Protein 2YY7 (pdb70)

InterPro domains:
  IPR001509 NAD-dependent epimerase/dehydratase [PF01370] (5-235)
  IPR036291 NAD(P)-binding domain superfamily [SSF51735] (2-311)
  IPR051225 NAD(P)-dependent epimerase/dehydratase [PTHR42687] (2-311)

Foldseek 3Di:
DAFQEEEEQLQAPQNVVLLVVVCVVRNQASYEYEYCDQDPAPSNPSHHYYYADLLDLVRVLVCCVVSVGAEYEYPDAAAFQRCQVPLVVRLSRLQNSLVSVLVCQLVVSYAEYEYEAALLQAFQPAAFAQTDQDTDGDRPTSRNVSRQVSLVVQLVSCVPRVHHYAYAHAWAEEDQRDQHRGYLNSQLHVLLVCCVVVVEEEAQEDFFLKTFYAYSVLVSCLRVQVRVDDSVLRPRRRYFYDGDEIGGNNVLQVLLCVVVVSRYYHYDHDPSNVSSSTGHRGHNRVSSCVRRNRDGDDYSNRRSVVNNVSVD/DFFQEEEEQLQAPLNVVLLVVVCVVRNQASYEYEYCDDDPDPNPVSHHYYYDQLLDLVRVLVCCVVRVGAEYEYPDAAAQQRCQVPLPVRLSRLQRSLVSVLVCQLVVSYAEYEYEAALQQAFQPAAFAAGAQDTDGDHPTSSNVSSQVSLVVQLVSCVPRVHHYAYAHAWAEEEQRHQHRRYLSSQLHVLLVCCVVPVEEEAQEDQFLKTFYAYSVLVSVLRVQVVPDDSVLRPRRRYFYDGDEIGGNNVLQVLLCVVVVSRYYHYDHDPSNVSSSTGHRGHNGVSSCPSRNRDGDDYSNRRSVVNNVSVD

Organism: Flavobacterium frigidimaris (NCBI:txid262320)

B-factor: mean 16.32, std 7.99, range [2.2, 61.2]

Solvent-accessible surface area: 23725 Å² total; per-residue (Å²): 197,78,30,44,0,0,0,2,10,0,10,24,22,30,1,19,25,0,0,107,65,0,17,144,74,47,29,54,114,46,0,2,0,0,11,110,126,124,100,135,41,119,6,9,111,64,21,36,35,51,88,3,47,7,49,51,57,103,70,0,50,107,9,9,93,69,37,138,6,18,12,0,6,1,28,25,24,41,52,2,6,46,0,42,162,72,26,80,89,0,33,53,20,7,4,55,1,0,28,32,0,0,54,0,8,89,52,166,94,9,144,41,0,0,8,10,2,10,3,0,0,1,0,78,53,2,63,92,96,93,0,55,4,84,9,35,7,9,0,38,6,0,21,0,1,1,10,2,4,0,0,2,7,0,29,6,16,41,92,90,67,55,6,32,3,4,2,0,1,12,5,5,14,0,2,78,41,25,96,29,46,22,7,1,11,13,0,0,0,47,0,0,81,95,0,36,76,76,74,126,16,114,0,15,0,44,31,119,13,74,2,1,0,0,0,3,55,1,0,7,44,0,0,5,42,0,5,115,12,59,84,120,84,7,134,12,36,2,0,0,0,0,12,19,17,37,3,14,0,44,80,0,1,70,14,0,77,148,78,18,107,103,2,75,28,77,67,103,64,57,75,61,22,150,9,5,85,7,11,1,12,14,15,48,8,59,52,0,80,142,16,12,97,4,89,64,90,40,72,34,112,40,0,0,117,31,0,20,110,89,43,107,200,86,28,47,1,0,0,2,10,0,8,25,22,31,1,22,23,0,2,108,66,0,16,156,73,38,34,51,118,48,0,2,0,0,10,110,126,126,82,155,43,125,7,13,127,61,22,38,36,48,91,4,51,5,42,52,59,105,73,0,53,111,10,7,101,81,35,140,6,15,10,0,5,1,27,24,25,40,50,2,7,49,0,41,164,74,29,80,96,0,32,53,19,7,3,56,1,0,25,32,0,0,51,0,10,93,60,178,97,8,123,43,0,0,7,10,3,9,3,0,0,1,0,78,55,4,64,88,90,97,0,53,4,83,12,34,9,7,0,38,5,0,21,0,1,2,9,3,3,0,0,1,7,0,31,7,16,39,92,91,77,60,7,30,2,5,3,0,1,11,5,5,14,0,1,80,41,27,93,28,49,24,6,1,12,14,0,0,0,49,0,0,81,95,0,33,73,79,77,100,14,94,0,15,0,43,30,118,15,80,1,1,0,0,0,3,56,1,0,8,56,0,0,5,68,0,6,101,14,59,85,121,83,8,146,12,36,3,1,0,0,0,13,21,16,40,3,14,0,44,84,0,0,71,16,0,73,146,78,14,105,100,2,80,26,76,67,105,64,54,72,61,24,147,10,5,82,7,11,1,13,13,14,49,8,46,39,0,82,121,23,11,100,7,165,54,102,38,72,34,114,39,0,0,116,32,0,20,110,90,40,108

Sequence (624 aa):
MNPKILIIGACGQIGTELTQKLRKLYGTENVIASDIRKLNTDVVNSGPFEVVNALDFNQIEHLVEVHKITDIYLMAALLSATAEKNPAFAWDLNMNSLFHVLNLAKAKKIKKIFWPSSIAVFGPTTPKENTPQYTIMEPSTVYGISKQAGERWCEYYHNIYGVDVRSIRYPGLISWSTPPGGGTTDYAVDIFYKAIADKKYECFLSSETKMPMMYMDDAIDATINIMKAPVEKIKIHSSYNLAAMSFTPTEIANEIKKHIPEFTITYEPDFRQKIADSWPASIDDSQAREDWDWKHTFDLESMTKDMIEHLSMNPKILIIGACGQIGTELTQKLRKLYGTENVIASDIRKLNTDVVNSGPFEVVNALDFNQIEHLVEVHKITDIYLMAALLSATAEKNPAFAWDLNMNSLFHVLNLAKAKKIKKIFWPSSIAVFGPTTPKENTPQYTIMEPSTVYGISKQAGERWCEYYHNIYGVDVRSIRYPGLISWSTPPGGGTTDYAVDIFYKAIADKKYECFLSSETKMPMMYMDDAIDATINIMKAPVEKIKIHSSYNLAAMSFTPTEIANEIKKHIPEFTITYEPDFRQKIADSWPASIDDSQAREDWDWKHTFDLESMTKDMIEHLS

Radius of gyration: 26.61 Å; Cα contacts (8 Å, |Δi|>4): 1373; chains: 2; bounding box: 81×41×72 Å

Structure (mmCIF, N/CA/C/O backbone):
data_2YY7
#
_entry.id   2YY7
#
_cell.length_a   61.029
_cell.length_b   88.142
_cell.length_c   123.944
_cell.angle_alpha   90.00
_cell.angle_beta   90.00
_cell.angle_gamma   90.00
#
_symmetry.space_group_name_H-M   'P 21 21 21'
#
loop_
_entity.id
_entity.type
_entity.pdbx_description
1 polymer 'L-threonine dehydrogenase'
2 non-polymer 3,6,9,12,15,18,21-HEPTAOXATRICOSANE-1,23-DIOL
3 non-polymer NICOTINAMIDE-ADENINE-DINUCLEOTIDE
4 non-polymer '2-(N-MORPHOLINO)-ETHANESULFONIC ACID'
5 non-polymer GLYCEROL
6 water water
#
loop_
_atom_site.group_PDB
_atom_site.id
_atom_site.type_symbol
_atom_site.label_atom_id
_atom_site.label_alt_id
_atom_site.label_comp_id
_atom_site.label_asym_id
_atom_site.label_entity_id
_atom_site.label_seq_id
_atom_site.pdbx_PDB_ins_code
_atom_site.Cartn_x
_atom_site.Cartn_y
_atom_site.Cartn_z
_atom_site.occupancy
_atom_site.B_iso_or_equiv
_atom_site.auth_seq_id
_atom_site.auth_comp_id
_atom_site.auth_asym_id
_atom_site.auth_atom_id
_atom_site.pdbx_PDB_model_num
ATOM 1 N N . MET A 1 1 ? 20.623 24.428 67.026 1.00 41.46 1 MET A N 1
ATOM 2 C CA . MET A 1 1 ? 21.464 23.245 66.685 1.00 41.63 1 MET A CA 1
ATOM 3 C C . MET A 1 1 ? 22.584 23.624 65.718 1.00 39.56 1 MET A C 1
ATOM 4 O O . MET A 1 1 ? 22.358 24.350 64.746 1.00 40.36 1 MET A O 1
ATOM 9 N N . ASN A 1 2 ? 23.788 23.129 65.985 1.00 36.47 2 ASN A N 1
ATOM 10 C CA . ASN A 1 2 ? 24.924 23.411 65.121 1.00 33.43 2 ASN A CA 1
ATOM 11 C C . ASN A 1 2 ? 24.832 22.570 63.860 1.00 29.58 2 ASN A C 1
ATOM 12 O O . ASN A 1 2 ? 24.283 21.470 63.871 1.00 30.05 2 ASN A O 1
ATOM 17 N N . PRO A 1 3 ? 25.371 23.081 62.749 1.00 26.33 3 PRO A N 1
ATOM 18 C CA . PRO A 1 3 ? 25.323 22.334 61.495 1.00 23.93 3 PRO A CA 1
ATOM 19 C C . PRO A 1 3 ? 26.298 21.166 61.494 1.00 20.76 3 PRO A C 1
ATOM 20 O O . PRO A 1 3 ? 27.240 21.124 62.284 1.00 19.51 3 PRO A O 1
ATOM 24 N N . LYS A 1 4 ? 26.049 20.211 60.609 1.00 18.66 4 LYS A N 1
ATOM 25 C CA . LYS A 1 4 ? 26.919 19.060 60.461 1.00 15.50 4 LYS A CA 1
ATOM 26 C C . LYS A 1 4 ? 27.556 19.334 59.103 1.00 14.03 4 LYS A C 1
ATOM 27 O O . LYS A 1 4 ? 26.895 19.246 58.069 1.00 12.43 4 LYS A O 1
ATOM 33 N N . ILE A 1 5 ? 28.840 19.667 59.121 1.00 13.09 5 ILE A N 1
ATOM 34 C CA . ILE A 1 5 ? 29.565 20.047 57.917 1.00 12.22 5 ILE A CA 1
ATOM 35 C C . ILE A 1 5 ? 30.420 18.995 57.217 1.00 12.30 5 ILE A C 1
ATOM 36 O O . ILE A 1 5 ? 31.119 18.210 57.854 1.00 12.72 5 ILE A O 1
ATOM 41 N N . LEU A 1 6 ? 30.359 19.006 55.891 1.00 11.99 6 LEU A N 1
ATOM 42 C CA . LEU A 1 6 ? 31.161 18.111 55.072 1.00 12.30 6 LEU A CA 1
ATOM 43 C C . LEU A 1 6 ? 31.992 18.980 54.137 1.00 12.98 6 LEU A C 1
ATOM 44 O O . LEU A 1 6 ? 31.449 19.719 53.310 1.00 12.86 6 LEU A O 1
ATOM 49 N N . ILE A 1 7 ? 33.310 18.919 54.292 1.00 12.47 7 ILE A N 1
ATOM 50 C CA . ILE A 1 7 ? 34.204 19.686 53.439 1.00 12.53 7 ILE A CA 1
ATOM 51 C C . ILE A 1 7 ? 34.810 18.731 52.414 1.00 11.54 7 ILE A C 1
ATOM 52 O O . ILE A 1 7 ? 35.527 17.797 52.770 1.00 12.54 7 ILE A O 1
ATOM 57 N N . ILE A 1 8 ? 34.497 18.961 51.144 1.00 11.28 8 ILE A N 1
ATOM 58 C CA . ILE A 1 8 ? 35.004 18.128 50.063 1.00 10.93 8 ILE A CA 1
ATOM 59 C C . ILE A 1 8 ? 36.242 18.830 49.508 1.00 11.89 8 ILE A C 1
ATOM 60 O O . ILE A 1 8 ? 36.170 19.989 49.091 1.00 10.77 8 ILE A O 1
ATOM 65 N N . GLY A 1 9 ? 37.372 18.123 49.522 1.00 12.28 9 GLY A N 1
ATOM 66 C CA . GLY A 1 9 ? 38.629 18.690 49.065 1.00 10.66 9 GLY A CA 1
ATOM 67 C C . GLY A 1 9 ? 39.270 19.393 50.249 1.00 10.87 9 GLY A C 1
ATOM 68 O O . GLY A 1 9 ? 39.878 20.450 50.102 1.00 11.40 9 GLY A O 1
ATOM 69 N N . ALA A 1 10 ? 39.142 18.783 51.427 1.00 11.20 10 ALA A N 1
ATOM 70 C CA . ALA A 1 10 ? 39.652 19.350 52.673 1.00 10.74 10 ALA A CA 1
ATOM 71 C C . ALA A 1 10 ? 41.166 19.432 52.814 1.00 12.28 10 ALA A C 1
ATOM 72 O O . ALA A 1 10 ? 41.668 20.166 53.671 1.00 12.24 10 ALA A O 1
ATOM 74 N N . CYS A 1 11 ? 41.893 18.687 51.988 1.00 13.09 11 CYS A N 1
ATOM 75 C CA . CYS A 1 11 ? 43.350 18.689 52.054 1.00 13.14 11 CYS A CA 1
ATOM 76 C C . CYS A 1 11 ? 44.000 19.778 51.201 1.00 12.76 11 CYS A C 1
ATOM 77 O O . CYS A 1 11 ? 45.228 19.905 51.167 1.00 12.51 11 CYS A O 1
ATOM 80 N N . GLY A 1 12 ? 43.175 20.574 50.530 1.00 12.18 12 GLY A N 1
ATOM 81 C CA . GLY A 1 12 ? 43.689 21.636 49.683 1.00 11.12 12 GLY A CA 1
ATOM 82 C C . GLY A 1 12 ? 44.219 22.842 50.437 1.00 11.67 12 GLY A C 1
ATOM 83 O O . GLY A 1 12 ? 44.175 22.896 51.674 1.00 10.57 12 GLY A O 1
ATOM 84 N N . GLN A 1 13 ? 44.720 23.819 49.685 1.00 10.65 13 GLN A N 1
ATOM 85 C CA . GLN A 1 13 ? 45.267 25.037 50.269 1.00 10.31 13 GLN A CA 1
ATOM 86 C C . GLN A 1 13 ? 44.241 25.733 51.169 1.00 10.88 13 GLN A C 1
ATOM 87 O O . GLN A 1 13 ? 44.578 26.176 52.267 1.00 10.77 13 GLN A O 1
ATOM 93 N N . ILE A 1 14 ? 42.995 25.832 50.706 1.00 9.89 14 ILE A N 1
ATOM 94 C CA . ILE A 1 14 ? 41.949 26.477 51.498 1.00 9.02 14 ILE A CA 1
ATOM 95 C C . ILE A 1 14 ? 41.339 25.505 52.502 1.00 9.79 14 ILE A C 1
ATOM 96 O O . ILE A 1 14 ? 41.187 25.828 53.684 1.00 9.81 14 ILE A O 1
ATOM 101 N N . GLY A 1 15 ? 40.990 24.317 52.009 1.00 10.05 15 GLY A N 1
ATOM 102 C CA . GLY A 1 15 ? 40.381 23.296 52.840 1.00 11.87 15 GLY A CA 1
ATOM 103 C C . GLY A 1 15 ? 41.088 23.041 54.158 1.00 12.93 15 GLY A C 1
ATOM 104 O O . GLY A 1 15 ? 40.436 22.805 55.178 1.00 12.41 15 GLY A O 1
ATOM 105 N N . THR A 1 16 ? 42.418 23.081 54.133 1.00 13.29 16 THR A N 1
ATOM 106 C CA . THR A 1 16 ? 43.222 22.847 55.331 1.00 15.69 16 THR A CA 1
ATOM 107 C C . THR A 1 16 ? 42.856 23.828 56.444 1.00 15.26 16 THR A C 1
ATOM 108 O O . THR A 1 16 ? 42.565 23.424 57.571 1.00 15.08 16 THR A O 1
ATOM 112 N N . GLU A 1 17 ? 42.870 25.116 56.115 1.00 14.77 17 GLU A N 1
ATOM 113 C CA . GLU A 1 17 ? 42.548 26.168 57.075 1.00 14.69 17 GLU A CA 1
ATOM 114 C C . GLU A 1 17 ? 41.058 26.240 57.386 1.00 13.53 17 GLU A C 1
ATOM 115 O O . GLU A 1 17 ? 40.667 26.455 58.534 1.00 13.19 17 GLU A O 1
ATOM 121 N N . LEU A 1 18 ? 40.234 26.058 56.357 1.00 12.94 18 LEU A N 1
ATOM 122 C CA . LEU A 1 18 ? 38.784 26.103 56.502 1.00 12.19 18 LEU A CA 1
ATOM 123 C C . LEU A 1 18 ? 38.292 25.042 57.480 1.00 12.69 18 LEU A C 1
ATOM 124 O O . LEU A 1 18 ? 37.438 25.312 58.322 1.00 12.81 18 LEU A O 1
ATOM 129 N N . THR A 1 19 ? 38.834 23.834 57.359 1.00 13.35 19 THR A N 1
ATOM 130 C CA . THR A 1 19 ? 38.458 22.730 58.235 1.00 13.41 19 THR A CA 1
ATOM 131 C C . THR A 1 19 ? 38.841 23.035 59.685 1.00 14.66 19 THR A C 1
ATOM 132 O O . THR A 1 19 ? 38.056 22.804 60.606 1.00 13.59 19 THR A O 1
ATOM 136 N N . GLN A 1 20 ? 40.046 23.561 59.883 1.00 15.92 20 GLN A N 1
ATOM 137 C CA . GLN A 1 20 ? 40.524 23.885 61.225 1.00 18.66 20 GLN A CA 1
ATOM 138 C C . GLN A 1 20 ? 39.660 24.950 61.887 1.00 17.14 20 GLN A C 1
ATOM 139 O O . GLN A 1 20 ? 39.237 24.792 63.031 1.00 16.58 20 GLN A O 1
ATOM 145 N N . LYS A 1 21 ? 39.394 26.031 61.162 1.00 16.27 21 LYS A N 1
ATOM 146 C CA . LYS A 1 21 ? 38.585 27.124 61.689 1.00 15.62 21 LYS A CA 1
ATOM 147 C C . LYS A 1 21 ? 37.155 26.682 61.998 1.00 14.69 21 LYS A C 1
ATOM 148 O O . LYS A 1 21 ? 36.600 27.027 63.041 1.00 13.59 21 LYS A O 1
ATOM 154 N N . LEU A 1 22 ? 36.558 25.916 61.094 1.00 13.87 22 LEU A N 1
ATOM 155 C CA . LEU A 1 22 ? 35.198 25.436 61.305 1.00 14.29 22 LEU A CA 1
ATOM 156 C C . LEU A 1 22 ? 35.126 24.543 62.546 1.00 14.68 22 LEU A C 1
ATOM 157 O O . LEU A 1 22 ? 34.169 24.613 63.317 1.00 14.65 22 LEU A O 1
ATOM 162 N N . ARG A 1 23 ? 36.142 23.705 62.739 1.00 14.53 23 ARG A N 1
ATOM 163 C CA . ARG A 1 23 ? 36.177 22.810 63.892 1.00 14.95 23 ARG A CA 1
ATOM 164 C C . ARG A 1 23 ? 36.319 23.563 65.215 1.00 16.52 23 ARG A C 1
ATOM 165 O O . ARG A 1 23 ? 35.828 23.105 66.248 1.00 16.41 23 ARG A O 1
ATOM 173 N N . LYS A 1 24 ? 36.982 24.717 65.182 1.00 17.78 24 LYS A N 1
ATOM 174 C CA . LYS A 1 24 ? 37.152 25.531 66.380 1.00 19.38 24 LYS A CA 1
ATOM 175 C C . LYS A 1 24 ? 35.828 26.199 66.739 1.00 19.54 24 LYS A C 1
ATOM 176 O O . LYS A 1 24 ? 35.494 26.352 67.914 1.00 18.37 24 LYS A O 1
ATOM 182 N N . LEU A 1 25 ? 35.075 26.583 65.712 1.00 19.52 25 LEU A N 1
ATOM 183 C CA . LEU A 1 25 ? 33.796 27.254 65.893 1.00 20.48 25 LEU A CA 1
ATOM 184 C C . LEU A 1 25 ? 32.630 26.327 66.194 1.00 20.72 25 LEU A C 1
ATOM 185 O O . LEU A 1 25 ? 31.787 26.651 67.027 1.00 21.25 25 LEU A O 1
ATOM 190 N N . TYR A 1 26 ? 32.574 25.177 65.528 1.00 20.36 26 TYR A N 1
ATOM 191 C CA . TYR A 1 26 ? 31.450 24.270 65.731 1.00 20.76 26 TYR A CA 1
ATOM 192 C C . TYR A 1 26 ? 31.744 22.913 66.345 1.00 20.30 26 TYR A C 1
ATOM 193 O O . TYR A 1 26 ? 30.824 22.123 66.556 1.00 21.30 26 TYR A O 1
ATOM 202 N N . GLY A 1 27 ? 33.007 22.630 66.634 1.00 19.06 27 GLY A N 1
ATOM 203 C CA . GLY A 1 27 ? 33.334 21.344 67.223 1.00 18.46 27 GLY A CA 1
ATOM 204 C C . GLY A 1 27 ? 34.036 20.423 66.246 1.00 17.46 27 GLY A C 1
ATOM 205 O O . GLY A 1 27 ? 33.660 20.333 65.080 1.00 16.20 27 GLY A O 1
ATOM 206 N N . THR A 1 28 ? 35.057 19.732 66.737 1.00 16.87 28 THR A N 1
ATOM 207 C CA . THR A 1 28 ? 35.859 18.817 65.929 1.00 17.35 28 THR A CA 1
ATOM 208 C C . THR A 1 28 ? 35.075 17.779 65.135 1.00 17.57 28 THR A C 1
ATOM 209 O O . THR A 1 28 ? 35.284 17.627 63.929 1.00 16.72 28 THR A O 1
ATOM 213 N N . GLU A 1 29 ? 34.176 17.067 65.810 1.00 17.46 29 GLU A N 1
ATOM 214 C CA . GLU A 1 29 ? 33.384 16.030 65.162 1.00 17.38 29 GLU A CA 1
ATOM 215 C C . GLU A 1 29 ? 32.165 16.511 64.378 1.00 17.10 29 GLU A C 1
ATOM 216 O O . GLU A 1 29 ? 31.460 15.698 63.782 1.00 17.44 29 GLU A O 1
ATOM 222 N N . ASN A 1 30 ? 31.906 17.817 64.378 1.00 16.96 30 ASN A N 1
ATOM 223 C CA . ASN A 1 30 ? 30.778 18.352 63.620 1.00 17.07 30 ASN A CA 1
ATOM 224 C C . ASN A 1 30 ? 31.231 18.689 62.202 1.00 15.79 30 ASN A C 1
ATOM 225 O O . ASN A 1 30 ? 30.413 18.987 61.331 1.00 15.68 30 ASN A O 1
ATOM 230 N N . VAL A 1 31 ? 32.542 18.643 61.985 1.00 15.20 31 VAL A N 1
ATOM 231 C CA . VAL A 1 31 ? 33.121 18.946 60.682 1.00 14.06 31 VAL A CA 1
ATOM 232 C C . VAL A 1 31 ? 33.829 17.711 60.131 1.00 14.14 31 VAL A C 1
ATOM 233 O O . VAL A 1 31 ? 34.824 17.250 60.689 1.00 14.73 31 VAL A O 1
ATOM 237 N N . ILE A 1 32 ? 33.301 17.175 59.035 1.00 12.83 32 ILE A N 1
ATOM 238 C CA . ILE A 1 32 ? 33.873 15.993 58.406 1.00 12.22 32 ILE A CA 1
ATOM 239 C C . ILE A 1 32 ? 34.739 16.422 57.226 1.00 12.27 32 ILE A C 1
ATOM 240 O O . ILE A 1 32 ? 34.266 17.112 56.325 1.00 10.36 32 ILE A O 1
ATOM 245 N N . ALA A 1 33 ? 36.007 16.022 57.238 1.00 11.72 33 ALA A N 1
ATOM 246 C CA . ALA A 1 33 ? 36.925 16.358 56.156 1.00 12.41 33 ALA A CA 1
ATOM 247 C C . ALA A 1 33 ? 36.953 15.202 55.164 1.00 12.55 33 ALA A C 1
ATOM 248 O O . ALA A 1 33 ? 37.014 14.042 55.564 1.00 13.78 33 ALA A O 1
ATOM 250 N N . SER A 1 34 ? 36.896 15.517 53.873 1.00 12.61 34 SER A N 1
ATOM 251 C CA . SER A 1 34 ? 36.920 14.486 52.841 1.00 11.78 34 SER A CA 1
ATOM 252 C C . SER A 1 34 ? 37.770 14.962 51.674 1.00 11.93 34 SER A C 1
ATOM 253 O O . SER A 1 34 ? 37.832 16.154 51.379 1.00 11.74 34 SER A O 1
ATOM 256 N N . ASP A 1 35 ? 38.426 14.016 51.015 1.00 12.46 35 ASP A N 1
ATOM 257 C CA . ASP A 1 35 ? 39.298 14.329 49.896 1.00 12.61 35 ASP A CA 1
ATOM 258 C C . ASP A 1 35 ? 39.606 13.022 49.172 1.00 13.60 35 ASP A C 1
ATOM 259 O O . ASP A 1 35 ? 39.411 11.939 49.732 1.00 13.34 35 ASP A O 1
ATOM 264 N N . ILE A 1 36 ? 40.070 13.108 47.930 1.00 14.11 36 ILE A N 1
ATOM 265 C CA . ILE A 1 36 ? 40.385 11.894 47.196 1.00 16.89 36 ILE A CA 1
ATOM 266 C C . ILE A 1 36 ? 41.772 11.412 47.609 1.00 18.66 36 ILE A C 1
ATOM 267 O O . ILE A 1 36 ? 42.108 10.240 47.450 1.00 17.57 36 ILE A O 1
ATOM 272 N N . ARG A 1 37 ? 42.564 12.328 48.156 1.00 21.89 37 ARG A N 1
ATOM 273 C CA . ARG A 1 37 ? 43.908 12.016 48.637 1.00 26.42 37 ARG A CA 1
ATOM 274 C C . ARG A 1 37 ? 43.854 11.910 50.155 1.00 28.87 37 ARG A C 1
ATOM 275 O O . ARG A 1 37 ? 43.263 12.762 50.819 1.00 29.38 37 ARG A O 1
ATOM 283 N N . LYS A 1 38 ? 44.471 10.871 50.704 1.00 32.06 38 LYS A N 1
ATOM 284 C CA . LYS A 1 38 ? 44.487 10.678 52.150 1.00 35.69 38 LYS A CA 1
ATOM 285 C C . LYS A 1 38 ? 45.937 10.636 52.622 1.00 37.57 38 LYS A C 1
ATOM 286 O O . LYS A 1 38 ? 46.571 9.580 52.627 1.00 38.83 38 LYS A O 1
ATOM 292 N N . LEU A 1 39 ? 46.459 11.797 53.004 1.00 39.02 39 LEU A N 1
ATOM 293 C CA . LEU A 1 39 ? 47.835 11.903 53.472 1.00 41.42 39 LEU A CA 1
ATOM 294 C C . LEU A 1 39 ? 47.885 12.079 54.985 1.00 42.78 39 LEU A C 1
ATOM 295 O O . LEU A 1 39 ? 46.904 12.499 55.601 1.00 43.42 39 LEU A O 1
ATOM 300 N N . ASN A 1 40 ? 49.032 11.758 55.579 1.00 44.06 40 ASN A N 1
ATOM 301 C CA . ASN A 1 40 ? 49.206 11.879 57.023 1.00 45.50 40 ASN A CA 1
ATOM 302 C C . ASN A 1 40 ? 49.378 13.341 57.420 1.00 45.30 40 ASN A C 1
ATOM 303 O O . ASN A 1 40 ? 50.229 13.681 58.241 1.00 45.60 40 ASN A O 1
ATOM 308 N N . THR A 1 41 ? 48.561 14.202 56.826 1.00 44.62 41 THR A N 1
ATOM 309 C CA . THR A 1 41 ? 48.605 15.629 57.107 1.00 43.83 41 THR A CA 1
ATOM 310 C C . THR A 1 41 ? 47.955 15.910 58.458 1.00 42.81 41 THR A C 1
ATOM 311 O O . THR A 1 41 ? 47.469 14.994 59.124 1.00 42.54 41 THR A O 1
ATOM 315 N N . ASP A 1 42 ? 47.952 17.177 58.858 1.00 41.40 42 ASP A N 1
ATOM 316 C CA . ASP A 1 42 ? 47.362 17.578 60.126 1.00 40.46 42 ASP A CA 1
ATOM 317 C C . ASP A 1 42 ? 45.837 17.537 60.080 1.00 38.49 42 ASP A C 1
ATOM 318 O O . ASP A 1 42 ? 45.193 17.185 61.065 1.00 37.83 42 ASP A O 1
ATOM 323 N N . VAL A 1 43 ? 45.262 17.901 58.937 1.00 36.87 43 VAL A N 1
ATOM 324 C CA . VAL A 1 43 ? 43.810 17.918 58.799 1.00 34.78 43 VAL A CA 1
ATOM 325 C C . VAL A 1 43 ? 43.201 16.520 58.855 1.00 33.31 43 VAL A C 1
ATOM 326 O O . VAL A 1 43 ? 42.130 16.333 59.425 1.00 32.55 43 VAL A O 1
ATOM 330 N N . VAL A 1 44 ? 43.886 15.539 58.277 1.00 31.19 44 VAL A N 1
ATOM 331 C CA . VAL A 1 44 ? 43.387 14.167 58.282 1.00 30.23 44 VAL A CA 1
ATOM 332 C C . VAL A 1 44 ? 43.352 13.552 59.685 1.00 29.38 44 VAL A C 1
ATOM 333 O O . VAL A 1 44 ? 42.380 12.891 60.051 1.00 28.43 44 VAL A O 1
ATOM 337 N N . ASN A 1 45 ? 44.404 13.776 60.469 1.00 28.50 45 ASN A N 1
ATOM 338 C CA . ASN A 1 45 ? 44.479 13.215 61.817 1.00 28.61 45 ASN A CA 1
ATOM 339 C C . ASN A 1 45 ? 43.780 14.032 62.904 1.00 28.16 45 ASN A C 1
ATOM 340 O O . ASN A 1 45 ? 43.508 13.513 63.985 1.00 29.39 45 ASN A O 1
ATOM 345 N N . SER A 1 46 ? 43.484 15.298 62.631 1.00 27.00 46 SER A N 1
ATOM 346 C CA . SER A 1 46 ? 42.843 16.138 63.639 1.00 25.88 46 SER A CA 1
ATOM 347 C C . SER A 1 46 ? 41.316 16.118 63.613 1.00 24.35 46 SER A C 1
ATOM 348 O O . SER A 1 46 ? 40.673 17.116 63.946 1.00 24.44 46 SER A O 1
ATOM 351 N N . GLY A 1 47 ? 40.735 14.985 63.230 1.00 22.51 47 GLY A N 1
ATOM 352 C CA . GLY A 1 47 ? 39.285 14.890 63.190 1.00 19.66 47 GLY A CA 1
ATOM 353 C C . GLY A 1 47 ? 38.755 13.863 62.205 1.00 18.11 47 GLY A C 1
ATOM 354 O O . GLY A 1 47 ? 39.533 13.210 61.510 1.00 16.96 47 GLY A O 1
ATOM 355 N N . PRO A 1 48 ? 37.425 13.700 62.121 1.00 16.84 48 PRO A N 1
ATOM 356 C CA . PRO A 1 48 ? 36.805 12.738 61.205 1.00 16.51 48 PRO A CA 1
ATOM 357 C C . PRO A 1 48 ? 37.204 12.992 59.753 1.00 16.19 48 PRO A C 1
ATOM 358 O O . PRO A 1 48 ? 36.994 14.086 59.227 1.00 15.93 48 PRO A O 1
ATOM 362 N N . PHE A 1 49 ? 37.778 11.979 59.112 1.00 15.58 49 PHE A N 1
ATOM 363 C CA . PHE A 1 49 ? 38.197 12.094 57.718 1.00 14.17 49 PHE A CA 1
ATOM 364 C C . PHE A 1 49 ? 37.606 10.962 56.883 1.00 14.31 49 PHE A C 1
ATOM 365 O O . PHE A 1 49 ? 37.540 9.813 57.330 1.00 14.16 49 PHE A O 1
ATOM 373 N N . GLU A 1 50 ? 37.191 11.291 55.665 1.00 13.48 50 GLU A N 1
ATOM 374 C CA . GLU A 1 50 ? 36.610 10.312 54.755 1.00 13.85 50 GLU A CA 1
ATOM 375 C C . GLU A 1 50 ? 37.184 10.465 53.352 1.00 14.15 50 GLU A C 1
ATOM 376 O O . GLU A 1 50 ? 37.234 11.573 52.809 1.00 13.13 50 GLU A O 1
ATOM 382 N N . VAL A 1 51 ? 37.615 9.356 52.764 1.00 13.07 51 VAL A N 1
ATOM 383 C CA . VAL A 1 51 ? 38.126 9.400 51.402 1.00 13.65 51 VAL A CA 1
ATOM 384 C C . VAL A 1 51 ? 36.888 9.503 50.520 1.00 13.57 51 VAL A C 1
ATOM 385 O O . VAL A 1 51 ? 35.889 8.832 50.770 1.00 13.98 51 VAL A O 1
ATOM 389 N N . VAL A 1 52 ? 36.938 10.350 49.499 1.00 13.18 52 VAL A N 1
ATOM 390 C CA . VAL A 1 52 ? 35.796 10.487 48.608 1.00 12.68 52 VAL A CA 1
ATOM 391 C C . VAL A 1 52 ? 36.222 11.027 47.258 1.00 13.06 52 VAL A C 1
ATOM 392 O O . VAL A 1 52 ? 37.207 11.753 47.153 1.00 13.43 52 VAL A O 1
ATOM 396 N N . ASN A 1 53 ? 35.494 10.637 46.221 1.00 13.23 53 ASN A N 1
ATOM 397 C CA . ASN A 1 53 ? 35.768 11.144 44.886 1.00 13.34 53 ASN A CA 1
ATOM 398 C C . ASN A 1 53 ? 34.539 11.980 44.559 1.00 12.02 53 ASN A C 1
ATOM 399 O O . ASN A 1 53 ? 33.462 11.435 44.326 1.00 12.26 53 ASN A O 1
ATOM 404 N N . ALA A 1 54 ? 34.702 13.299 44.563 1.00 11.40 54 ALA A N 1
ATOM 405 C CA . ALA A 1 54 ? 33.602 14.226 44.294 1.00 12.03 54 ALA A CA 1
ATOM 406 C C . ALA A 1 54 ? 32.947 14.023 42.929 1.00 12.49 54 ALA A C 1
ATOM 407 O O . ALA A 1 54 ? 31.869 14.557 42.663 1.00 11.58 54 ALA A O 1
ATOM 409 N N . LEU A 1 55 ? 33.603 13.250 42.070 1.00 13.14 55 LEU A N 1
ATOM 410 C CA . LEU A 1 55 ? 33.093 12.973 40.730 1.00 14.57 55 LEU A CA 1
ATOM 411 C C . LEU A 1 55 ? 31.992 11.910 40.788 1.00 13.37 55 LEU A C 1
ATOM 412 O O . LEU A 1 55 ? 31.235 11.731 39.832 1.00 14.37 55 LEU A O 1
ATOM 417 N N . ASP A 1 56 ? 31.906 11.214 41.918 1.00 12.36 56 ASP A N 1
ATOM 418 C CA . ASP A 1 56 ? 30.923 10.144 42.095 1.00 12.78 56 ASP A CA 1
ATOM 419 C C . ASP A 1 56 ? 29.778 10.572 43.008 1.00 12.57 56 ASP A C 1
ATOM 420 O O . ASP A 1 56 ? 29.952 10.696 44.217 1.00 11.85 56 ASP A O 1
ATOM 425 N N . PHE A 1 57 ? 28.605 10.792 42.423 1.00 12.86 57 PHE A N 1
ATOM 426 C CA . PHE A 1 57 ? 27.433 11.213 43.187 1.00 13.55 57 PHE A CA 1
ATOM 427 C C . PHE A 1 57 ? 27.082 10.276 44.348 1.00 14.32 57 PHE A C 1
ATOM 428 O O . PHE A 1 57 ? 26.759 10.742 45.444 1.00 13.99 57 PHE A O 1
ATOM 436 N N . ASN A 1 58 ? 27.145 8.967 44.115 1.00 14.98 58 ASN A N 1
ATOM 437 C CA . ASN A 1 58 ? 26.810 8.003 45.163 1.00 16.07 58 ASN A CA 1
ATOM 438 C C . ASN A 1 58 ? 27.723 8.078 46.385 1.00 15.45 58 ASN A C 1
ATOM 439 O O . ASN A 1 58 ? 27.261 7.911 47.517 1.00 15.44 58 ASN A O 1
ATOM 444 N N . GLN A 1 59 ? 29.013 8.323 46.167 1.00 15.33 59 GLN A N 1
ATOM 445 C CA . GLN A 1 59 ? 29.950 8.417 47.282 1.00 15.47 59 GLN A CA 1
ATOM 446 C C . GLN A 1 59 ? 29.636 9.629 48.160 1.00 15.37 59 GLN A C 1
ATOM 447 O O . GLN A 1 59 ? 29.751 9.562 49.378 1.00 15.77 59 GLN A O 1
ATOM 453 N N . ILE A 1 60 ? 29.247 10.737 47.538 1.00 15.57 60 ILE A N 1
ATOM 454 C CA . ILE A 1 60 ? 28.916 11.945 48.291 1.00 14.92 60 ILE A CA 1
ATOM 455 C C . ILE A 1 60 ? 27.607 11.728 49.044 1.00 15.46 60 ILE A C 1
ATOM 456 O O . ILE A 1 60 ? 27.505 12.038 50.230 1.00 15.55 60 ILE A O 1
ATOM 461 N N . GLU A 1 61 ? 26.612 11.191 48.348 1.00 16.05 61 GLU A N 1
ATOM 462 C CA . GLU A 1 61 ? 25.312 10.923 48.952 1.00 17.59 61 GLU A CA 1
ATOM 463 C C . GLU A 1 61 ? 25.486 10.029 50.182 1.00 17.19 61 GLU A C 1
ATOM 464 O O . GLU A 1 61 ? 24.837 10.240 51.207 1.00 16.66 61 GLU A O 1
ATOM 470 N N . HIS A 1 62 ? 26.370 9.038 50.080 1.00 17.06 62 HIS A N 1
ATOM 471 C CA . HIS A 1 62 ? 26.625 8.120 51.191 1.00 17.13 62 HIS A CA 1
ATOM 472 C C . HIS A 1 62 ? 27.207 8.817 52.421 1.00 16.43 62 HIS A C 1
ATOM 473 O O . HIS A 1 62 ? 26.837 8.492 53.553 1.00 15.71 62 HIS A O 1
ATOM 480 N N . LEU A 1 63 ? 28.126 9.758 52.210 1.00 15.61 63 LEU A N 1
ATOM 481 C CA . LEU A 1 63 ? 28.722 10.473 53.338 1.00 15.34 63 LEU A CA 1
ATOM 482 C C . LEU A 1 63 ? 27.693 11.406 53.968 1.00 14.51 63 LEU A C 1
ATOM 483 O O . LEU A 1 63 ? 27.678 11.598 55.188 1.00 14.01 63 LEU A O 1
ATOM 488 N N . VAL A 1 64 ? 26.840 11.990 53.132 1.00 13.32 64 VAL A N 1
ATOM 489 C CA . VAL A 1 64 ? 25.796 12.885 53.616 1.00 13.75 64 VAL A CA 1
ATOM 490 C C . VAL A 1 64 ? 24.865 12.109 54.536 1.00 15.02 64 VAL A C 1
ATOM 491 O O . VAL A 1 64 ? 24.433 12.619 55.568 1.00 14.64 64 VAL A O 1
ATOM 495 N N . GLU A 1 65 ? 24.565 10.871 54.154 1.00 15.88 65 GLU A N 1
ATOM 496 C CA . GLU A 1 65 ? 23.672 10.026 54.935 1.00 18.46 65 GLU A CA 1
ATOM 497 C C . GLU A 1 65 ? 24.302 9.478 56.225 1.00 17.41 65 GLU A C 1
ATOM 498 O O . GLU A 1 65 ? 23.694 9.559 57.295 1.00 16.58 65 GLU A O 1
ATOM 504 N N . VAL A 1 66 ? 25.516 8.933 56.138 1.00 17.09 66 VAL A N 1
ATOM 505 C CA . VAL A 1 66 ? 26.165 8.378 57.325 1.00 17.01 66 VAL A CA 1
ATOM 506 C C . VAL A 1 66 ? 26.665 9.417 58.322 1.00 16.03 66 VAL A C 1
ATOM 507 O O . VAL A 1 66 ? 26.888 9.096 59.491 1.00 15.53 66 VAL A O 1
ATOM 511 N N . HIS A 1 67 ? 26.849 10.654 57.868 1.00 13.97 67 HIS A N 1
ATOM 512 C CA . HIS A 1 67 ? 27.289 11.722 58.760 1.00 13.95 67 HIS A CA 1
ATOM 513 C C . HIS A 1 67 ? 26.196 12.771 58.940 1.00 13.01 67 HIS A C 1
ATOM 514 O O . HIS A 1 67 ? 26.435 13.839 59.502 1.00 13.44 67 HIS A O 1
ATOM 521 N N . LYS A 1 68 ? 24.996 12.449 58.462 1.00 12.89 68 LYS A N 1
ATOM 522 C CA . LYS A 1 68 ? 23.834 13.332 58.581 1.00 12.09 68 LYS A CA 1
ATOM 523 C C . LYS A 1 68 ? 24.218 14.789 58.328 1.00 11.43 68 LYS A C 1
ATOM 524 O O . LYS A 1 68 ? 23.984 15.663 59.166 1.00 10.33 68 LYS A O 1
ATOM 530 N N . ILE A 1 69 ? 24.786 15.034 57.154 1.00 11.20 69 ILE A N 1
ATOM 531 C CA . ILE A 1 69 ? 25.253 16.360 56.758 1.00 10.86 69 ILE A CA 1
ATOM 532 C C . ILE A 1 69 ? 24.160 17.371 56.441 1.00 11.49 69 ILE A C 1
ATOM 533 O O . ILE A 1 69 ? 23.163 17.040 55.797 1.00 12.03 69 ILE A O 1
ATOM 538 N N . THR A 1 70 ? 24.363 18.610 56.885 1.00 11.93 70 THR A N 1
ATOM 539 C CA . THR A 1 70 ? 23.418 19.687 56.615 1.00 11.90 70 THR A CA 1
ATOM 540 C C . THR A 1 70 ? 24.070 20.731 55.701 1.00 11.85 70 THR A C 1
ATOM 541 O O . THR A 1 70 ? 23.395 21.338 54.876 1.00 12.13 70 THR A O 1
ATOM 545 N N . ASP A 1 71 ? 25.381 20.922 55.844 1.00 11.01 71 ASP A N 1
ATOM 546 C CA . ASP A 1 71 ? 26.122 21.894 55.037 1.00 11.04 71 ASP A CA 1
ATOM 547 C C . ASP A 1 71 ? 27.291 21.266 54.269 1.00 10.76 71 ASP A C 1
ATOM 548 O O . ASP A 1 71 ? 28.045 20.461 54.813 1.00 11.67 71 ASP A O 1
ATOM 553 N N . ILE A 1 72 ? 27.454 21.655 53.010 1.00 10.21 72 ILE A N 1
ATOM 554 C CA . ILE A 1 72 ? 28.562 21.148 52.212 1.00 9.63 72 ILE A CA 1
ATOM 555 C C . ILE A 1 72 ? 29.390 22.291 51.640 1.00 10.29 72 ILE A C 1
ATOM 556 O O . ILE A 1 72 ? 28.849 23.228 51.047 1.00 9.22 72 ILE A O 1
ATOM 561 N N . TYR A 1 73 ? 30.700 22.218 51.860 1.00 9.24 73 TYR A N 1
ATOM 562 C CA . TYR A 1 73 ? 31.640 23.192 51.321 1.00 9.39 73 TYR A CA 1
ATOM 563 C C . TYR A 1 73 ? 32.399 22.398 50.253 1.00 8.78 73 TYR A C 1
ATOM 564 O O . TYR A 1 73 ? 33.258 21.573 50.579 1.00 10.04 73 TYR A O 1
ATOM 573 N N . LEU A 1 74 ? 32.056 22.626 48.987 1.00 9.21 74 LEU A N 1
ATOM 574 C CA . LEU A 1 74 ? 32.690 21.931 47.862 1.00 9.18 74 LEU A CA 1
ATOM 575 C C . LEU A 1 74 ? 33.919 22.695 47.380 1.00 9.48 74 LEU A C 1
ATOM 576 O O . LEU A 1 74 ? 33.815 23.647 46.600 1.00 10.05 74 LEU A O 1
ATOM 581 N N . MET A 1 75 ? 35.084 22.261 47.838 1.00 9.18 75 MET A N 1
ATOM 582 C CA . MET A 1 75 ? 36.333 22.918 47.491 1.00 9.69 75 MET A CA 1
ATOM 583 C C . MET A 1 75 ? 37.113 22.203 46.400 1.00 9.93 75 MET A C 1
ATOM 584 O O . MET A 1 75 ? 38.044 22.770 45.840 1.00 11.20 75 MET A O 1
ATOM 589 N N . ALA A 1 76 ? 36.737 20.966 46.095 1.00 11.32 76 ALA A N 1
ATOM 590 C CA . ALA A 1 76 ? 37.441 20.189 45.079 1.00 11.92 76 ALA A CA 1
ATOM 591 C C . ALA A 1 76 ? 37.243 20.721 43.665 1.00 12.64 76 ALA A C 1
ATOM 592 O O . ALA A 1 76 ? 36.124 21.016 43.250 1.00 15.38 76 ALA A O 1
ATOM 594 N N . ALA A 1 77 ? 38.348 20.831 42.932 1.00 12.01 77 ALA A N 1
ATOM 595 C CA . ALA A 1 77 ? 38.352 21.319 41.553 1.00 11.00 77 ALA A CA 1
ATOM 596 C C . ALA A 1 77 ? 39.801 21.513 41.143 1.00 11.91 77 ALA A C 1
ATOM 597 O O . ALA A 1 77 ? 40.680 21.550 42.000 1.00 11.96 77 ALA A O 1
ATOM 599 N N . LEU A 1 78 ? 40.047 21.619 39.840 1.00 10.63 78 LEU A N 1
ATOM 600 C CA . LEU A 1 78 ? 41.395 21.882 39.339 1.00 11.62 78 LEU A CA 1
ATOM 601 C C . LEU A 1 78 ? 41.465 23.400 39.149 1.00 11.95 78 LEU A C 1
ATOM 602 O O . LEU A 1 78 ? 40.499 24.016 38.696 1.00 12.11 78 LEU A O 1
ATOM 607 N N . LEU A 1 79 ? 42.598 24.001 39.497 1.00 11.23 79 LEU A N 1
ATOM 608 C CA . LEU A 1 79 ? 42.770 25.446 39.386 1.00 11.38 79 LEU A CA 1
ATOM 609 C C . LEU A 1 79 ? 43.134 25.961 37.988 1.00 10.94 79 LEU A C 1
ATOM 610 O O . LEU A 1 79 ? 43.410 25.180 37.081 1.00 10.94 79 LEU A O 1
ATOM 615 N N . SER A 1 80 ? 43.139 27.285 37.841 1.00 10.86 80 SER A N 1
ATOM 616 C CA . SER A 1 80 ? 43.421 27.953 36.572 1.00 11.50 80 SER A CA 1
ATOM 617 C C . SER A 1 80 ? 44.585 27.419 35.745 1.00 10.64 80 SER A C 1
ATOM 618 O O . SER A 1 80 ? 44.395 27.021 34.603 1.00 10.96 80 SER A O 1
ATOM 621 N N . ALA A 1 81 ? 45.788 27.422 36.305 1.00 10.88 81 ALA A N 1
ATOM 622 C CA . ALA A 1 81 ? 46.949 26.943 35.560 1.00 11.37 81 ALA A CA 1
ATOM 623 C C . ALA A 1 81 ? 46.920 25.434 35.304 1.00 11.03 81 ALA A C 1
ATOM 624 O O . ALA A 1 81 ? 47.171 24.979 34.187 1.00 11.18 81 ALA A O 1
ATOM 626 N N . THR A 1 82 ? 46.608 24.660 36.336 1.00 11.66 82 THR A N 1
ATOM 627 C CA . THR A 1 82 ? 46.551 23.208 36.211 1.00 12.54 82 THR A CA 1
ATOM 628 C C . THR A 1 82 ? 45.501 22.748 35.197 1.00 12.30 82 THR A C 1
ATOM 629 O O . THR A 1 82 ? 45.731 21.813 34.427 1.00 11.81 82 THR A O 1
ATOM 633 N N . ALA A 1 83 ? 44.349 23.408 35.197 1.00 11.92 83 ALA A N 1
ATOM 634 C CA . ALA A 1 83 ? 43.268 23.050 34.289 1.00 12.02 83 ALA A CA 1
ATOM 635 C C . ALA A 1 83 ? 43.658 23.164 32.812 1.00 12.09 83 ALA A C 1
ATOM 636 O O . ALA A 1 83 ? 43.155 22.412 31.980 1.00 12.34 83 ALA A O 1
ATOM 638 N N . GLU A 1 84 ? 44.545 24.101 32.486 1.00 12.98 84 GLU A N 1
ATOM 639 C CA . GLU A 1 84 ? 44.978 24.275 31.100 1.00 13.32 84 GLU A CA 1
ATOM 640 C C . GLU A 1 84 ? 45.746 23.058 30.604 1.00 14.21 84 GLU A C 1
ATOM 641 O O . GLU A 1 84 ? 45.784 22.789 29.405 1.00 13.78 84 GLU A O 1
ATOM 647 N N . LYS A 1 85 ? 46.363 22.327 31.529 1.00 14.23 85 LYS A N 1
ATOM 648 C CA . LYS A 1 85 ? 47.122 21.141 31.168 1.00 15.24 85 LYS A CA 1
ATOM 649 C C . LYS A 1 85 ? 46.206 19.941 30.918 1.00 15.81 85 LYS A C 1
ATOM 650 O O . LYS A 1 85 ? 46.616 18.961 30.295 1.00 16.67 85 LYS A O 1
ATOM 656 N N . ASN A 1 86 ? 44.968 20.014 31.403 1.00 15.48 86 ASN A N 1
ATOM 657 C CA . ASN A 1 86 ? 44.003 18.936 31.171 1.00 17.02 86 ASN A CA 1
ATOM 658 C C . ASN A 1 86 ? 42.580 19.490 31.180 1.00 16.23 86 ASN A C 1
ATOM 659 O O . ASN A 1 86 ? 41.829 19.298 32.142 1.00 15.46 86 ASN A O 1
ATOM 664 N N . PRO A 1 87 ? 42.192 20.178 30.093 1.00 16.16 87 PRO A N 1
ATOM 665 C CA . PRO A 1 87 ? 40.877 20.796 29.900 1.00 15.92 87 PRO A CA 1
ATOM 666 C C . PRO A 1 87 ? 39.695 19.859 30.121 1.00 15.23 87 PRO A C 1
ATOM 667 O O . PRO A 1 87 ? 38.748 20.196 30.830 1.00 14.73 87 PRO A O 1
ATOM 671 N N . ALA A 1 88 ? 39.749 18.689 29.490 1.00 15.39 88 ALA A N 1
ATOM 672 C CA . ALA A 1 88 ? 38.678 17.705 29.598 1.00 14.84 88 ALA A CA 1
ATOM 673 C C . ALA A 1 88 ? 38.401 17.293 31.040 1.00 15.16 88 ALA A C 1
ATOM 674 O O . ALA A 1 88 ? 37.258 17.344 31.499 1.00 13.90 88 ALA A O 1
ATOM 676 N N . PHE A 1 89 ? 39.442 16.884 31.757 1.00 15.33 89 PHE A N 1
ATOM 677 C CA . PHE A 1 89 ? 39.263 16.454 33.137 1.00 15.59 89 PHE A CA 1
ATOM 678 C C . PHE A 1 89 ? 38.825 17.597 34.051 1.00 14.15 89 PHE A C 1
ATOM 679 O O . PHE A 1 89 ? 37.986 17.405 34.927 1.00 14.01 89 PHE A O 1
ATOM 687 N N . ALA A 1 90 ? 39.387 18.785 33.840 1.00 12.37 90 ALA A N 1
ATOM 688 C CA . ALA A 1 90 ? 39.036 19.946 34.650 1.00 11.39 90 ALA A CA 1
ATOM 689 C C . ALA A 1 90 ? 37.551 20.271 34.502 1.00 10.38 90 ALA A C 1
ATOM 690 O O . ALA A 1 90 ? 36.848 20.492 35.494 1.00 10.39 90 ALA A O 1
ATOM 692 N N . TRP A 1 91 ? 37.077 20.314 33.262 1.00 9.93 91 TRP A N 1
ATOM 693 C CA . TRP A 1 91 ? 35.672 20.606 33.006 1.00 10.09 91 TRP A CA 1
ATOM 694 C C . TRP A 1 91 ? 34.800 19.553 33.691 1.00 11.47 91 TRP A C 1
ATOM 695 O O . TRP A 1 91 ? 33.832 19.881 34.379 1.00 11.82 91 TRP A O 1
ATOM 706 N N . ASP A 1 92 ? 35.173 18.289 33.520 1.00 11.63 92 ASP A N 1
ATOM 707 C CA . ASP A 1 92 ? 34.439 17.172 34.105 1.00 13.47 92 ASP A CA 1
ATOM 708 C C . ASP A 1 92 ? 34.312 17.304 35.622 1.00 12.78 92 ASP A C 1
ATOM 709 O O . ASP A 1 92 ? 33.203 17.304 36.156 1.00 12.33 92 ASP A O 1
ATOM 714 N N . LEU A 1 93 ? 35.445 17.422 36.312 1.00 11.68 93 LEU A N 1
ATOM 715 C CA . LEU A 1 93 ? 35.455 17.554 37.771 1.00 10.97 93 LEU A CA 1
ATOM 716 C C . LEU A 1 93 ? 34.772 18.820 38.290 1.00 9.86 93 LEU A C 1
ATOM 717 O O . LEU A 1 93 ? 33.883 18.755 39.140 1.00 10.16 93 LEU A O 1
ATOM 722 N N . ASN A 1 94 ? 35.206 19.970 37.788 1.00 7.23 94 ASN A N 1
ATOM 723 C CA . ASN A 1 94 ? 34.658 21.241 38.237 1.00 8.33 94 ASN A CA 1
ATOM 724 C C . ASN A 1 94 ? 33.145 21.366 38.063 1.00 8.07 94 ASN A C 1
ATOM 725 O O . ASN A 1 94 ? 32.465 21.894 38.943 1.00 7.44 94 ASN A O 1
ATOM 730 N N . MET A 1 95 ? 32.613 20.876 36.944 1.00 8.45 95 MET A N 1
ATOM 731 C CA . MET A 1 95 ? 31.176 20.968 36.702 1.00 8.96 95 MET A CA 1
ATOM 732 C C . MET A 1 95 ? 30.341 19.876 37.359 1.00 9.44 95 MET A C 1
ATOM 733 O O . MET A 1 95 ? 29.352 20.166 38.038 1.00 9.96 95 MET A O 1
ATOM 738 N N . ASN A 1 96 ? 30.730 18.622 37.154 1.00 10.47 96 ASN A N 1
ATOM 739 C CA . ASN A 1 96 ? 29.959 17.509 37.691 1.00 11.01 96 ASN A CA 1
ATOM 740 C C . ASN A 1 96 ? 29.960 17.390 39.205 1.00 11.00 96 ASN A C 1
ATOM 741 O O . ASN A 1 96 ? 28.976 16.936 39.781 1.00 10.62 96 ASN A O 1
ATOM 746 N N . SER A 1 97 ? 31.042 17.804 39.857 1.00 9.57 97 SER A N 1
ATOM 747 C CA . SER A 1 97 ? 31.077 17.749 41.313 1.00 8.92 97 SER A CA 1
ATOM 748 C C . SER A 1 97 ? 30.051 18.759 41.833 1.00 8.79 97 SER A C 1
ATOM 749 O O . SER A 1 97 ? 29.368 18.515 42.827 1.00 7.86 97 SER A O 1
ATOM 752 N N . LEU A 1 98 ? 29.941 19.897 41.150 1.00 9.19 98 LEU A N 1
ATOM 753 C CA . LEU A 1 98 ? 28.984 20.928 41.549 1.00 9.27 98 LEU A CA 1
ATOM 754 C C . LEU A 1 98 ? 27.557 20.452 41.318 1.00 9.09 98 LEU A C 1
ATOM 755 O O . LEU A 1 98 ? 26.677 20.693 42.148 1.00 9.80 98 LEU A O 1
ATOM 760 N N . PHE A 1 99 ? 27.320 19.784 40.190 1.00 8.20 99 PHE A N 1
ATOM 761 C CA . PHE A 1 99 ? 25.980 19.276 39.900 1.00 9.08 99 PHE A CA 1
ATOM 762 C C . PHE A 1 99 ? 25.538 18.272 40.966 1.00 8.64 99 PHE A C 1
ATOM 763 O O . PHE A 1 99 ? 24.377 18.276 41.387 1.00 8.99 99 PHE A O 1
ATOM 771 N N . HIS A 1 100 ? 26.455 17.411 41.399 1.00 8.39 100 HIS A N 1
ATOM 772 C CA . HIS A 1 100 ? 26.128 16.425 42.436 1.00 8.91 100 HIS A CA 1
ATOM 773 C C . HIS A 1 100 ? 25.701 17.096 43.732 1.00 8.70 100 HIS A C 1
ATOM 774 O O . HIS A 1 100 ? 24.683 16.732 44.319 1.00 8.46 100 HIS A O 1
ATOM 781 N N . VAL A 1 101 ? 26.483 18.068 44.185 1.00 8.99 101 VAL A N 1
ATOM 782 C CA . VAL A 1 101 ? 26.164 18.776 45.424 1.00 9.87 101 VAL A CA 1
ATOM 783 C C . VAL A 1 101 ? 24.880 19.596 45.283 1.00 10.15 101 VAL A C 1
ATOM 784 O O . VAL A 1 101 ? 24.072 19.649 46.207 1.00 9.30 101 VAL A O 1
ATOM 788 N N . LEU A 1 102 ? 24.688 20.224 44.125 1.00 10.97 102 LEU A N 1
ATOM 789 C CA . LEU A 1 102 ? 23.486 21.020 43.898 1.00 11.22 102 LEU A CA 1
ATOM 790 C C . LEU A 1 102 ? 22.261 20.112 43.882 1.00 11.68 102 LEU A C 1
ATOM 791 O O . LEU A 1 102 ? 21.210 20.472 44.417 1.00 11.85 102 LEU A O 1
ATOM 796 N N . ASN A 1 103 ? 22.399 18.938 43.267 1.00 11.46 103 ASN A N 1
ATOM 797 C CA . ASN A 1 103 ? 21.300 17.975 43.201 1.00 10.60 103 ASN A CA 1
ATOM 798 C C . ASN A 1 103 ? 20.972 17.424 44.594 1.00 11.12 103 ASN A C 1
ATOM 799 O O . ASN A 1 103 ? 19.827 17.069 44.870 1.00 10.31 103 ASN A O 1
ATOM 804 N N . LEU A 1 104 ? 21.967 17.348 45.474 1.00 9.70 104 LEU A N 1
ATOM 805 C CA . LEU A 1 104 ? 21.708 16.864 46.829 1.00 11.22 104 LEU A CA 1
ATOM 806 C C . LEU A 1 104 ? 20.836 17.899 47.536 1.00 11.26 104 LEU A C 1
ATOM 807 O O . LEU A 1 104 ? 19.932 17.553 48.300 1.00 12.02 104 LEU A O 1
ATOM 812 N N . ALA A 1 105 ? 21.108 19.175 47.273 1.00 11.44 105 ALA A N 1
ATOM 813 C CA . ALA A 1 105 ? 20.334 20.254 47.876 1.00 10.22 105 ALA A CA 1
ATOM 814 C C . ALA A 1 105 ? 18.930 20.268 47.273 1.00 11.23 105 ALA A C 1
ATOM 815 O O . ALA A 1 105 ? 17.942 20.482 47.978 1.00 10.14 105 ALA A O 1
ATOM 817 N N . LYS A 1 106 ? 18.848 20.035 45.967 1.00 10.83 106 LYS A N 1
ATOM 818 C CA . LYS A 1 106 ? 17.561 20.001 45.270 1.00 12.47 106 LYS A CA 1
ATOM 819 C C . LYS A 1 106 ? 16.678 18.893 45.856 1.00 14.06 106 LYS A C 1
ATOM 820 O O . LYS A 1 106 ? 15.463 19.057 46.000 1.00 14.63 106 LYS A O 1
ATOM 826 N N . ALA A 1 107 ? 17.299 17.768 46.202 1.00 14.68 107 ALA A N 1
ATOM 827 C CA . ALA A 1 107 ? 16.582 16.627 46.763 1.00 16.20 107 ALA A CA 1
ATOM 828 C C . ALA A 1 107 ? 16.307 16.779 48.260 1.00 16.75 107 ALA A C 1
ATOM 829 O O . ALA A 1 107 ? 15.723 15.891 48.879 1.00 16.88 107 ALA A O 1
ATOM 831 N N . LYS A 1 108 ? 16.737 17.899 48.834 1.00 16.79 108 LYS A N 1
ATOM 832 C CA . LYS A 1 108 ? 16.538 18.176 50.259 1.00 18.87 108 LYS A CA 1
ATOM 833 C C . LYS A 1 108 ? 17.354 17.260 51.170 1.00 18.11 108 LYS A C 1
ATOM 834 O O . LYS A 1 108 ? 16.994 17.050 52.328 1.00 17.65 108 LYS A O 1
ATOM 840 N N . LYS A 1 109 ? 18.449 16.712 50.654 1.00 17.42 109 LYS A N 1
ATOM 841 C CA . LYS A 1 109 ? 19.297 15.836 51.455 1.00 16.58 109 LYS A CA 1
ATOM 842 C C . LYS A 1 109 ? 20.301 16.643 52.280 1.00 15.71 109 LYS A C 1
ATOM 843 O O . LYS A 1 109 ? 20.904 16.126 53.219 1.00 15.25 109 LYS A O 1
ATOM 849 N N . ILE A 1 110 ? 20.480 17.910 51.910 1.00 14.70 110 ILE A N 1
ATOM 850 C CA . ILE A 1 110 ? 21.361 18.825 52.634 1.00 13.27 110 ILE A CA 1
ATOM 851 C C . ILE A 1 110 ? 20.628 20.164 52.659 1.00 13.46 110 ILE A C 1
ATOM 852 O O . ILE A 1 110 ? 19.686 20.373 51.895 1.00 12.03 110 ILE A O 1
ATOM 857 N N . LYS A 1 111 ? 21.052 21.071 53.531 1.00 13.20 111 LYS A N 1
ATOM 858 C CA . LYS A 1 111 ? 20.381 22.359 53.657 1.00 14.29 111 LYS A CA 1
ATOM 859 C C . LYS A 1 111 ? 21.082 23.557 53.027 1.00 12.43 111 LYS A C 1
ATOM 860 O O . LYS A 1 111 ? 20.429 24.439 52.472 1.00 12.06 111 LYS A O 1
ATOM 866 N N . LYS A 1 112 ? 22.406 23.597 53.123 1.00 10.93 112 LYS A N 1
ATOM 867 C CA . LYS A 1 112 ? 23.155 24.735 52.614 1.00 10.07 112 LYS A CA 1
ATOM 868 C C . LYS A 1 112 ? 24.424 24.323 51.872 1.00 10.87 112 LYS A C 1
ATOM 869 O O . LYS A 1 112 ? 25.020 23.282 52.154 1.00 10.78 112 LYS A O 1
ATOM 875 N N . ILE A 1 113 ? 24.838 25.161 50.930 1.00 10.62 113 ILE A N 1
ATOM 876 C CA . ILE A 1 113 ? 26.030 24.890 50.147 1.00 9.38 113 ILE A CA 1
ATOM 877 C C . ILE A 1 113 ? 26.923 26.106 50.008 1.00 9.52 113 ILE A C 1
ATOM 878 O O . ILE A 1 113 ? 26.441 27.234 49.850 1.00 9.16 113 ILE A O 1
ATOM 883 N N . PHE A 1 114 ? 28.227 25.872 50.094 1.00 7.57 114 PHE A N 1
ATOM 884 C CA . PHE A 1 114 ? 29.192 26.922 49.836 1.00 8.42 114 PHE A CA 1
ATOM 885 C C . PHE A 1 114 ? 30.012 26.366 48.682 1.00 8.55 114 PHE A C 1
ATOM 886 O O . PHE A 1 114 ? 30.505 25.235 48.747 1.00 6.64 114 PHE A O 1
ATOM 894 N N . TRP A 1 115 ? 30.135 27.152 47.625 1.00 8.59 115 TRP A N 1
ATOM 895 C CA . TRP A 1 115 ? 30.910 26.757 46.462 1.00 8.89 115 TRP A CA 1
ATOM 896 C C . TRP A 1 115 ? 31.638 28.015 46.014 1.00 9.14 115 TRP A C 1
ATOM 897 O O . TRP A 1 115 ? 31.012 29.019 45.692 1.00 9.67 115 TRP A O 1
ATOM 908 N N . PRO A 1 116 ? 32.975 27.982 45.998 1.00 10.10 116 PRO A N 1
ATOM 909 C CA . PRO A 1 116 ? 33.705 29.176 45.584 1.00 10.13 116 PRO A CA 1
ATOM 910 C C . PRO A 1 116 ? 33.935 29.305 44.088 1.00 10.86 116 PRO A C 1
ATOM 911 O O . PRO A 1 116 ? 34.204 28.320 43.391 1.00 10.91 116 PRO A O 1
ATOM 915 N N . SER A 1 117 ? 33.804 30.534 43.605 1.00 10.73 117 SER A N 1
ATOM 916 C CA . SER A 1 117 ? 34.059 30.840 42.209 1.00 10.23 117 SER A CA 1
ATOM 917 C C . SER A 1 117 ? 35.459 31.432 42.266 1.00 10.16 117 SER A C 1
ATOM 918 O O . SER A 1 117 ? 36.197 31.187 43.228 1.00 9.51 117 SER A O 1
ATOM 921 N N . SER A 1 118 ? 35.819 32.219 41.260 1.00 9.00 118 SER A N 1
ATOM 922 C CA . SER A 1 118 ? 37.140 32.830 41.221 1.00 9.25 118 SER A CA 1
ATOM 923 C C . SER A 1 118 ? 37.171 34.077 40.344 1.00 8.71 118 SER A C 1
ATOM 924 O O . SER A 1 118 ? 36.302 34.275 39.494 1.00 7.66 118 SER A O 1
ATOM 927 N N . ILE A 1 119 ? 38.177 34.918 40.554 1.00 9.72 119 ILE A N 1
ATOM 928 C CA . ILE A 1 119 ? 38.331 36.118 39.742 1.00 10.66 119 ILE A CA 1
ATOM 929 C C . ILE A 1 119 ? 38.613 35.662 38.310 1.00 10.73 119 ILE A C 1
ATOM 930 O O . ILE A 1 119 ? 38.634 36.468 37.381 1.00 11.14 119 ILE A O 1
ATOM 935 N N . ALA A 1 120 ? 38.834 34.358 38.142 1.00 9.83 120 ALA A N 1
ATOM 936 C CA . ALA A 1 120 ? 39.109 33.787 36.827 1.00 9.39 120 ALA A CA 1
ATOM 937 C C . ALA A 1 120 ? 37.876 33.820 35.924 1.00 8.99 120 ALA A C 1
ATOM 938 O O . ALA A 1 120 ? 37.974 33.525 34.730 1.00 9.38 120 ALA A O 1
ATOM 940 N N . VAL A 1 121 ? 36.718 34.167 36.489 1.00 9.58 121 VAL A N 1
ATOM 941 C CA . VAL A 1 121 ? 35.491 34.250 35.698 1.00 10.34 121 VAL A CA 1
ATOM 942 C C . VAL A 1 121 ? 35.525 35.469 34.772 1.00 10.71 121 VAL A C 1
ATOM 943 O O . VAL A 1 121 ? 34.738 35.572 33.827 1.00 10.44 121 VAL A O 1
ATOM 947 N N . PHE A 1 122 ? 36.443 36.391 35.044 1.00 9.62 122 PHE A N 1
ATOM 948 C CA . PHE A 1 122 ? 36.575 37.590 34.228 1.00 11.27 122 PHE A CA 1
ATOM 949 C C . PHE A 1 122 ? 37.498 37.318 33.041 1.00 9.61 122 PHE A C 1
ATOM 950 O O . PHE A 1 122 ? 38.278 36.368 33.062 1.00 10.06 122 PHE A O 1
ATOM 958 N N . GLY A 1 123 ? 37.396 38.145 32.004 1.00 10.30 123 GLY A N 1
ATOM 959 C CA . GLY A 1 123 ? 38.215 37.952 30.823 1.00 9.98 123 GLY A CA 1
ATOM 960 C C . GLY A 1 123 ? 38.882 39.217 30.314 1.00 12.17 123 GLY A C 1
ATOM 961 O O . GLY A 1 123 ? 38.801 40.269 30.961 1.00 12.25 123 GLY A O 1
ATOM 962 N N . PRO A 1 124 ? 39.527 39.148 29.136 1.00 12.11 124 PRO A N 1
ATOM 963 C CA . PRO A 1 124 ? 40.244 40.242 28.466 1.00 12.80 124 PRO A CA 1
ATOM 964 C C . PRO A 1 124 ? 39.427 41.515 28.270 1.00 13.50 124 PRO A C 1
ATOM 965 O O . PRO A 1 124 ? 39.973 42.618 28.245 1.00 14.03 124 PRO A O 1
ATOM 969 N N . THR A 1 125 ? 38.118 41.348 28.122 1.00 13.36 125 THR A N 1
ATOM 970 C CA . THR A 1 125 ? 37.207 42.460 27.894 1.00 13.82 125 THR A CA 1
ATOM 971 C C . THR A 1 125 ? 36.591 43.025 29.174 1.00 13.79 125 THR A C 1
ATOM 972 O O . THR A 1 125 ? 35.767 43.940 29.124 1.00 13.42 125 THR A O 1
ATOM 976 N N . THR A 1 126 ? 36.989 42.481 30.319 1.00 12.44 126 THR A N 1
ATOM 977 C CA . THR A 1 126 ? 36.474 42.940 31.604 1.00 12.81 126 THR A CA 1
ATOM 978 C C . THR A 1 126 ? 37.297 44.130 32.095 1.00 13.20 126 THR A C 1
ATOM 979 O O . THR A 1 126 ? 38.524 44.082 32.061 1.00 11.76 126 THR A O 1
ATOM 983 N N . PRO A 1 127 ? 36.634 45.216 32.547 1.00 14.72 127 PRO A N 1
ATOM 984 C CA . PRO A 1 127 ? 37.358 46.395 33.045 1.00 15.60 127 PRO A CA 1
ATOM 985 C C . PRO A 1 127 ? 38.411 45.910 34.045 1.00 16.12 127 PRO A C 1
ATOM 986 O O . PRO A 1 127 ? 38.113 45.077 34.904 1.00 14.44 127 PRO A O 1
ATOM 990 N N . LYS A 1 128 ? 39.629 46.428 33.945 1.00 14.83 128 LYS A N 1
ATOM 991 C CA . LYS A 1 128 ? 40.704 45.965 34.814 1.00 16.43 128 LYS A CA 1
ATOM 992 C C . LYS A 1 128 ? 40.825 46.575 36.210 1.00 15.88 128 LYS A C 1
ATOM 993 O O . LYS A 1 128 ? 41.450 45.974 37.089 1.00 15.11 128 LYS A O 1
ATOM 999 N N . GLU A 1 129 ? 40.234 47.745 36.431 1.00 14.57 129 GLU A N 1
ATOM 1000 C CA . GLU A 1 129 ? 40.325 48.376 37.742 1.00 16.44 129 GLU A CA 1
ATOM 1001 C C . GLU A 1 129 ? 38.959 48.475 38.420 1.00 15.18 129 GLU A C 1
ATOM 1002 O O . GLU A 1 129 ? 37.971 48.844 37.793 1.00 15.77 129 GLU A O 1
ATOM 1008 N N . ASN A 1 130 ? 38.911 48.140 39.706 1.00 15.23 130 ASN A N 1
ATOM 1009 C CA . ASN A 1 130 ? 37.666 48.169 40.468 1.00 16.07 130 ASN A CA 1
ATOM 1010 C C . ASN A 1 130 ? 36.538 47.473 39.703 1.00 14.32 130 ASN A C 1
ATOM 1011 O O . ASN A 1 130 ? 35.442 48.012 39.554 1.00 14.21 130 ASN A O 1
ATOM 1016 N N . THR A 1 131 ? 36.822 46.270 39.217 1.00 13.54 131 THR A N 1
ATOM 1017 C CA . THR A 1 131 ? 35.841 45.490 38.467 1.00 11.59 131 THR A CA 1
ATOM 1018 C C . THR A 1 131 ? 34.526 45.394 39.235 1.00 12.06 131 THR A C 1
ATOM 1019 O O . THR A 1 131 ? 34.507 44.981 40.398 1.00 10.65 131 THR A O 1
ATOM 1023 N N . PRO A 1 132 ? 33.410 45.775 38.592 1.00 11.32 132 PRO A N 1
ATOM 1024 C CA . PRO A 1 132 ? 32.074 45.741 39.201 1.00 11.66 132 PRO A CA 1
ATOM 1025 C C . PRO A 1 132 ? 31.549 44.318 39.415 1.00 11.32 132 PRO A C 1
ATOM 1026 O O . PRO A 1 132 ? 32.036 43.371 38.798 1.00 11.28 132 PRO A O 1
ATOM 1030 N N . GLN A 1 133 ? 30.550 44.183 40.285 1.00 11.29 133 GLN A N 1
ATOM 1031 C CA . GLN A 1 133 ? 29.925 42.894 40.563 1.00 11.11 133 GLN A CA 1
ATOM 1032 C C . GLN A 1 133 ? 29.247 42.395 39.284 1.00 11.93 133 GLN A C 1
ATOM 1033 O O . GLN A 1 133 ? 29.294 41.207 38.961 1.00 11.65 133 GLN A O 1
ATOM 1039 N N . TYR A 1 134 ? 28.606 43.315 38.570 1.00 12.87 134 TYR A N 1
ATOM 1040 C CA . TYR A 1 134 ? 27.927 42.995 37.317 1.00 12.57 134 TYR A CA 1
ATOM 1041 C C . TYR A 1 134 ? 28.730 43.661 36.205 1.00 12.64 134 TYR A C 1
ATOM 1042 O O . TYR A 1 134 ? 28.778 44.889 36.114 1.00 12.64 134 TYR A O 1
ATOM 1051 N N . THR A 1 135 ? 29.359 42.852 35.360 1.00 11.17 135 THR A N 1
ATOM 1052 C CA . THR A 1 135 ? 30.182 43.389 34.282 1.00 12.48 135 THR A CA 1
ATOM 1053 C C . THR A 1 135 ? 30.362 42.366 33.165 1.00 11.89 135 THR A C 1
ATOM 1054 O O . THR A 1 135 ? 29.735 41.310 33.169 1.00 13.22 135 THR A O 1
ATOM 1058 N N . ILE A 1 136 ? 31.219 42.693 32.205 1.00 11.65 136 ILE A N 1
ATOM 1059 C CA . ILE A 1 136 ? 31.509 41.804 31.088 1.00 12.23 136 ILE A CA 1
ATOM 1060 C C . ILE A 1 136 ? 32.338 40.627 31.604 1.00 12.23 136 ILE A C 1
ATOM 1061 O O . ILE A 1 136 ? 33.264 40.819 32.389 1.00 11.18 136 ILE A O 1
ATOM 1066 N N . MET A 1 137 ? 31.999 39.412 31.172 1.00 12.24 137 MET A N 1
ATOM 1067 C CA . MET A 1 137 ? 32.730 38.221 31.598 1.00 14.70 137 MET A CA 1
ATOM 1068 C C . MET A 1 137 ? 32.918 37.220 30.458 1.00 12.55 137 MET A C 1
ATOM 1069 O O . MET A 1 137 ? 31.994 36.495 30.091 1.00 11.46 137 MET A O 1
ATOM 1074 N N . GLU A 1 138 ? 34.121 37.185 29.896 1.00 11.73 138 GLU A N 1
ATOM 1075 C CA . GLU A 1 138 ? 34.417 36.260 28.807 1.00 9.98 138 GLU A CA 1
ATOM 1076 C C . GLU A 1 138 ? 35.716 35.537 29.123 1.00 9.16 138 GLU A C 1
ATOM 1077 O O . GLU A 1 138 ? 36.738 35.773 28.483 1.00 8.91 138 GLU A O 1
ATOM 1083 N N . PRO A 1 139 ? 35.693 34.649 30.133 1.00 8.61 139 PRO A N 1
ATOM 1084 C CA . PRO A 1 139 ? 36.885 33.893 30.531 1.00 9.81 139 PRO A CA 1
ATOM 1085 C C . PRO A 1 139 ? 37.549 33.173 29.363 1.00 10.34 139 PRO A C 1
ATOM 1086 O O . PRO A 1 139 ? 36.878 32.540 28.546 1.00 9.88 139 PRO A O 1
ATOM 1090 N N . SER A 1 140 ? 38.871 33.285 29.290 1.00 10.27 140 SER A N 1
ATOM 1091 C CA . SER A 1 140 ? 39.639 32.656 28.226 1.00 10.61 140 SER A CA 1
ATOM 1092 C C . SER A 1 140 ? 40.310 31.344 28.649 1.00 10.34 140 SER A C 1
ATOM 1093 O O . SER A 1 140 ? 41.032 30.738 27.862 1.00 9.18 140 SER A O 1
ATOM 1096 N N . THR A 1 141 ? 40.077 30.910 29.888 1.00 9.51 141 THR A N 1
ATOM 1097 C CA . THR A 1 141 ? 40.656 29.653 30.377 1.00 9.35 141 THR A CA 1
ATOM 1098 C C . THR A 1 141 ? 39.565 28.627 30.667 1.00 9.03 141 THR A C 1
ATOM 1099 O O . THR A 1 141 ? 38.418 28.993 30.920 1.00 9.06 141 THR A O 1
ATOM 1103 N N . VAL A 1 142 ? 39.925 27.347 30.622 1.00 8.93 142 VAL A N 1
ATOM 1104 C CA . VAL A 1 142 ? 38.982 26.266 30.917 1.00 9.97 142 VAL A CA 1
ATOM 1105 C C . VAL A 1 142 ? 38.421 26.498 32.317 1.00 9.83 142 VAL A C 1
ATOM 1106 O O . VAL A 1 142 ? 37.218 26.375 32.551 1.00 8.46 142 VAL A O 1
ATOM 1110 N N . TYR A 1 143 ? 39.314 26.834 33.243 1.00 9.51 143 TYR A N 1
ATOM 1111 C CA . TYR A 1 143 ? 38.947 27.081 34.635 1.00 9.79 143 TYR A CA 1
ATOM 1112 C C . TYR A 1 143 ? 37.879 28.167 34.742 1.00 10.28 143 TYR A C 1
ATOM 1113 O O . TYR A 1 143 ? 36.816 27.945 35.328 1.00 11.45 143 TYR A O 1
ATOM 1122 N N . GLY A 1 144 ? 38.165 29.337 34.169 1.00 10.09 144 GLY A N 1
ATOM 1123 C CA . GLY A 1 144 ? 37.216 30.439 34.216 1.00 9.05 144 GLY A CA 1
ATOM 1124 C C . GLY A 1 144 ? 35.860 30.079 33.633 1.00 9.51 144 GLY A C 1
ATOM 1125 O O . GLY A 1 144 ? 34.822 30.494 34.147 1.00 8.92 144 GLY A O 1
ATOM 1126 N N . ILE A 1 145 ? 35.867 29.309 32.549 1.00 9.60 145 ILE A N 1
ATOM 1127 C CA . ILE A 1 145 ? 34.622 28.894 31.909 1.00 9.58 145 ILE A CA 1
ATOM 1128 C C . ILE A 1 145 ? 33.814 28.020 32.865 1.00 8.96 145 ILE A C 1
ATOM 1129 O O . ILE A 1 145 ? 32.586 28.162 32.962 1.00 8.48 145 ILE A O 1
ATOM 1134 N N . SER A 1 146 ? 34.502 27.130 33.578 1.00 8.44 146 SER A N 1
ATOM 1135 C CA . SER A 1 146 ? 33.835 26.239 34.523 1.00 7.93 146 SER A CA 1
ATOM 1136 C C . SER A 1 146 ? 33.256 27.025 35.693 1.00 7.71 146 SER A C 1
ATOM 1137 O O . SER A 1 146 ? 32.174 26.705 36.190 1.00 7.65 146 SER A O 1
ATOM 1140 N N . LYS A 1 147 ? 33.975 28.048 36.141 1.00 8.10 147 LYS A N 1
ATOM 1141 C CA . LYS A 1 147 ? 33.499 28.867 37.251 1.00 8.94 147 LYS A CA 1
ATOM 1142 C C . LYS A 1 147 ? 32.311 29.729 36.822 1.00 8.93 147 LYS A C 1
ATOM 1143 O O . LYS A 1 147 ? 31.385 29.947 37.595 1.00 8.93 147 LYS A O 1
ATOM 1149 N N . GLN A 1 148 ? 32.335 30.222 35.590 1.00 8.73 148 GLN A N 1
ATOM 1150 C CA . GLN A 1 148 ? 31.233 31.041 35.110 1.00 8.01 148 GLN A CA 1
ATOM 1151 C C . GLN A 1 148 ? 29.964 30.200 34.977 1.00 8.15 148 GLN A C 1
ATOM 1152 O O . GLN A 1 148 ? 28.895 30.599 35.437 1.00 8.80 148 GLN A O 1
ATOM 1158 N N . ALA A 1 149 ? 30.084 29.036 34.350 1.00 7.46 149 ALA A N 1
ATOM 1159 C CA . ALA A 1 149 ? 28.938 28.141 34.184 1.00 8.65 149 ALA A CA 1
ATOM 1160 C C . ALA A 1 149 ? 28.460 27.696 35.566 1.00 8.56 149 ALA A C 1
ATOM 1161 O O . ALA A 1 149 ? 27.258 27.515 35.797 1.00 8.17 149 ALA A O 1
ATOM 1163 N N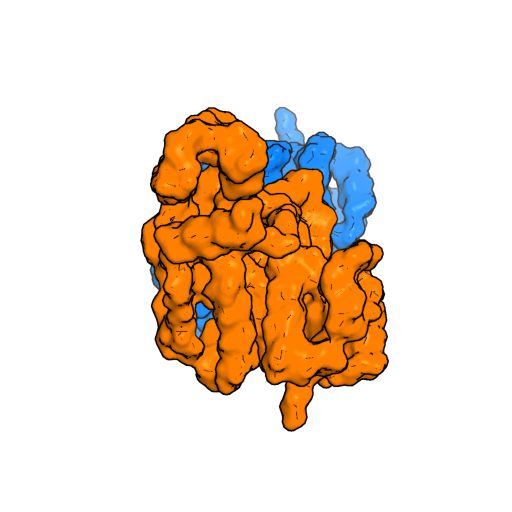 . GLY A 1 150 ? 29.410 27.518 36.481 1.00 7.93 150 GLY A N 1
ATOM 1164 C CA . GLY A 1 150 ? 29.068 27.116 37.833 1.00 8.24 150 GLY A CA 1
ATOM 1165 C C . GLY A 1 150 ? 28.184 28.169 38.471 1.00 7.54 150 GLY A C 1
ATOM 1166 O O . GLY A 1 150 ? 27.165 27.840 39.066 1.00 8.85 150 GLY A O 1
ATOM 1167 N N . GLU A 1 151 ? 28.583 29.436 38.357 1.00 8.08 151 GLU A N 1
ATOM 1168 C CA . GLU A 1 151 ? 27.807 30.547 38.910 1.00 8.80 151 GLU A CA 1
ATOM 1169 C C . GLU A 1 151 ? 26.397 30.566 38.332 1.00 8.40 151 GLU A C 1
ATOM 1170 O O . GLU A 1 151 ? 25.420 30.715 39.068 1.00 7.85 151 GLU A O 1
ATOM 1176 N N . ARG A 1 152 ? 26.297 30.433 37.011 1.00 8.09 152 ARG A N 1
ATOM 1177 C CA . ARG A 1 152 ? 24.998 30.435 36.342 1.00 8.13 152 ARG A CA 1
ATOM 1178 C C . ARG A 1 152 ? 24.100 29.329 36.899 1.00 8.73 152 ARG A C 1
ATOM 1179 O O . ARG A 1 152 ? 22.910 29.549 37.148 1.00 8.25 152 ARG A O 1
ATOM 1187 N N . TRP A 1 153 ? 24.664 28.138 37.093 1.00 8.27 153 TRP A N 1
ATOM 1188 C CA . TRP A 1 153 ? 23.888 27.022 37.617 1.00 8.90 153 TRP A CA 1
ATOM 1189 C C . TRP A 1 153 ? 23.516 27.195 39.090 1.00 9.61 153 TRP A C 1
ATOM 1190 O O . TRP A 1 153 ? 22.429 26.792 39.503 1.00 8.91 153 TRP A O 1
ATOM 1201 N N . CYS A 1 154 ? 24.402 27.792 39.885 1.00 9.13 154 CYS A N 1
ATOM 1202 C CA . CYS A 1 154 ? 24.085 28.020 41.296 1.00 10.50 154 CYS A CA 1
ATOM 1203 C C . CYS A 1 154 ? 22.867 28.932 41.387 1.00 10.13 154 CYS A C 1
ATOM 1204 O O . CYS A 1 154 ? 21.944 28.687 42.169 1.00 10.16 154 CYS A O 1
ATOM 1207 N N . GLU A 1 155 ? 22.873 29.987 40.580 1.00 9.90 155 GLU A N 1
ATOM 1208 C CA . GLU A 1 155 ? 21.771 30.938 40.562 1.00 10.74 155 GLU A CA 1
ATOM 1209 C C . GLU A 1 155 ? 20.495 30.254 40.077 1.00 10.57 155 GLU A C 1
ATOM 1210 O O . GLU A 1 155 ? 19.403 30.498 40.601 1.00 10.59 155 GLU A O 1
ATOM 1216 N N . TYR A 1 156 ? 20.637 29.397 39.069 1.00 10.86 156 TYR A N 1
ATOM 1217 C CA . TYR A 1 156 ? 19.490 28.677 38.530 1.00 10.04 156 TYR A CA 1
ATOM 1218 C C . TYR A 1 156 ? 18.877 27.809 39.627 1.00 10.49 156 TYR A C 1
ATOM 1219 O O . TYR A 1 156 ? 17.676 27.881 39.884 1.00 9.90 156 TYR A O 1
ATOM 1228 N N . TYR A 1 157 ? 19.700 26.981 40.266 1.00 9.66 157 TYR A N 1
ATOM 1229 C CA . TYR A 1 157 ? 19.213 26.104 41.329 1.00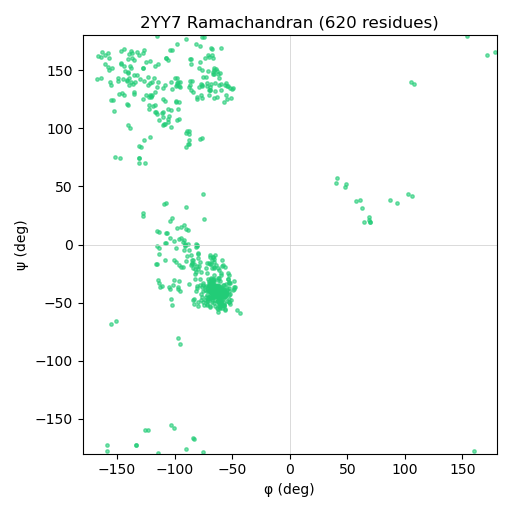 10.00 157 TYR A CA 1
ATOM 1230 C C . TYR A 1 157 ? 18.554 26.871 42.471 1.00 10.88 157 TYR A C 1
ATOM 1231 O O . TYR A 1 157 ? 17.601 26.386 43.085 1.00 10.87 157 TYR A O 1
ATOM 1240 N N . HIS A 1 158 ? 19.065 28.059 42.770 1.00 10.70 158 HIS A N 1
ATOM 1241 C CA . HIS A 1 158 ? 18.473 28.867 43.827 1.00 11.70 158 HIS A CA 1
ATOM 1242 C C . HIS A 1 158 ? 17.101 29.371 43.390 1.00 12.45 158 HIS A C 1
ATOM 1243 O O . HIS A 1 158 ? 16.099 29.171 44.086 1.00 12.83 158 HIS A O 1
ATOM 1250 N N . ASN A 1 159 ? 17.071 30.025 42.229 1.00 12.75 159 ASN A N 1
ATOM 1251 C CA . ASN A 1 159 ? 15.847 30.603 41.681 1.00 14.59 159 ASN A CA 1
ATOM 1252 C C . ASN A 1 159 ? 14.758 29.617 41.292 1.00 14.80 159 ASN A C 1
ATOM 1253 O O . ASN A 1 159 ? 13.574 29.905 41.448 1.00 14.55 159 ASN A O 1
ATOM 1258 N N . ILE A 1 160 ? 15.153 28.459 40.779 1.00 14.91 160 ILE A N 1
ATOM 1259 C CA . ILE A 1 160 ? 14.186 27.466 40.347 1.00 14.84 160 ILE A CA 1
ATOM 1260 C C . ILE A 1 160 ? 13.867 26.402 41.392 1.00 16.02 160 ILE A C 1
ATOM 1261 O O . ILE A 1 160 ? 12.706 26.016 41.554 1.00 15.59 160 ILE A O 1
ATOM 1266 N N . TYR A 1 161 ? 14.876 25.935 42.117 1.00 14.90 161 TYR A N 1
ATOM 1267 C CA . TYR A 1 161 ? 14.629 24.901 43.114 1.00 15.81 161 TYR A CA 1
ATOM 1268 C C . TYR A 1 161 ? 14.710 25.374 44.559 1.00 15.82 161 TYR A C 1
ATOM 1269 O O . TYR A 1 161 ? 14.529 24.581 45.479 1.00 16.15 161 TYR A O 1
ATOM 1278 N N . GLY A 1 162 ? 14.967 26.663 44.757 1.00 15.45 162 GLY A N 1
ATOM 1279 C CA . GLY A 1 162 ? 15.044 27.204 46.106 1.00 14.74 162 GLY A CA 1
ATOM 1280 C C . GLY A 1 162 ? 16.253 26.761 46.913 1.00 14.31 162 GLY A C 1
ATOM 1281 O O . GLY A 1 162 ? 16.257 26.853 48.144 1.00 14.42 162 GLY A O 1
ATOM 1282 N N . VAL A 1 163 ? 17.287 26.286 46.228 1.00 12.66 163 VAL A N 1
ATOM 1283 C CA . VAL A 1 163 ? 18.497 25.834 46.907 1.00 12.21 163 VAL A CA 1
ATOM 1284 C C . VAL A 1 163 ? 19.287 26.974 47.545 1.00 12.36 163 VAL A C 1
ATOM 1285 O O . VAL A 1 163 ? 19.525 28.001 46.918 1.00 11.05 163 VAL A O 1
ATOM 1289 N N . ASP A 1 164 ? 19.702 26.783 48.793 1.00 11.64 164 ASP A N 1
ATOM 1290 C CA . ASP A 1 164 ? 20.495 27.795 49.486 1.00 12.34 164 ASP A CA 1
ATOM 1291 C C . ASP A 1 164 ? 21.967 27.544 49.165 1.00 12.84 164 ASP A C 1
ATOM 1292 O O . ASP A 1 164 ? 22.640 26.788 49.867 1.00 13.49 164 ASP A O 1
ATOM 1297 N N . VAL A 1 165 ? 22.456 28.161 48.094 1.00 13.65 165 VAL A N 1
ATOM 1298 C CA . VAL A 1 165 ? 23.855 28.011 47.699 1.00 12.07 165 VAL A CA 1
ATOM 1299 C C . VAL A 1 165 ? 24.509 29.387 47.706 1.00 12.49 165 VAL A C 1
ATOM 1300 O O . VAL A 1 165 ? 24.011 30.330 47.090 1.00 12.55 165 VAL A O 1
ATOM 1304 N N . ARG A 1 166 ? 25.624 29.493 48.418 1.00 11.02 166 ARG A N 1
ATOM 1305 C CA . ARG A 1 166 ? 26.336 30.754 48.547 1.00 10.31 166 ARG A CA 1
ATOM 1306 C C . ARG A 1 166 ? 27.727 30.647 47.950 1.00 10.14 166 ARG A C 1
ATOM 1307 O O . ARG A 1 166 ? 28.385 29.612 48.070 1.00 10.39 166 ARG A O 1
ATOM 1315 N N . SER A 1 167 ? 28.178 31.725 47.315 1.00 9.64 167 SER A N 1
ATOM 1316 C CA . SER A 1 167 ? 29.481 31.729 46.665 1.00 9.89 167 SER A CA 1
ATOM 1317 C C . SER A 1 167 ? 30.205 33.070 46.687 1.00 9.67 167 SER A C 1
ATOM 1318 O O . SER A 1 167 ? 29.588 34.128 46.805 1.00 10.54 167 SER A O 1
ATOM 1321 N N . ILE A 1 168 ? 31.528 33.002 46.582 1.00 9.85 168 ILE A N 1
ATOM 1322 C CA . ILE A 1 168 ? 32.362 34.189 46.514 1.00 9.99 168 ILE A CA 1
ATOM 1323 C C . ILE A 1 168 ? 33.472 33.951 45.490 1.00 10.11 168 ILE A C 1
ATOM 1324 O O . ILE A 1 168 ? 33.979 32.834 45.340 1.00 8.77 168 ILE A O 1
ATOM 1329 N N . ARG A 1 169 ? 33.822 35.003 44.765 1.00 9.09 169 ARG A N 1
ATOM 1330 C CA . ARG A 1 169 ? 34.868 34.924 43.761 1.00 9.81 169 ARG A CA 1
ATOM 1331 C C . ARG A 1 169 ? 36.202 35.258 44.432 1.00 10.11 169 ARG A C 1
ATOM 1332 O O . ARG A 1 169 ? 36.655 36.402 44.393 1.00 11.16 169 ARG A O 1
ATOM 1340 N N . TYR A 1 170 ? 36.826 34.262 45.065 1.00 9.88 170 TYR A N 1
ATOM 1341 C CA . TYR A 1 170 ? 38.110 34.488 45.741 1.00 9.77 170 TYR A CA 1
ATOM 1342 C C . TYR A 1 170 ? 39.177 35.059 44.808 1.00 10.01 170 TYR A C 1
ATOM 1343 O O . TYR A 1 170 ? 39.303 34.625 43.662 1.00 9.12 170 TYR A O 1
ATOM 1352 N N . PRO A 1 171 ? 39.949 36.051 45.277 1.00 10.99 171 PRO A N 1
ATOM 1353 C CA . PRO A 1 171 ? 40.998 36.570 44.398 1.00 11.19 171 PRO A CA 1
ATOM 1354 C C . PRO A 1 171 ? 42.170 35.599 44.630 1.00 11.55 171 PRO A C 1
ATOM 1355 O O . PRO A 1 171 ? 41.964 34.529 45.199 1.00 11.68 171 PRO A O 1
ATOM 1359 N N . GLY A 1 172 ? 43.378 35.936 44.190 1.00 10.88 172 GLY A N 1
ATOM 1360 C CA . GLY A 1 172 ? 44.501 35.035 44.423 1.00 10.69 172 GLY A CA 1
ATOM 1361 C C . GLY A 1 172 ? 44.738 34.900 45.922 1.00 11.25 172 GLY A C 1
ATOM 1362 O O . GLY A 1 172 ? 44.886 35.912 46.608 1.00 11.54 172 GLY A O 1
ATOM 1363 N N . LEU A 1 173 ? 44.782 33.670 46.434 1.00 10.94 173 LEU A N 1
ATOM 1364 C CA . LEU A 1 173 ? 44.973 33.453 47.873 1.00 11.22 173 LEU A CA 1
ATOM 1365 C C . LEU A 1 173 ? 46.397 33.094 48.294 1.00 11.43 173 LEU A C 1
ATOM 1366 O O . LEU A 1 173 ? 47.102 32.357 47.605 1.00 11.72 173 LEU A O 1
ATOM 1371 N N . ILE A 1 174 ? 46.795 33.601 49.457 1.00 12.34 174 ILE A N 1
ATOM 1372 C CA . ILE A 1 174 ? 48.136 33.391 49.992 1.00 13.02 174 ILE A CA 1
ATOM 1373 C C . ILE A 1 174 ? 48.108 32.714 51.366 1.00 13.39 174 ILE A C 1
ATOM 1374 O O . ILE A 1 174 ? 47.409 33.165 52.272 1.00 14.09 174 ILE A O 1
ATOM 1379 N N . SER A 1 175 ? 48.864 31.631 51.519 1.00 13.69 175 SER A N 1
ATOM 1380 C CA . SER A 1 175 ? 48.894 30.916 52.791 1.00 13.88 175 SER A CA 1
ATOM 1381 C C . SER A 1 175 ? 50.258 30.302 53.089 1.00 13.50 175 SER A C 1
ATOM 1382 O O . SER A 1 175 ? 51.109 30.190 52.208 1.00 12.79 175 SER A O 1
ATOM 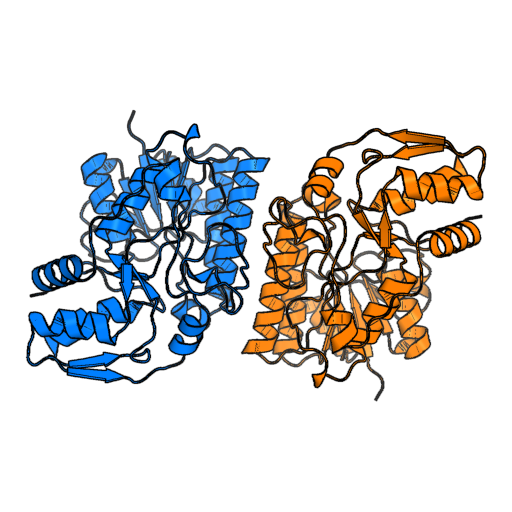1385 N N . TRP A 1 176 ? 50.432 29.884 54.341 1.00 13.15 176 TRP A N 1
ATOM 1386 C CA . TRP A 1 176 ? 51.675 29.292 54.826 1.00 13.58 176 TRP A CA 1
ATOM 1387 C C . TRP A 1 176 ? 51.551 27.829 55.261 1.00 13.60 176 TRP A C 1
ATOM 1388 O O . TRP A 1 176 ? 52.559 27.140 55.401 1.00 11.71 176 TRP A O 1
ATOM 1399 N N . SER A 1 177 ? 50.328 27.350 55.482 1.00 15.53 177 SER A N 1
ATOM 1400 C CA . SER A 1 177 ? 50.141 25.974 55.955 1.00 16.38 177 SER A CA 1
ATOM 1401 C C . SER A 1 177 ? 50.161 24.852 54.923 1.00 16.77 177 SER A C 1
ATOM 1402 O O . SER A 1 177 ? 50.547 23.728 55.244 1.00 17.33 177 SER A O 1
ATOM 1405 N N . THR A 1 178 ? 49.743 25.142 53.695 1.00 16.92 178 THR A N 1
ATOM 1406 C CA . THR A 1 178 ? 49.699 24.123 52.649 1.00 17.34 178 THR A CA 1
ATOM 1407 C C . THR A 1 178 ? 50.046 24.749 51.297 1.00 17.67 178 THR A C 1
ATOM 1408 O O . THR A 1 178 ? 49.671 25.885 51.020 1.00 16.64 178 THR A O 1
ATOM 1412 N N . PRO A 1 179 ? 50.782 24.016 50.445 1.00 18.08 179 PRO A N 1
ATOM 1413 C CA . PRO A 1 179 ? 51.174 24.514 49.123 1.00 18.05 179 PRO A CA 1
ATOM 1414 C C . PRO A 1 179 ? 49.956 24.769 48.238 1.00 17.36 179 PRO A C 1
ATOM 1415 O O . PRO A 1 179 ? 48.938 24.087 48.362 1.00 16.95 179 PRO A O 1
ATOM 1419 N N . PRO A 1 180 ? 50.047 25.758 47.331 1.00 16.14 180 PRO A N 1
ATOM 1420 C CA . PRO A 1 180 ? 48.928 26.070 46.438 1.00 14.35 180 PRO A CA 1
ATOM 1421 C C . PRO A 1 180 ? 48.712 24.920 45.456 1.00 13.49 180 PRO A C 1
ATOM 1422 O O . PRO A 1 180 ? 49.597 24.085 45.270 1.00 11.49 180 PRO A O 1
ATOM 1426 N N . GLY A 1 181 ? 47.548 24.891 44.816 1.00 11.56 181 GLY A N 1
ATOM 1427 C CA . GLY A 1 181 ? 47.245 23.808 43.899 1.00 12.78 181 GLY A CA 1
ATOM 1428 C C . GLY A 1 181 ? 47.474 24.071 42.426 1.00 13.23 181 GLY A C 1
ATOM 1429 O O . GLY A 1 181 ? 46.996 23.313 41.586 1.00 13.86 181 GLY A O 1
ATOM 1430 N N . GLY A 1 182 ? 48.191 25.139 42.100 1.00 13.74 182 GLY A N 1
ATOM 1431 C CA . GLY A 1 182 ? 48.448 25.426 40.702 1.00 14.84 182 GLY A CA 1
ATOM 1432 C C . GLY A 1 182 ? 47.595 26.530 40.118 1.00 15.07 182 GLY A C 1
ATOM 1433 O O . GLY A 1 182 ? 47.082 26.403 39.008 1.00 15.92 182 GLY A O 1
ATOM 1434 N N . GLY A 1 183 ? 47.432 27.611 40.868 1.00 15.39 183 GLY A N 1
ATOM 1435 C CA . GLY A 1 183 ? 46.660 28.738 40.379 1.00 15.60 183 GLY A CA 1
ATOM 1436 C C . GLY A 1 183 ? 47.639 29.656 39.674 1.00 15.63 183 GLY A C 1
ATOM 1437 O O . GLY A 1 183 ? 48.839 29.384 39.668 1.00 17.05 183 GLY A O 1
ATOM 1438 N N . THR A 1 184 ? 47.147 30.736 39.082 1.00 13.96 184 THR A N 1
ATOM 1439 C CA . THR A 1 184 ? 48.022 31.669 38.378 1.00 13.02 184 THR A CA 1
ATOM 1440 C C . THR A 1 184 ? 48.658 32.666 39.344 1.00 12.89 184 THR A C 1
ATOM 1441 O O . THR A 1 184 ? 49.646 33.324 39.018 1.00 12.97 184 THR A O 1
ATOM 1445 N N . THR A 1 185 ? 48.088 32.763 40.541 1.00 12.34 185 THR A N 1
ATOM 1446 C CA . THR A 1 185 ? 48.576 33.681 41.562 1.00 11.66 185 THR A CA 1
ATOM 1447 C C . THR A 1 185 ? 49.521 33.013 42.561 1.00 12.08 185 THR A C 1
ATOM 1448 O O . THR A 1 185 ? 49.961 33.641 43.525 1.00 11.71 185 THR A O 1
ATOM 1452 N N . ASP A 1 186 ? 49.843 31.745 42.326 1.00 11.73 186 ASP A N 1
ATOM 1453 C CA . ASP A 1 186 ? 50.707 30.994 43.231 1.00 11.97 186 ASP A CA 1
ATOM 1454 C C . ASP A 1 186 ? 52.085 31.607 43.495 1.00 12.07 186 ASP A C 1
ATOM 1455 O O . ASP A 1 186 ? 52.730 31.267 44.488 1.00 11.94 186 ASP A O 1
ATOM 1460 N N . TYR A 1 187 ? 52.536 32.512 42.630 1.00 11.56 187 TYR A N 1
ATOM 1461 C CA . TYR A 1 187 ? 53.847 33.128 42.832 1.00 11.54 187 TYR A CA 1
ATOM 1462 C C . TYR A 1 187 ? 53.893 33.907 44.147 1.00 11.09 187 TYR A C 1
ATOM 1463 O O . TYR A 1 187 ? 54.956 34.041 44.751 1.00 10.25 187 TYR A O 1
ATOM 1472 N N . ALA A 1 188 ? 52.741 34.423 44.579 1.00 10.64 188 ALA A N 1
ATOM 1473 C CA . ALA A 1 188 ? 52.659 35.207 45.812 1.00 10.82 188 ALA A CA 1
ATOM 1474 C C . ALA A 1 188 ? 52.886 34.356 47.062 1.00 11.25 188 ALA A C 1
ATOM 1475 O O . ALA A 1 188 ? 53.026 34.883 48.166 1.00 12.24 188 ALA A O 1
ATOM 1477 N N . VAL A 1 189 ? 52.890 33.039 46.881 1.00 11.44 189 VAL A N 1
ATOM 1478 C CA . VAL A 1 189 ? 53.143 32.112 47.973 1.00 10.47 189 VAL A CA 1
ATOM 1479 C C . VAL A 1 189 ? 54.589 31.640 47.816 1.00 10.95 189 VAL A C 1
ATOM 1480 O O . VAL A 1 189 ? 55.388 31.722 48.748 1.00 11.64 189 VAL A O 1
ATOM 1484 N N . ASP A 1 190 ? 54.920 31.171 46.618 1.00 11.33 190 ASP A N 1
ATOM 1485 C CA . ASP A 1 190 ? 56.264 30.682 46.321 1.00 12.84 190 ASP A CA 1
ATOM 1486 C C . ASP A 1 190 ? 57.357 31.688 46.691 1.00 12.36 190 ASP A C 1
ATOM 1487 O O . ASP A 1 190 ? 58.391 31.320 47.251 1.00 12.87 190 ASP A O 1
ATOM 1492 N N . ILE A 1 191 ? 57.119 32.956 46.373 1.00 12.99 191 ILE A N 1
ATOM 1493 C CA . ILE A 1 191 ? 58.080 34.017 46.649 1.00 13.31 191 ILE A CA 1
ATOM 1494 C C . ILE A 1 191 ? 58.512 34.019 48.113 1.00 13.87 191 ILE A C 1
ATOM 1495 O O . ILE A 1 191 ? 59.652 34.354 48.426 1.00 13.96 191 ILE A O 1
ATOM 1500 N N . PHE A 1 192 ? 57.604 33.647 49.009 1.00 14.13 192 PHE A N 1
ATOM 1501 C CA . PHE A 1 192 ? 57.936 33.603 50.430 1.00 14.89 192 PHE A CA 1
ATOM 1502 C C . PHE A 1 192 ? 58.851 32.418 50.742 1.00 15.19 192 PHE A C 1
ATOM 1503 O O . PHE A 1 192 ? 59.842 32.566 51.453 1.00 15.95 192 PHE A O 1
ATOM 1511 N N . TYR A 1 193 ? 58.536 31.246 50.201 1.00 16.10 193 TYR A N 1
ATOM 1512 C CA . TYR A 1 193 ? 59.364 30.073 50.456 1.00 17.47 193 TYR A CA 1
ATOM 1513 C C . TYR A 1 193 ? 60.778 30.214 49.899 1.00 16.80 193 TYR A C 1
ATOM 1514 O O . TYR A 1 193 ? 61.749 29.824 50.554 1.00 15.90 193 TYR A O 1
ATOM 1523 N N . LYS A 1 194 ? 60.894 30.776 48.698 1.00 15.84 194 LYS A N 1
ATOM 1524 C CA . LYS A 1 194 ? 62.196 30.955 48.062 1.00 17.42 194 LYS A CA 1
ATOM 1525 C C . LYS A 1 194 ? 62.985 32.108 48.681 1.00 17.26 194 LYS A C 1
ATOM 1526 O O . LYS A 1 194 ? 64.211 32.058 48.745 1.00 17.18 194 LYS A O 1
ATOM 1532 N N . ALA A 1 195 ? 62.285 33.147 49.128 1.00 17.28 195 ALA A N 1
ATOM 1533 C CA . ALA A 1 195 ? 62.946 34.285 49.755 1.00 17.29 195 ALA A CA 1
ATOM 1534 C C . ALA A 1 195 ? 63.607 33.820 51.047 1.00 18.09 195 ALA A C 1
ATOM 1535 O O . ALA A 1 195 ? 64.750 34.164 51.339 1.00 18.55 195 ALA A O 1
ATOM 1537 N N . ILE A 1 196 ? 62.870 33.024 51.809 1.00 18.42 196 ILE A N 1
ATOM 1538 C CA . ILE A 1 196 ? 63.346 32.507 53.086 1.00 19.91 196 ILE A CA 1
ATOM 1539 C C . ILE A 1 196 ? 64.375 31.383 52.928 1.00 20.36 196 ILE A C 1
ATOM 1540 O O . ILE A 1 196 ? 65.369 31.333 53.655 1.00 20.63 196 ILE A O 1
ATOM 1545 N N . ALA A 1 197 ? 64.145 30.496 51.967 1.00 20.77 197 ALA A N 1
ATOM 1546 C CA . ALA A 1 197 ? 65.047 29.375 51.742 1.00 21.61 197 ALA A CA 1
ATOM 1547 C C . ALA A 1 197 ? 66.305 29.723 50.955 1.00 22.66 197 ALA A C 1
ATOM 1548 O O . ALA A 1 197 ? 67.413 29.379 51.372 1.00 22.45 197 ALA A O 1
ATOM 1550 N N . ASP A 1 198 ? 66.140 30.408 49.826 1.00 23.00 198 ASP A N 1
ATOM 1551 C CA . ASP A 1 198 ? 67.279 30.753 48.979 1.00 23.12 198 ASP A CA 1
ATOM 1552 C C . ASP A 1 198 ? 67.667 32.225 48.987 1.00 22.64 198 ASP A C 1
ATOM 1553 O O . ASP A 1 198 ? 68.737 32.585 48.502 1.00 22.23 198 ASP A O 1
ATOM 1558 N N . LYS A 1 199 ? 66.798 33.076 49.522 1.00 22.33 199 LYS A N 1
ATOM 1559 C CA . LYS A 1 199 ? 67.079 34.505 49.565 1.00 22.58 199 LYS A CA 1
ATOM 1560 C C . LYS A 1 199 ? 67.024 35.106 48.162 1.00 22.14 199 LYS A C 1
ATOM 1561 O O . LYS A 1 199 ? 67.573 36.177 47.915 1.00 20.52 199 LYS A O 1
ATOM 1567 N N . LYS A 1 200 ? 66.369 34.393 47.248 1.00 21.55 200 LYS A N 1
ATOM 1568 C CA . LYS A 1 200 ? 66.201 34.839 45.867 1.00 22.77 200 LYS A CA 1
ATOM 1569 C C . LYS A 1 200 ? 65.042 34.062 45.247 1.00 21.01 200 LYS A C 1
ATOM 1570 O O . LYS A 1 200 ? 64.725 32.956 45.682 1.00 21.64 200 LYS A O 1
ATOM 1576 N N . TYR A 1 201 ? 64.411 34.641 44.232 1.00 19.61 201 TYR A N 1
ATOM 1577 C CA . TYR A 1 201 ? 63.274 33.992 43.594 1.00 17.15 201 TYR A CA 1
ATOM 1578 C C . TYR A 1 201 ? 63.161 34.335 42.113 1.00 17.03 201 TYR A C 1
ATOM 1579 O O . TYR A 1 201 ? 63.452 35.456 41.698 1.00 16.84 201 TYR A O 1
ATOM 1588 N N . GLU A 1 202 ? 62.753 33.349 41.323 1.00 15.91 202 GLU A N 1
ATOM 1589 C CA . GLU A 1 202 ? 62.544 33.544 39.899 1.00 16.92 202 GLU A CA 1
ATOM 1590 C C . GLU A 1 202 ? 61.030 33.484 39.702 1.00 14.63 202 GLU A C 1
ATOM 1591 O O . GLU A 1 202 ? 60.424 32.415 39.743 1.00 15.94 202 GLU A O 1
ATOM 1597 N N . CYS A 1 203 ? 60.436 34.657 39.511 1.00 14.43 203 CYS A N 1
ATOM 1598 C CA . CYS A 1 203 ? 58.993 34.824 39.346 1.00 14.24 203 CYS A CA 1
ATOM 1599 C C . CYS A 1 203 ? 58.464 34.426 37.963 1.00 15.31 203 CYS A C 1
ATOM 1600 O O . CYS A 1 203 ? 59.062 34.775 36.945 1.00 16.05 203 CYS A O 1
ATOM 1603 N N . PHE A 1 204 ? 57.337 33.714 37.921 1.00 13.73 204 PHE A N 1
ATOM 1604 C CA . PHE A 1 204 ? 56.770 33.298 36.643 1.00 13.65 204 PHE A CA 1
ATOM 1605 C C . PHE A 1 204 ? 55.784 34.297 36.025 1.00 13.51 204 PHE A C 1
ATOM 1606 O O . PHE A 1 204 ? 55.069 33.972 35.075 1.00 13.46 204 PHE A O 1
ATOM 1614 N N . LEU A 1 205 ? 55.770 35.511 36.566 1.00 13.86 205 LEU A N 1
ATOM 1615 C CA . LEU A 1 205 ? 54.927 36.602 36.077 1.00 14.87 205 LEU A CA 1
ATOM 1616 C C . LEU A 1 205 ? 55.813 37.853 36.017 1.00 15.38 205 LEU A C 1
ATOM 1617 O O . LEU A 1 205 ? 56.707 38.009 36.848 1.00 15.61 205 LEU A O 1
ATOM 1622 N N . SER A 1 206 ? 55.572 38.731 35.041 1.00 15.65 206 SER A N 1
ATOM 1623 C CA . SER A 1 206 ? 56.365 39.954 34.899 1.00 15.75 206 SER A CA 1
ATOM 1624 C C . SER A 1 206 ? 56.140 40.900 36.081 1.00 16.02 206 SER A C 1
ATOM 1625 O O . SER A 1 206 ? 55.066 40.912 36.688 1.00 15.76 206 SER A O 1
ATOM 1628 N N . SER A 1 207 ? 57.160 41.705 36.378 1.00 15.40 207 SER A N 1
ATOM 1629 C CA . SER A 1 207 ? 57.167 42.617 37.521 1.00 15.12 207 SER A CA 1
ATOM 1630 C C . SER A 1 207 ? 55.977 43.525 37.809 1.00 15.64 207 SER A C 1
ATOM 1631 O O . SER A 1 207 ? 55.655 43.749 38.975 1.00 15.85 207 SER A O 1
ATOM 1634 N N . GLU A 1 208 ? 55.322 44.054 36.780 1.00 15.89 208 GLU A N 1
ATOM 1635 C CA . GLU A 1 208 ? 54.197 44.955 37.011 1.00 15.29 208 GLU A CA 1
ATOM 1636 C C . GLU A 1 208 ? 52.813 44.330 36.809 1.00 15.29 208 GLU A C 1
ATOM 1637 O O . GLU A 1 208 ? 51.841 45.040 36.559 1.00 14.97 208 GLU A O 1
ATOM 1643 N N . THR A 1 209 ? 52.724 43.007 36.922 1.00 14.54 209 THR A N 1
ATOM 1644 C CA . THR A 1 209 ? 51.454 42.303 36.760 1.00 13.63 209 THR A CA 1
ATOM 1645 C C . THR A 1 209 ? 50.613 42.494 38.023 1.00 13.34 209 THR A C 1
ATOM 1646 O O . THR A 1 209 ? 50.723 41.724 38.981 1.00 12.89 209 THR A O 1
ATOM 1650 N N . LYS A 1 210 ? 49.784 43.535 38.022 1.00 12.36 210 LYS A N 1
ATOM 1651 C CA . LYS A 1 210 ? 48.934 43.850 39.165 1.00 12.77 210 LYS A CA 1
ATOM 1652 C C . LYS A 1 210 ? 47.733 42.913 39.223 1.00 12.54 210 LYS A C 1
ATOM 1653 O O . LYS A 1 210 ? 47.019 42.743 38.237 1.00 12.14 210 LYS A O 1
ATOM 1659 N N . MET A 1 211 ? 47.513 42.303 40.384 1.00 11.43 211 MET A N 1
ATOM 1660 C CA . MET A 1 211 ? 46.403 41.369 40.543 1.00 12.05 211 MET A CA 1
ATOM 1661 C C . MET A 1 211 ? 45.708 41.500 41.885 1.00 10.48 211 MET A C 1
ATOM 1662 O O . MET A 1 211 ? 46.277 42.031 42.841 1.00 9.65 211 MET A O 1
ATOM 1667 N N . PRO A 1 212 ? 44.457 41.015 41.969 1.00 10.23 212 PRO A N 1
ATOM 1668 C CA . PRO A 1 212 ? 43.658 41.049 43.201 1.00 10.31 212 PRO A CA 1
ATOM 1669 C C . PRO A 1 212 ? 44.121 39.869 44.053 1.00 10.86 212 PRO A C 1
ATOM 1670 O O . PRO A 1 212 ? 44.137 38.726 43.581 1.00 10.99 212 PRO A O 1
ATOM 1674 N N . MET A 1 213 ? 44.493 40.142 45.300 1.00 10.40 213 MET A N 1
ATOM 1675 C CA . MET A 1 213 ? 44.968 39.096 46.197 1.00 10.83 213 MET A CA 1
ATOM 1676 C C . MET A 1 213 ? 44.292 39.186 47.558 1.00 10.42 213 MET A C 1
ATOM 1677 O O . MET A 1 213 ? 43.673 40.199 47.888 1.00 11.44 213 MET A O 1
ATOM 1682 N N . MET A 1 214 ? 44.421 38.118 48.340 1.00 10.84 214 MET A N 1
ATOM 1683 C CA . MET A 1 214 ? 43.847 38.064 49.676 1.00 10.39 214 MET A CA 1
ATOM 1684 C C . MET A 1 214 ? 44.600 37.054 50.536 1.00 9.72 214 MET A C 1
ATOM 1685 O O . MET A 1 214 ? 44.980 35.982 50.059 1.00 9.70 214 MET A O 1
ATOM 1690 N N . TYR A 1 215 ? 44.832 37.402 51.798 1.00 9.79 215 TYR A N 1
ATOM 1691 C CA . TYR A 1 215 ? 45.515 36.498 52.716 1.00 9.74 215 TYR A CA 1
ATOM 1692 C C . TYR A 1 215 ? 44.491 35.430 53.102 1.00 9.88 215 TYR A C 1
ATOM 1693 O O . TYR A 1 215 ? 43.303 35.734 53.243 1.00 9.82 215 TYR A O 1
ATOM 1702 N N . MET A 1 216 ? 44.940 34.189 53.280 1.00 9.78 216 MET A N 1
ATOM 1703 C CA . MET A 1 216 ? 44.024 33.090 53.612 1.00 10.48 216 MET A CA 1
ATOM 1704 C C . MET A 1 216 ? 43.113 33.334 54.823 1.00 11.02 216 MET A C 1
ATOM 1705 O O . MET A 1 216 ? 41.940 32.957 54.803 1.00 11.18 216 MET A O 1
ATOM 1710 N N . ASP A 1 217 ? 43.636 33.951 55.880 1.00 12.07 217 ASP A N 1
ATOM 1711 C CA . ASP A 1 217 ? 42.809 34.217 57.063 1.00 12.32 217 ASP A CA 1
ATOM 1712 C C . ASP A 1 217 ? 41.546 34.987 56.680 1.00 11.54 217 ASP A C 1
ATOM 1713 O O . ASP A 1 217 ? 40.466 34.751 57.221 1.00 10.69 217 ASP A O 1
ATOM 1718 N N . ASP A 1 218 ? 41.699 35.921 55.752 1.00 11.38 218 ASP A N 1
ATOM 1719 C CA . ASP A 1 218 ? 40.582 36.733 55.291 1.00 11.88 218 ASP A CA 1
ATOM 1720 C C . ASP A 1 218 ? 39.639 35.882 54.449 1.00 11.06 218 ASP A C 1
ATOM 1721 O O . ASP A 1 218 ? 38.418 35.939 54.615 1.00 10.19 218 ASP A O 1
ATOM 1726 N N . ALA A 1 219 ? 40.211 35.090 53.547 1.00 11.01 219 ALA A N 1
ATOM 1727 C CA . ALA A 1 219 ? 39.408 34.233 52.690 1.00 11.50 219 ALA A CA 1
ATOM 1728 C C . ALA A 1 219 ? 38.550 33.299 53.544 1.00 11.17 219 ALA A C 1
ATOM 1729 O O . ALA A 1 219 ? 37.383 33.075 53.240 1.00 10.83 219 ALA A O 1
ATOM 1731 N N . ILE A 1 220 ? 39.133 32.759 54.611 1.00 11.56 220 ILE A N 1
ATOM 1732 C CA . ILE A 1 220 ? 38.407 31.854 55.503 1.00 11.24 220 ILE A CA 1
ATOM 1733 C C . ILE A 1 220 ? 37.287 32.579 56.257 1.00 11.72 220 ILE A C 1
ATOM 1734 O O . ILE A 1 220 ? 36.174 32.068 56.381 1.00 11.02 220 ILE A O 1
ATOM 1739 N N . ASP A 1 221 ? 37.580 33.767 56.770 1.00 11.41 221 ASP A N 1
ATOM 1740 C CA . ASP A 1 221 ? 36.565 34.534 57.488 1.00 10.82 221 ASP A CA 1
ATOM 1741 C C . ASP A 1 221 ? 35.397 34.836 56.552 1.00 9.95 221 ASP A C 1
ATOM 1742 O O . ASP A 1 221 ? 34.234 34.735 56.939 1.00 9.54 221 ASP A O 1
ATOM 1747 N N . ALA A 1 222 ? 35.718 35.192 55.313 1.00 9.75 222 ALA A N 1
ATOM 1748 C CA . ALA A 1 222 ? 34.702 35.501 54.316 1.00 10.96 222 ALA A CA 1
ATOM 1749 C C . ALA A 1 222 ? 33.804 34.295 54.095 1.00 11.17 222 ALA A C 1
ATOM 1750 O O . ALA A 1 222 ? 32.577 34.409 54.112 1.00 11.76 222 ALA A O 1
ATOM 1752 N N . THR A 1 223 ? 34.429 33.142 53.886 1.00 11.32 223 THR A N 1
ATOM 1753 C CA . THR A 1 223 ? 33.708 31.897 53.650 1.00 11.54 223 THR A CA 1
ATOM 1754 C C . THR A 1 223 ? 32.750 31.564 54.785 1.00 12.19 223 THR A C 1
ATOM 1755 O O . THR A 1 223 ? 31.578 31.272 54.556 1.00 12.47 223 THR A O 1
ATOM 1759 N N . ILE A 1 224 ? 33.252 31.611 56.012 1.00 12.35 224 ILE A N 1
ATOM 1760 C CA . ILE A 1 224 ? 32.435 31.306 57.177 1.00 12.88 224 ILE A CA 1
ATOM 1761 C C . ILE A 1 224 ? 31.336 32.335 57.416 1.00 11.70 224 ILE A C 1
ATOM 1762 O O . ILE A 1 224 ? 30.203 31.977 57.731 1.00 11.56 224 ILE A O 1
ATOM 1767 N N . ASN A 1 225 ? 31.667 33.613 57.271 1.00 10.99 225 ASN A N 1
ATOM 1768 C CA . ASN A 1 225 ? 30.688 34.664 57.502 1.00 11.13 225 ASN A CA 1
ATOM 1769 C C . ASN A 1 225 ? 29.520 34.679 56.520 1.00 11.07 225 ASN A C 1
ATOM 1770 O O . ASN A 1 225 ? 28.379 34.879 56.932 1.00 12.12 225 ASN A O 1
ATOM 1775 N N . ILE A 1 226 ? 29.782 34.465 55.232 1.00 10.74 226 ILE A N 1
ATOM 1776 C CA . ILE A 1 226 ? 28.685 34.463 54.268 1.00 10.40 226 ILE A CA 1
ATOM 1777 C C . ILE A 1 226 ? 27.777 33.260 54.523 1.00 11.12 226 ILE A C 1
ATOM 1778 O O . ILE A 1 226 ? 26.565 33.323 54.310 1.00 11.04 226 ILE A O 1
ATOM 1783 N N . MET A 1 227 ? 28.365 32.165 54.996 1.00 12.16 227 MET A N 1
ATOM 1784 C CA . MET A 1 227 ? 27.598 30.955 55.285 1.00 13.58 227 MET A CA 1
ATOM 1785 C C . MET A 1 227 ? 26.770 31.046 56.568 1.00 14.94 227 MET A C 1
ATOM 1786 O O . MET A 1 227 ? 25.676 30.485 56.640 1.00 14.55 227 MET A O 1
ATOM 1791 N N . LYS A 1 228 ? 27.280 31.744 57.582 1.00 15.94 228 LYS A N 1
ATOM 1792 C CA . LYS A 1 228 ? 26.534 31.867 58.838 1.00 18.13 228 LYS A CA 1
ATOM 1793 C C . LYS A 1 228 ? 25.515 33.006 58.807 1.00 17.68 228 LYS A C 1
ATOM 1794 O O . LYS A 1 228 ? 24.648 33.093 59.674 1.00 18.22 228 LYS A O 1
ATOM 1800 N N . ALA A 1 229 ? 25.616 33.878 57.811 1.00 16.95 229 ALA A N 1
ATOM 1801 C CA . ALA A 1 229 ? 24.696 35.003 57.702 1.00 16.72 229 ALA A CA 1
ATOM 1802 C C . ALA A 1 229 ? 23.262 34.560 57.430 1.00 17.70 229 ALA A C 1
ATOM 1803 O O . ALA A 1 229 ? 23.026 33.512 56.824 1.00 16.92 229 ALA A O 1
ATOM 1805 N N . PRO A 1 230 ? 22.279 35.344 57.898 1.00 17.87 230 PRO A N 1
ATOM 1806 C CA . PRO A 1 230 ? 20.879 34.985 57.663 1.00 18.00 230 PRO A CA 1
ATOM 1807 C C . PRO A 1 230 ? 20.605 34.955 56.156 1.00 18.05 230 PRO A C 1
ATOM 1808 O O . PRO A 1 230 ? 21.149 35.762 55.399 1.00 17.39 230 PRO A O 1
ATOM 1812 N N . VAL A 1 231 ? 19.769 34.018 55.729 1.00 17.89 231 VAL A N 1
ATOM 1813 C CA . VAL A 1 231 ? 19.459 33.857 54.316 1.00 19.43 231 VAL A CA 1
ATOM 1814 C C . VAL A 1 231 ? 18.991 35.122 53.601 1.00 19.76 231 VAL A C 1
ATOM 1815 O O . VAL A 1 231 ? 19.342 35.340 52.439 1.00 19.45 231 VAL A O 1
ATOM 1819 N N . GLU A 1 232 ? 18.212 35.961 54.281 1.00 20.86 232 GLU A N 1
ATOM 1820 C CA . GLU A 1 232 ? 17.714 37.181 53.650 1.00 21.97 232 GLU A CA 1
ATOM 1821 C C . GLU A 1 232 ? 18.804 38.202 53.330 1.00 20.82 232 GLU A C 1
ATOM 1822 O O . GLU A 1 232 ? 18.550 39.181 52.630 1.00 20.67 232 GLU A O 1
ATOM 1828 N N . LYS A 1 233 ? 20.013 37.979 53.837 1.00 20.50 233 LYS A N 1
ATOM 1829 C CA . LYS A 1 233 ? 21.117 38.896 53.574 1.00 20.30 233 LYS A CA 1
ATOM 1830 C C . LYS A 1 233 ? 21.897 38.506 52.328 1.00 19.55 233 LYS A C 1
ATOM 1831 O O . LYS A 1 233 ? 22.686 39.296 51.816 1.00 19.62 233 LYS A O 1
ATOM 1837 N N . ILE A 1 234 ? 21.678 37.285 51.850 1.00 18.18 234 ILE A N 1
ATOM 1838 C CA . ILE A 1 234 ? 22.349 36.803 50.647 1.00 16.95 234 ILE A CA 1
ATOM 1839 C C . ILE A 1 234 ? 21.479 37.243 49.475 1.00 16.34 234 ILE A C 1
ATOM 1840 O O . ILE A 1 234 ? 20.492 36.593 49.147 1.00 16.49 234 ILE A O 1
ATOM 1845 N N . LYS A 1 235 ? 21.845 38.356 48.849 1.00 15.78 235 LYS A N 1
ATOM 1846 C CA . LYS A 1 235 ? 21.065 38.895 47.746 1.00 15.74 235 LYS A CA 1
ATOM 1847 C C . LYS A 1 235 ? 21.549 38.500 46.353 1.00 15.72 235 LYS A C 1
ATOM 1848 O O . LYS A 1 235 ? 20.806 38.618 45.379 1.00 15.51 235 LYS A O 1
ATOM 1854 N N . ILE A 1 236 ? 22.790 38.041 46.258 1.00 14.42 236 ILE A N 1
ATOM 1855 C CA . ILE A 1 236 ? 23.344 37.617 44.980 1.00 14.11 236 ILE A CA 1
ATOM 1856 C C . ILE A 1 236 ? 23.487 36.098 45.053 1.00 13.73 236 ILE A C 1
ATOM 1857 O O . ILE A 1 236 ? 24.123 35.563 45.966 1.00 11.91 236 ILE A O 1
ATOM 1862 N N . HIS A 1 237 ? 22.893 35.405 44.087 1.00 12.69 237 HIS A N 1
ATOM 1863 C CA . HIS A 1 237 ? 22.912 33.953 44.094 1.00 13.01 237 HIS A CA 1
ATOM 1864 C C . HIS A 1 237 ? 23.811 33.284 43.058 1.00 11.68 237 HIS A C 1
ATOM 1865 O O . HIS A 1 237 ? 23.769 32.064 42.868 1.00 11.22 237 HIS A O 1
ATOM 1872 N N . SER A 1 238 ? 24.632 34.099 42.403 1.00 11.18 238 SER A N 1
ATOM 1873 C CA . SER A 1 238 ? 25.609 33.617 41.440 1.00 10.68 238 SER A CA 1
ATOM 1874 C C . SER A 1 238 ? 26.859 33.507 42.315 1.00 11.83 238 SER A C 1
ATOM 1875 O O . SER A 1 238 ? 27.143 32.445 42.868 1.00 11.05 238 SER A O 1
ATOM 1878 N N . SER A 1 239 ? 27.586 34.613 42.460 1.00 12.10 239 SER A N 1
ATOM 1879 C CA . SER A 1 239 ? 28.771 34.648 43.318 1.00 10.95 239 SER A CA 1
ATOM 1880 C C . SER A 1 239 ? 29.139 36.102 43.597 1.00 11.39 239 SER A C 1
ATOM 1881 O O . SER A 1 239 ? 29.003 36.965 42.725 1.00 11.47 239 SER A O 1
ATOM 1884 N N . TYR A 1 240 ? 29.599 36.363 44.817 1.00 10.79 240 TYR A N 1
ATOM 1885 C CA . TYR A 1 240 ? 29.979 37.708 45.239 1.00 10.93 240 TYR A CA 1
ATOM 1886 C C . TYR A 1 240 ? 31.411 38.087 44.905 1.00 10.92 240 TYR A C 1
ATOM 1887 O O . TYR A 1 240 ? 32.330 37.282 45.074 1.00 10.36 240 TYR A O 1
ATOM 1896 N N . ASN A 1 241 ? 31.600 39.310 44.420 1.00 11.24 241 ASN A N 1
ATOM 1897 C CA . ASN A 1 241 ? 32.944 39.803 44.171 1.00 12.19 241 ASN A CA 1
ATOM 1898 C C . ASN A 1 241 ? 33.486 39.878 45.604 1.00 12.33 241 ASN A C 1
ATOM 1899 O O . ASN A 1 241 ? 32.725 40.135 46.539 1.00 11.29 241 ASN A O 1
ATOM 1904 N N . LEU A 1 242 ? 34.778 39.638 45.781 1.00 12.29 242 LEU A N 1
ATOM 1905 C CA . LEU A 1 242 ? 35.389 39.681 47.106 1.00 12.02 242 LEU A CA 1
ATOM 1906 C C . LEU A 1 242 ? 36.792 40.262 46.959 1.00 12.62 242 LEU A C 1
ATOM 1907 O O . LEU A 1 242 ? 37.578 39.796 46.139 1.00 11.91 242 LEU A O 1
ATOM 1912 N N . ALA A 1 243 ? 37.114 41.275 47.751 1.00 13.28 243 ALA A N 1
ATOM 1913 C CA . ALA A 1 243 ? 38.425 41.896 47.636 1.00 13.48 243 ALA A CA 1
ATOM 1914 C C . ALA A 1 243 ? 39.097 42.207 48.962 1.00 13.24 243 ALA A C 1
ATOM 1915 O O . ALA A 1 243 ? 38.450 42.277 50.009 1.00 12.92 243 ALA A O 1
ATOM 1917 N N . ALA A 1 244 ? 40.411 42.391 48.890 1.00 13.67 244 ALA A N 1
ATOM 1918 C CA . ALA A 1 244 ? 41.229 42.728 50.046 1.00 13.77 244 ALA A CA 1
ATOM 1919 C C . ALA A 1 244 ? 42.426 43.547 49.565 1.00 14.42 244 ALA A C 1
ATOM 1920 O O . ALA A 1 244 ? 42.536 44.730 49.877 1.00 15.31 244 ALA A O 1
ATOM 1922 N N . MET A 1 245 ? 43.304 42.918 48.785 1.00 14.55 245 MET A N 1
ATOM 1923 C CA . MET A 1 245 ? 44.497 43.589 48.271 1.00 15.52 245 MET A CA 1
ATOM 1924 C C . MET A 1 245 ? 44.651 43.500 46.761 1.00 14.70 245 MET A C 1
ATOM 1925 O O . MET A 1 245 ? 43.987 42.713 46.092 1.00 14.74 245 MET A O 1
ATOM 1930 N N . SER A 1 246 ? 45.573 44.308 46.252 1.00 15.09 246 SER A N 1
ATOM 1931 C CA . SER A 1 246 ? 45.938 44.345 44.842 1.00 13.92 246 SER A CA 1
ATOM 1932 C C . SER A 1 246 ? 47.369 44.850 44.858 1.00 13.79 246 SER A C 1
ATOM 1933 O O . SER A 1 246 ? 47.659 45.902 45.439 1.00 12.99 246 SER A O 1
ATOM 1936 N N . PHE A 1 247 ? 48.267 44.077 44.258 1.00 12.93 247 PHE A N 1
ATOM 1937 C CA . PHE A 1 247 ? 49.673 44.441 44.206 1.00 11.79 247 PHE A CA 1
ATOM 1938 C C . PHE A 1 247 ? 50.391 43.736 43.064 1.00 12.43 247 PHE A C 1
ATOM 1939 O O . PHE A 1 247 ? 49.878 42.781 42.487 1.00 11.47 247 PHE A O 1
ATOM 1947 N N . THR A 1 248 ? 51.577 44.229 42.731 1.00 12.89 248 THR A N 1
ATOM 1948 C CA . THR A 1 248 ? 52.393 43.661 41.666 1.00 12.88 248 THR A CA 1
ATOM 1949 C C . THR A 1 248 ? 53.515 42.855 42.306 1.00 12.71 248 THR A C 1
ATOM 1950 O O . THR A 1 248 ? 53.742 42.944 43.514 1.00 13.23 248 THR A O 1
ATOM 1954 N N . PRO A 1 249 ? 54.223 42.043 41.508 1.00 12.65 249 PRO A N 1
ATOM 1955 C CA . PRO A 1 249 ? 55.321 41.260 42.076 1.00 12.11 249 PRO A CA 1
ATOM 1956 C C . PRO A 1 249 ? 56.375 42.206 42.660 1.00 12.83 249 PRO A C 1
ATOM 1957 O O . PRO A 1 249 ? 56.943 41.936 43.719 1.00 12.22 249 PRO A O 1
ATOM 1961 N N . THR A 1 250 ? 56.620 43.322 41.971 1.00 13.02 250 THR A N 1
ATOM 1962 C CA . THR A 1 250 ? 57.600 44.300 42.438 1.00 13.52 250 THR A CA 1
ATOM 1963 C C . THR A 1 250 ? 57.240 44.765 43.844 1.00 14.22 250 THR A C 1
ATOM 1964 O O . THR A 1 250 ? 58.106 44.854 44.720 1.00 13.40 250 THR A O 1
ATOM 1968 N N . GLU A 1 251 ? 55.960 45.046 44.069 1.00 13.11 251 GLU A N 1
ATOM 1969 C CA . GLU A 1 251 ? 55.526 45.515 45.380 1.00 14.98 251 GLU A CA 1
ATOM 1970 C C . GLU A 1 251 ? 55.649 44.462 46.483 1.00 14.52 251 GLU A C 1
ATOM 1971 O O . GLU A 1 251 ? 56.123 44.777 47.574 1.00 15.39 251 GLU A O 1
ATOM 1977 N N . ILE A 1 252 ? 55.233 43.221 46.225 1.00 14.23 252 ILE A N 1
ATOM 1978 C CA . ILE A 1 252 ? 55.338 42.211 47.274 1.00 14.31 252 ILE A CA 1
ATOM 1979 C C . ILE A 1 252 ? 56.798 41.850 47.540 1.00 14.45 252 ILE A C 1
ATOM 1980 O O . ILE A 1 252 ? 57.172 41.554 48.672 1.00 14.54 252 ILE A O 1
ATOM 1985 N N . ALA A 1 253 ? 57.624 41.893 46.498 1.00 14.84 253 ALA A N 1
ATOM 1986 C CA . ALA A 1 253 ? 59.044 41.594 46.647 1.00 16.03 253 ALA A CA 1
ATOM 1987 C C . ALA A 1 253 ? 59.690 42.699 47.489 1.00 16.22 253 ALA A C 1
ATOM 1988 O O . ALA A 1 253 ? 60.565 42.432 48.309 1.00 15.03 253 ALA A O 1
ATOM 1990 N N . ASN A 1 254 ? 59.245 43.938 47.286 1.00 17.33 254 ASN A N 1
ATOM 1991 C CA . ASN A 1 254 ? 59.778 45.072 48.037 1.00 17.92 254 ASN A CA 1
ATOM 1992 C C . ASN A 1 254 ? 59.369 45.006 49.505 1.00 18.13 254 ASN A C 1
ATOM 1993 O O . ASN A 1 254 ? 60.130 45.401 50.388 1.00 18.57 254 ASN A O 1
ATOM 1998 N N . GLU A 1 255 ? 58.165 44.512 49.772 1.00 17.96 255 GLU A N 1
ATOM 1999 C CA . GLU A 1 255 ? 57.710 44.404 51.151 1.00 17.11 255 GLU A CA 1
ATOM 2000 C C . GLU A 1 255 ? 58.549 43.337 51.858 1.00 17.03 255 GLU A C 1
ATOM 2001 O O . GLU A 1 255 ? 58.919 43.493 53.024 1.00 17.76 255 GLU A O 1
ATOM 2007 N N . ILE A 1 256 ? 58.843 42.252 51.146 1.00 16.62 256 ILE A N 1
ATOM 2008 C CA . ILE A 1 256 ? 59.649 41.166 51.700 1.00 16.41 256 ILE A CA 1
ATOM 2009 C C . ILE A 1 256 ? 61.069 41.653 51.991 1.00 17.09 256 ILE A C 1
ATOM 2010 O O . ILE A 1 256 ? 61.689 41.232 52.973 1.00 17.13 256 ILE A O 1
ATOM 2015 N N . LYS A 1 257 ? 61.574 42.546 51.143 1.00 17.74 257 LYS A N 1
ATOM 2016 C CA . LYS A 1 257 ? 62.926 43.088 51.314 1.00 18.62 257 LYS A CA 1
ATOM 2017 C C . LYS A 1 257 ? 63.104 43.839 52.629 1.00 18.83 257 LYS A C 1
ATOM 2018 O O . LYS A 1 257 ? 64.226 44.002 53.104 1.00 18.71 257 LYS A O 1
ATOM 2024 N N . LYS A 1 258 ? 61.999 44.300 53.210 1.00 20.34 258 LYS A N 1
ATOM 2025 C CA . LYS A 1 258 ? 62.051 45.010 54.483 1.00 20.81 258 LYS A CA 1
ATOM 2026 C C . LYS A 1 258 ? 62.376 44.018 55.595 1.00 21.03 258 LYS A C 1
ATOM 2027 O O . LYS A 1 258 ? 62.899 44.396 56.642 1.00 21.35 258 LYS A O 1
ATOM 2033 N N . HIS A 1 259 ? 62.062 42.747 55.358 1.00 20.63 259 HIS A N 1
ATOM 2034 C CA . HIS A 1 259 ? 62.324 41.688 56.329 1.00 20.20 259 HIS A CA 1
ATOM 2035 C C . HIS A 1 259 ? 63.585 40.900 55.967 1.00 20.11 259 HIS A C 1
ATOM 2036 O O . HIS A 1 259 ? 64.274 40.379 56.845 1.00 20.32 259 HIS A O 1
ATOM 2043 N N . ILE A 1 260 ? 63.865 40.804 54.669 1.00 19.70 260 ILE A N 1
ATOM 2044 C CA . ILE A 1 260 ? 65.041 40.098 54.166 1.00 19.66 260 ILE A CA 1
ATOM 2045 C C . ILE A 1 260 ? 65.710 41.050 53.170 1.00 20.56 260 ILE A C 1
ATOM 2046 O O . ILE A 1 260 ? 65.466 40.983 51.965 1.00 19.76 260 ILE A O 1
ATOM 2051 N N . PRO A 1 261 ? 66.559 41.961 53.675 1.00 21.49 261 PRO A N 1
ATOM 2052 C CA . PRO A 1 261 ? 67.279 42.963 52.877 1.00 21.84 261 PRO A CA 1
ATOM 2053 C C . PRO A 1 261 ? 68.095 42.449 51.695 1.00 21.87 261 PRO A C 1
ATOM 2054 O O . PRO A 1 261 ? 68.263 43.157 50.703 1.00 22.27 261 PRO A O 1
ATOM 2058 N N . GLU A 1 262 ? 68.600 41.225 51.800 1.00 21.83 262 GLU A N 1
ATOM 2059 C CA . GLU A 1 262 ? 69.417 40.648 50.742 1.00 22.67 262 GLU A CA 1
ATOM 2060 C C . GLU A 1 262 ? 68.599 39.930 49.670 1.00 21.77 262 GLU A C 1
ATOM 2061 O O . GLU A 1 262 ? 69.148 39.472 48.671 1.00 21.75 262 GLU A O 1
ATOM 2067 N N . PHE A 1 263 ? 67.290 39.835 49.874 1.00 20.07 263 PHE A N 1
ATOM 2068 C CA . PHE A 1 263 ? 66.423 39.164 48.909 1.00 19.20 263 PHE A CA 1
ATOM 2069 C C . PHE A 1 263 ? 66.467 39.810 47.530 1.00 18.62 263 PHE A C 1
ATOM 2070 O O . PHE A 1 263 ? 66.360 41.025 47.404 1.00 18.32 263 PHE A O 1
ATOM 2078 N N . THR A 1 264 ? 66.610 38.986 46.497 1.00 18.82 264 THR A N 1
ATOM 2079 C CA . THR A 1 264 ? 66.639 39.477 45.126 1.00 19.84 264 THR A CA 1
ATOM 2080 C C . THR A 1 264 ? 65.615 38.714 44.296 1.00 19.32 264 THR A C 1
ATOM 2081 O O . THR A 1 264 ? 65.298 37.561 44.590 1.00 20.00 264 THR A O 1
ATOM 2085 N N . ILE A 1 265 ? 65.103 39.355 43.252 1.00 19.41 265 ILE A N 1
ATOM 2086 C CA . ILE A 1 265 ? 64.102 38.726 42.406 1.00 18.81 265 ILE A CA 1
ATOM 2087 C C . ILE A 1 265 ? 64.311 39.015 40.924 1.00 19.22 265 ILE A C 1
ATOM 2088 O O . ILE A 1 265 ? 64.618 40.141 40.535 1.00 18.11 265 ILE A O 1
ATOM 2093 N N . THR A 1 266 ? 64.159 37.979 40.106 1.00 19.24 266 THR A N 1
ATOM 2094 C CA . THR A 1 266 ? 64.284 38.103 38.661 1.00 19.95 266 THR A CA 1
ATOM 2095 C C . THR A 1 266 ? 62.942 37.641 38.096 1.00 19.16 266 THR A C 1
ATOM 2096 O O . THR A 1 266 ? 62.207 36.911 38.762 1.00 19.35 266 THR A O 1
ATOM 2100 N N . TYR A 1 267 ? 62.629 38.059 36.876 1.00 18.09 267 TYR A N 1
ATOM 2101 C CA . TYR A 1 267 ? 61.344 37.732 36.267 1.00 17.19 267 TYR A CA 1
ATOM 2102 C C . TYR A 1 267 ? 61.429 36.914 34.976 1.00 17.52 267 TYR A C 1
ATOM 2103 O O . TYR A 1 267 ? 62.005 37.358 33.981 1.00 17.40 267 TYR A O 1
ATOM 2112 N N . GLU A 1 268 ? 60.844 35.719 34.999 1.00 17.39 268 GLU A N 1
ATOM 2113 C CA . GLU A 1 268 ? 60.844 34.840 33.833 1.00 16.92 268 GLU A CA 1
ATOM 2114 C C . GLU A 1 268 ? 59.431 34.330 33.565 1.00 15.95 268 GLU A C 1
ATOM 2115 O O . GLU A 1 268 ? 59.113 33.169 33.830 1.00 16.50 268 GLU A O 1
ATOM 2121 N N . PRO A 1 269 ? 58.563 35.199 33.022 1.00 15.74 269 PRO A N 1
ATOM 2122 C CA . PRO A 1 269 ? 57.165 34.891 32.700 1.00 15.25 269 PRO A CA 1
ATOM 2123 C C . PRO A 1 269 ? 56.981 33.674 31.800 1.00 15.03 269 PRO A C 1
ATOM 2124 O O . PRO A 1 269 ? 57.709 33.506 30.825 1.00 14.68 269 PRO A O 1
ATOM 2128 N N . ASP A 1 270 ? 56.015 32.820 32.131 1.00 15.39 270 ASP A N 1
ATOM 2129 C CA . ASP A 1 270 ? 55.734 31.657 31.299 1.00 14.27 270 ASP A CA 1
ATOM 2130 C C . ASP A 1 270 ? 54.263 31.682 30.872 1.00 14.24 270 ASP A C 1
ATOM 2131 O O . ASP A 1 270 ? 53.639 32.742 30.904 1.00 14.10 270 ASP A O 1
ATOM 2136 N N . PHE A 1 271 ? 53.704 30.541 30.475 1.00 13.54 271 PHE A N 1
ATOM 2137 C CA . PHE A 1 271 ? 52.317 30.506 30.013 1.00 13.10 271 PHE A CA 1
ATOM 2138 C C . PHE A 1 271 ? 51.321 31.133 30.987 1.00 13.25 271 PHE A C 1
ATOM 2139 O O . PHE A 1 271 ? 50.266 31.628 30.578 1.00 12.78 271 PHE A O 1
ATOM 2147 N N . ARG A 1 272 ? 51.658 31.131 32.270 1.00 11.82 272 ARG A N 1
ATOM 2148 C CA . ARG A 1 272 ? 50.767 31.702 33.270 1.00 12.39 272 ARG A CA 1
ATOM 2149 C C . ARG A 1 272 ? 50.573 33.208 33.138 1.00 12.11 272 ARG A C 1
ATOM 2150 O O . ARG A 1 272 ? 49.595 33.757 33.644 1.00 12.34 272 ARG A O 1
ATOM 2158 N N . GLN A 1 273 ? 51.490 33.870 32.437 1.00 12.53 273 GLN A N 1
ATOM 2159 C CA . GLN A 1 273 ? 51.393 35.313 32.220 1.00 12.37 273 GLN A CA 1
ATOM 2160 C C . GLN A 1 273 ? 50.184 35.640 31.342 1.00 12.84 273 GLN A C 1
ATOM 2161 O O . GLN A 1 273 ? 49.529 36.676 31.512 1.00 11.68 273 GLN A O 1
ATOM 2167 N N . LYS A 1 274 ? 49.903 34.755 30.390 1.00 12.84 274 LYS A N 1
ATOM 2168 C CA . LYS A 1 274 ? 48.786 34.950 29.472 1.00 14.14 274 LYS A CA 1
ATOM 2169 C C . LYS A 1 274 ? 47.452 34.855 30.207 1.00 12.92 274 LYS A C 1
ATOM 2170 O O . LYS A 1 274 ? 46.480 35.506 29.831 1.00 14.07 274 LYS A O 1
ATOM 2176 N N . ILE A 1 275 ? 47.406 34.039 31.254 1.00 12.57 275 ILE A N 1
ATOM 2177 C CA . ILE A 1 275 ? 46.184 33.900 32.035 1.00 10.66 275 ILE A CA 1
ATOM 2178 C C . ILE A 1 275 ? 46.004 35.187 32.834 1.00 10.89 275 ILE A C 1
ATOM 2179 O O . ILE A 1 275 ? 44.936 35.802 32.814 1.00 10.03 275 ILE A O 1
ATOM 2184 N N . ALA A 1 276 ? 47.059 35.581 33.542 1.00 10.30 276 ALA A N 1
ATOM 2185 C CA . ALA A 1 276 ? 47.041 36.792 34.355 1.00 10.97 276 ALA A CA 1
ATOM 2186 C C . ALA A 1 276 ? 46.650 38.031 33.550 1.00 11.30 276 ALA A C 1
ATOM 2187 O O . ALA A 1 276 ? 45.885 38.869 34.029 1.00 12.07 276 ALA A O 1
ATOM 2189 N N . ASP A 1 277 ? 47.178 38.155 32.336 1.00 11.38 277 ASP A N 1
ATOM 2190 C CA . ASP A 1 277 ? 46.859 39.311 31.504 1.00 12.78 277 ASP A CA 1
ATOM 2191 C C . ASP A 1 277 ? 45.382 39.370 31.114 1.00 12.64 277 ASP A C 1
ATOM 2192 O O . ASP A 1 277 ? 44.892 40.422 30.715 1.00 13.06 277 ASP A O 1
ATOM 2197 N N . SER A 1 278 ? 44.668 38.251 31.231 1.00 12.35 278 SER A N 1
ATOM 2198 C CA . SER A 1 278 ? 43.249 38.244 30.888 1.00 11.76 278 SER A CA 1
ATOM 2199 C C . SER A 1 278 ? 42.371 38.558 32.104 1.00 12.63 278 SER A C 1
ATOM 2200 O O . SER A 1 278 ? 41.145 38.616 31.988 1.00 12.44 278 SER A O 1
ATOM 2203 N N . TRP A 1 279 ? 42.995 38.766 33.264 1.00 11.22 279 TRP A N 1
ATOM 2204 C CA . TRP A 1 279 ? 42.249 39.076 34.485 1.00 11.16 279 TRP A CA 1
ATOM 2205 C C . TRP A 1 279 ? 42.389 40.532 34.918 1.00 11.67 279 TRP A C 1
ATOM 2206 O O . TRP A 1 279 ? 43.320 41.226 34.511 1.00 10.72 279 TRP A O 1
ATOM 2217 N N . PRO A 1 280 ? 41.456 41.007 35.762 1.00 11.48 280 PRO A N 1
ATOM 2218 C CA . PRO A 1 280 ? 41.448 42.379 36.282 1.00 11.87 280 PRO A CA 1
ATOM 2219 C C . PRO A 1 280 ? 42.631 42.609 37.219 1.00 10.92 280 PRO A C 1
ATOM 2220 O O . PRO A 1 280 ? 43.297 41.659 37.632 1.00 10.80 280 PRO A O 1
ATOM 2224 N N . ALA A 1 281 ? 42.880 43.870 37.558 1.00 11.21 281 ALA A N 1
ATOM 2225 C CA . ALA A 1 281 ? 43.974 44.214 38.458 1.00 11.26 281 ALA A CA 1
ATOM 2226 C C . ALA A 1 281 ? 43.447 44.380 39.883 1.00 11.63 281 ALA A C 1
ATOM 2227 O O . ALA A 1 281 ? 44.125 44.015 40.851 1.00 12.57 281 ALA A O 1
ATOM 2229 N N . SER A 1 282 ? 42.241 44.930 40.004 1.00 11.01 282 SER A N 1
ATOM 2230 C CA . SER A 1 282 ? 41.605 45.155 41.305 1.00 11.93 282 SER A CA 1
ATOM 2231 C C . SER A 1 282 ? 40.095 44.917 41.199 1.00 12.27 282 SER A C 1
ATOM 2232 O O . SER A 1 282 ? 39.508 45.098 40.134 1.00 12.07 282 SER A O 1
ATOM 2235 N N . ILE A 1 283 ? 39.472 44.547 42.316 1.00 12.57 283 ILE A N 1
ATOM 2236 C CA . ILE A 1 283 ? 38.044 44.220 42.348 1.00 13.05 283 ILE A CA 1
ATOM 2237 C C . ILE A 1 283 ? 37.181 45.085 43.277 1.00 13.12 283 ILE A C 1
ATOM 2238 O O . ILE A 1 283 ? 37.595 45.413 44.387 1.00 12.48 283 ILE A O 1
ATOM 2243 N N . ASP A 1 284 ? 35.979 45.438 42.821 1.00 11.83 284 ASP A N 1
ATOM 2244 C CA . ASP A 1 284 ? 35.043 46.220 43.637 1.00 13.21 284 ASP A CA 1
ATOM 2245 C C . ASP A 1 284 ? 34.074 45.241 44.304 1.00 11.88 284 ASP A C 1
ATOM 2246 O O . ASP A 1 284 ? 33.204 44.679 43.642 1.00 10.61 284 ASP A O 1
ATOM 2251 N N . ASP A 1 285 ? 34.222 45.041 45.612 1.00 12.11 285 ASP A N 1
ATOM 2252 C CA . ASP A 1 285 ? 33.363 44.109 46.332 1.00 11.83 285 ASP A CA 1
ATOM 2253 C C . ASP A 1 285 ? 32.340 44.786 47.242 1.00 11.27 285 ASP A C 1
ATOM 2254 O O . ASP A 1 285 ? 32.023 44.260 48.310 1.00 11.41 285 ASP A O 1
ATOM 2259 N N . SER A 1 286 ? 31.815 45.932 46.814 1.00 11.57 286 SER A N 1
ATOM 2260 C CA . SER A 1 286 ? 30.834 46.677 47.609 1.00 12.08 286 SER A CA 1
ATOM 2261 C C . SER A 1 286 ? 29.560 45.913 47.983 1.00 11.78 286 SER A C 1
ATOM 2262 O O . SER A 1 286 ? 29.046 46.077 49.093 1.00 12.57 286 SER A O 1
ATOM 2265 N N . GLN A 1 287 ? 29.039 45.090 47.074 1.00 12.04 287 GLN A N 1
ATOM 2266 C CA . GLN A 1 287 ? 27.824 44.336 47.383 1.00 13.49 287 GLN A CA 1
ATOM 2267 C C . GLN A 1 287 ? 28.046 43.370 48.547 1.00 12.30 287 GLN A C 1
ATOM 2268 O O . GLN A 1 287 ? 27.161 43.175 49.383 1.00 13.15 287 GLN A O 1
ATOM 2274 N N . ALA A 1 288 ? 29.227 42.763 48.604 1.00 12.10 288 ALA A N 1
ATOM 2275 C CA . ALA A 1 288 ? 29.535 41.831 49.685 1.00 11.50 288 ALA A CA 1
ATOM 2276 C C . ALA A 1 288 ? 29.587 42.565 51.023 1.00 12.23 288 ALA A C 1
ATOM 2277 O O . ALA A 1 288 ? 29.037 42.101 52.026 1.00 12.48 288 ALA A O 1
ATOM 2279 N N . ARG A 1 289 ? 30.254 43.713 51.036 1.00 11.89 289 ARG A N 1
ATOM 2280 C CA . ARG A 1 289 ? 30.376 44.499 52.259 1.00 13.72 289 ARG A CA 1
ATOM 2281 C C . ARG A 1 289 ? 29.018 45.039 52.703 1.00 14.04 289 ARG A C 1
ATOM 2282 O O . ARG A 1 289 ? 28.722 45.089 53.896 1.00 13.63 289 ARG A O 1
ATOM 2290 N N . GLU A 1 290 ? 28.188 45.420 51.738 1.00 14.75 290 GLU A N 1
ATOM 2291 C CA . GLU A 1 290 ? 26.864 45.961 52.032 1.00 18.10 290 GLU A CA 1
ATOM 2292 C C . GLU A 1 290 ? 25.847 44.890 52.438 1.00 17.56 290 GLU A C 1
ATOM 2293 O O . GLU A 1 290 ? 25.112 45.066 53.412 1.00 17.94 290 GLU A O 1
ATOM 2299 N N . ASP A 1 291 ? 25.811 43.781 51.703 1.00 16.42 291 ASP A N 1
ATOM 2300 C CA . ASP A 1 291 ? 24.857 42.707 51.989 1.00 15.79 291 ASP A CA 1
ATOM 2301 C C . ASP A 1 291 ? 25.107 41.898 53.256 1.00 15.69 291 ASP A C 1
ATOM 2302 O O . ASP A 1 291 ? 24.180 41.666 54.035 1.00 14.79 291 ASP A O 1
ATOM 2307 N N . TRP A 1 292 ? 26.340 41.445 53.464 1.00 14.44 292 TRP A N 1
ATOM 2308 C CA . TRP A 1 292 ? 26.626 40.662 54.659 1.00 14.94 292 TRP A CA 1
ATOM 2309 C C . TRP A 1 292 ? 27.806 41.147 55.495 1.00 15.35 292 TRP A C 1
ATOM 2310 O O . TRP A 1 292 ? 28.415 40.373 56.233 1.00 15.53 292 TRP A O 1
ATOM 2321 N N . ASP A 1 293 ? 28.113 42.435 55.382 1.00 16.07 293 ASP A N 1
ATOM 2322 C CA . ASP A 1 293 ? 29.184 43.055 56.157 1.00 17.85 293 ASP A CA 1
ATOM 2323 C C . ASP A 1 293 ? 30.594 42.522 55.962 1.00 17.05 293 ASP A C 1
ATOM 2324 O O . ASP A 1 293 ? 31.355 42.420 56.924 1.00 16.02 293 ASP A O 1
ATOM 2329 N N . TRP A 1 294 ? 30.956 42.184 54.730 1.00 16.81 294 TRP A N 1
ATOM 2330 C CA . TRP A 1 294 ? 32.305 41.701 54.481 1.00 15.60 294 TRP A CA 1
ATOM 2331 C C . TRP A 1 294 ? 33.309 42.816 54.759 1.00 16.45 294 TRP A C 1
ATOM 2332 O O . TRP A 1 294 ? 33.073 43.970 54.413 1.00 15.63 294 TRP A O 1
ATOM 2343 N N . LYS A 1 295 ? 34.423 42.456 55.388 1.00 16.79 295 LYS A N 1
ATOM 2344 C CA . LYS A 1 295 ? 35.503 43.389 55.687 1.00 19.08 295 LYS A CA 1
ATOM 2345 C C . LYS A 1 295 ? 36.815 42.617 55.834 1.00 18.56 295 LYS A C 1
ATOM 2346 O O . LYS A 1 295 ? 36.900 41.679 56.623 1.00 19.40 295 LYS A O 1
ATOM 2352 N N . HIS A 1 296 ? 37.830 42.997 55.062 1.00 17.52 296 HIS A N 1
ATOM 2353 C CA . HIS A 1 296 ? 39.123 42.321 55.131 1.00 17.08 296 HIS A CA 1
ATOM 2354 C C . HIS A 1 296 ? 39.964 42.930 56.243 1.00 17.08 296 HIS A C 1
ATOM 2355 O O . HIS A 1 296 ? 39.754 44.079 56.625 1.00 17.17 296 HIS A O 1
ATOM 2362 N N . THR A 1 297 ? 40.910 42.160 56.770 1.00 17.14 297 THR A N 1
ATOM 2363 C CA . THR A 1 297 ? 41.750 42.652 57.855 1.00 17.34 297 THR A CA 1
ATOM 2364 C C . THR A 1 297 ? 43.224 42.810 57.482 1.00 16.54 297 THR A C 1
ATOM 2365 O O . THR A 1 297 ? 43.905 43.688 58.012 1.00 15.90 297 THR A O 1
ATOM 2369 N N . PHE A 1 298 ? 43.717 41.981 56.566 1.00 15.48 298 PHE A N 1
ATOM 2370 C CA . PHE A 1 298 ? 45.125 42.052 56.170 1.00 14.13 298 PHE A CA 1
ATOM 2371 C C . PHE A 1 298 ? 45.423 42.823 54.887 1.00 14.50 298 PHE A C 1
ATOM 2372 O O . PHE A 1 298 ? 44.716 42.685 53.892 1.00 13.62 298 PHE A O 1
ATOM 2380 N N . ASP A 1 299 ? 46.477 43.637 54.920 1.00 13.86 299 ASP A N 1
ATOM 2381 C CA . ASP A 1 299 ? 46.911 44.357 53.732 1.00 14.24 299 ASP A CA 1
ATOM 2382 C C . ASP A 1 299 ? 48.281 43.762 53.419 1.00 13.97 299 ASP A C 1
ATOM 2383 O O . ASP A 1 299 ? 48.728 42.860 54.128 1.00 12.41 299 ASP A O 1
ATOM 2388 N N . LEU A 1 300 ? 48.947 44.243 52.374 1.00 13.13 300 LEU A N 1
ATOM 2389 C CA . LEU A 1 300 ? 50.252 43.701 52.002 1.00 13.33 300 LEU A CA 1
ATOM 2390 C C . LEU A 1 300 ? 51.267 43.634 53.151 1.00 14.10 300 LEU A C 1
ATOM 2391 O O . LEU A 1 300 ? 51.919 42.607 53.347 1.00 14.67 300 LEU A O 1
ATOM 2396 N N . GLU A 1 301 ? 51.396 44.722 53.903 1.00 13.64 301 GLU A N 1
ATOM 2397 C CA . GLU A 1 301 ? 52.331 44.781 55.023 1.00 15.65 301 GLU A CA 1
ATOM 2398 C C . GLU A 1 301 ? 52.043 43.783 56.149 1.00 14.33 301 GLU A C 1
ATOM 2399 O O . GLU A 1 301 ? 52.948 43.085 56.605 1.00 14.96 301 GLU A O 1
ATOM 2405 N N . SER A 1 302 ? 50.796 43.716 56.610 1.00 13.71 302 SER A N 1
ATOM 2406 C CA . SER A 1 302 ? 50.457 42.790 57.689 1.00 14.21 302 SER A CA 1
ATOM 2407 C C . SER A 1 302 ? 50.502 41.329 57.243 1.00 14.31 302 SER A C 1
ATOM 2408 O O . SER A 1 302 ? 50.812 40.440 58.038 1.00 14.04 302 SER A O 1
ATOM 2411 N N . MET A 1 303 ? 50.192 41.070 55.978 1.00 14.64 303 MET A N 1
ATOM 2412 C CA . MET A 1 303 ? 50.242 39.700 55.490 1.00 15.99 303 MET A CA 1
ATOM 2413 C C . MET A 1 303 ? 51.686 39.235 55.362 1.00 14.79 303 MET A C 1
ATOM 2414 O O . MET A 1 303 ? 52.017 38.107 55.727 1.00 15.87 303 MET A O 1
ATOM 2419 N N . THR A 1 304 ? 52.543 40.101 54.830 1.00 13.38 304 THR A N 1
ATOM 2420 C CA . THR A 1 304 ? 53.950 39.762 54.659 1.00 13.09 304 THR A CA 1
ATOM 2421 C C . THR A 1 304 ? 54.575 39.432 56.012 1.00 12.75 304 THR A C 1
ATOM 2422 O O . THR A 1 304 ? 55.319 38.463 56.144 1.00 12.45 304 THR A O 1
ATOM 2426 N N . LYS A 1 305 ? 54.263 40.241 57.018 1.00 12.85 305 LYS A N 1
ATOM 2427 C CA . LYS A 1 305 ? 54.797 40.022 58.355 1.00 13.64 305 LYS A CA 1
ATOM 2428 C C . LYS A 1 305 ? 54.359 38.660 58.879 1.00 13.25 305 LYS A C 1
ATOM 2429 O O . LYS A 1 305 ? 55.184 37.864 59.335 1.00 13.11 305 LYS A O 1
ATOM 2435 N N . ASP A 1 306 ? 53.054 38.402 58.806 1.00 12.40 306 ASP A N 1
ATOM 2436 C CA . ASP A 1 306 ? 52.477 37.146 59.283 1.00 12.36 306 ASP A CA 1
ATOM 2437 C C . ASP A 1 306 ? 53.020 35.923 58.547 1.00 11.53 306 ASP A C 1
ATOM 2438 O O . ASP A 1 306 ? 53.223 34.873 59.154 1.00 11.39 306 ASP A O 1
ATOM 2443 N N . MET A 1 307 ? 53.261 36.053 57.244 1.00 10.66 307 MET A N 1
ATOM 2444 C CA . MET A 1 307 ? 53.805 34.941 56.467 1.00 10.85 307 MET A CA 1
ATOM 2445 C C . MET A 1 307 ? 55.219 34.615 56.933 1.00 11.01 307 MET A C 1
ATOM 2446 O O . MET A 1 307 ? 55.548 33.457 57.207 1.00 10.14 307 MET A O 1
ATOM 2451 N N . ILE A 1 308 ? 56.056 35.642 57.019 1.00 11.00 308 ILE A N 1
ATOM 2452 C CA . ILE A 1 308 ? 57.438 35.451 57.440 1.00 12.50 308 ILE A CA 1
ATOM 2453 C C . ILE A 1 308 ? 57.527 34.888 58.861 1.00 12.51 308 ILE A C 1
ATOM 2454 O O . ILE A 1 308 ? 58.405 34.082 59.158 1.00 13.03 308 ILE A O 1
ATOM 2459 N N . GLU A 1 309 ? 56.611 35.294 59.735 1.00 11.86 309 GLU A N 1
ATOM 2460 C CA . GLU A 1 309 ? 56.620 34.780 61.099 1.00 12.36 309 GLU A CA 1
ATOM 2461 C C . GLU A 1 309 ? 56.309 33.288 61.082 1.00 12.51 309 GLU A C 1
ATOM 2462 O O . GLU A 1 309 ? 56.933 32.504 61.794 1.00 12.55 309 GLU A O 1
ATOM 2468 N N . HIS A 1 310 ? 55.340 32.895 60.262 1.00 12.25 310 HIS A N 1
ATOM 2469 C CA . HIS A 1 310 ? 54.963 31.488 60.161 1.00 12.50 310 HIS A CA 1
ATOM 2470 C C . HIS A 1 310 ? 56.033 30.633 59.484 1.00 13.46 310 HIS A C 1
ATOM 2471 O O . HIS A 1 310 ? 56.219 29.468 59.832 1.00 14.11 310 HIS A O 1
ATOM 2478 N N . LEU A 1 311 ? 56.746 31.217 58.527 1.00 13.60 311 LEU A N 1
ATOM 2479 C CA . LEU A 1 311 ? 57.753 30.476 57.786 1.00 13.89 311 LEU A CA 1
ATOM 2480 C C . LEU A 1 311 ? 59.211 30.627 58.209 1.00 14.57 311 LEU A C 1
ATOM 2481 O O . LEU A 1 311 ? 60.081 29.964 57.645 1.00 14.83 311 LEU A O 1
ATOM 2486 N N . SER A 1 312 ? 59.490 31.473 59.197 1.00 14.65 312 SER A N 1
ATOM 2487 C CA . SER A 1 312 ? 60.871 31.658 59.641 1.00 15.81 312 SER A CA 1
ATOM 2488 C C . SER A 1 312 ? 61.027 32.033 61.112 1.00 15.42 312 SER A C 1
ATOM 2489 O O . SER A 1 312 ? 60.099 31.776 61.908 1.00 15.86 312 SER A O 1
ATOM 2493 N N . MET B 1 1 ? 37.975 23.536 -4.323 1.00 39.25 1 MET B N 1
ATOM 2494 C CA . MET B 1 1 ? 36.834 22.572 -4.326 1.00 39.19 1 MET B CA 1
ATOM 2495 C C . MET B 1 1 ? 35.660 23.173 -3.564 1.00 36.69 1 MET B C 1
ATOM 2496 O O . MET B 1 1 ? 35.843 24.054 -2.722 1.00 37.66 1 MET B O 1
ATOM 2501 N N . ASN B 1 2 ? 34.456 22.701 -3.861 1.00 33.20 2 ASN B N 1
ATOM 2502 C CA . ASN B 1 2 ? 33.281 23.177 -3.152 1.00 30.32 2 ASN B CA 1
ATOM 2503 C C . ASN B 1 2 ? 33.275 22.436 -1.823 1.00 26.80 2 ASN B C 1
ATOM 2504 O O . ASN B 1 2 ? 33.795 21.328 -1.722 1.00 26.99 2 ASN B O 1
ATOM 2509 N N . PRO B 1 3 ? 32.695 23.040 -0.783 1.00 23.94 3 PRO B N 1
ATOM 2510 C CA . PRO B 1 3 ? 32.673 22.360 0.512 1.00 21.88 3 PRO B CA 1
ATOM 2511 C C . PRO B 1 3 ? 31.735 21.156 0.555 1.00 19.70 3 PRO B C 1
ATOM 2512 O O . PRO B 1 3 ? 30.723 21.110 -0.151 1.00 18.54 3 PRO B O 1
ATOM 2516 N N . LYS B 1 4 ? 32.092 20.172 1.373 1.00 17.12 4 LYS B N 1
ATOM 2517 C CA . LYS B 1 4 ? 31.261 18.990 1.550 1.00 14.87 4 LYS B CA 1
ATOM 2518 C C . LYS B 1 4 ? 30.662 19.257 2.923 1.00 13.46 4 LYS B C 1
ATOM 2519 O O . LYS B 1 4 ? 31.362 19.218 3.937 1.00 11.58 4 LYS B O 1
ATOM 2525 N N . ILE B 1 5 ? 29.363 19.533 2.939 1.00 11.55 5 ILE B N 1
ATOM 2526 C CA . ILE B 1 5 ? 28.656 19.912 4.153 1.00 11.61 5 ILE B CA 1
ATOM 2527 C C . ILE B 1 5 ? 27.774 18.874 4.840 1.00 11.37 5 ILE B C 1
ATOM 2528 O O . ILE B 1 5 ? 27.065 18.102 4.196 1.00 11.47 5 ILE B O 1
ATOM 2533 N N . LEU B 1 6 ? 27.831 18.876 6.166 1.00 9.98 6 LEU B N 1
ATOM 2534 C CA . LEU B 1 6 ? 27.009 17.995 6.978 1.00 10.02 6 LEU B CA 1
ATOM 2535 C C . LEU B 1 6 ? 26.201 18.908 7.888 1.00 10.50 6 LEU B C 1
ATOM 2536 O O . LEU B 1 6 ? 26.766 19.699 8.648 1.00 10.68 6 LEU B O 1
ATOM 2541 N N . ILE B 1 7 ? 24.882 18.827 7.783 1.00 9.86 7 ILE B N 1
ATOM 2542 C CA . ILE B 1 7 ? 24.008 19.634 8.617 1.00 10.18 7 ILE B CA 1
ATOM 2543 C C . ILE B 1 7 ? 23.405 18.703 9.659 1.00 10.21 7 ILE B C 1
ATOM 2544 O O . ILE B 1 7 ? 22.689 17.766 9.314 1.00 10.80 7 ILE B O 1
ATOM 2549 N N . ILE B 1 8 ? 23.714 18.946 10.928 1.00 9.71 8 ILE B N 1
ATOM 2550 C CA . ILE B 1 8 ? 23.190 18.116 12.009 1.00 10.01 8 ILE B CA 1
ATOM 2551 C C . ILE B 1 8 ? 21.962 18.818 12.580 1.00 9.98 8 ILE B C 1
ATOM 2552 O O . ILE B 1 8 ? 22.066 19.924 13.113 1.00 8.74 8 ILE B O 1
ATOM 2557 N N . GLY B 1 9 ? 20.807 18.165 12.459 1.00 9.56 9 GLY B N 1
ATOM 2558 C CA . GLY B 1 9 ? 19.557 18.746 12.914 1.00 8.46 9 GLY B CA 1
ATOM 2559 C C . GLY B 1 9 ? 18.935 19.446 11.716 1.00 9.69 9 GLY B C 1
ATOM 2560 O O . GLY B 1 9 ? 18.297 20.487 11.848 1.00 9.57 9 GLY B O 1
ATOM 2561 N N . ALA B 1 10 ? 19.118 18.853 10.538 1.00 9.02 10 ALA B N 1
ATOM 2562 C CA . ALA B 1 10 ? 18.626 19.417 9.283 1.00 10.25 10 ALA B CA 1
ATOM 2563 C C . ALA B 1 10 ? 17.114 19.498 9.114 1.00 11.57 10 ALA B C 1
ATOM 2564 O O . ALA B 1 10 ? 16.632 20.206 8.228 1.00 11.86 10 ALA B O 1
ATOM 2566 N N . CYS B 1 11 ? 16.365 18.786 9.953 1.00 12.53 11 CYS B N 1
ATOM 2567 C CA . CYS B 1 11 ? 14.910 18.800 9.852 1.00 12.62 11 CYS B CA 1
ATOM 2568 C C . CYS B 1 11 ? 14.231 19.870 10.702 1.00 12.43 11 CYS B C 1
ATOM 2569 O O . CYS B 1 11 ? 13.004 19.989 10.695 1.00 12.51 11 CYS B O 1
ATOM 2572 N N . GLY B 1 12 ? 15.024 20.658 11.420 1.00 12.46 12 GLY B N 1
ATOM 2573 C CA . GLY B 1 12 ? 14.457 21.699 12.260 1.00 11.46 12 GLY B CA 1
ATOM 2574 C C . GLY B 1 12 ? 13.953 22.912 11.497 1.00 11.83 12 GLY B C 1
ATOM 2575 O O . GLY B 1 12 ? 14.017 22.964 10.260 1.00 11.84 12 GLY B O 1
ATOM 2576 N N . GLN B 1 13 ? 13.460 23.898 12.243 1.00 10.92 13 GLN B N 1
ATOM 2577 C CA . GLN B 1 13 ? 12.930 25.124 11.660 1.00 9.47 13 GLN B CA 1
ATOM 2578 C C . GLN B 1 13 ? 13.959 25.825 10.777 1.00 9.82 13 GLN B C 1
ATOM 2579 O O . GLN B 1 13 ? 13.640 26.263 9.673 1.00 10.73 13 GLN B O 1
ATOM 2585 N N . ILE B 1 14 ? 15.193 25.938 11.261 1.00 8.95 14 ILE B N 1
ATOM 2586 C CA . ILE B 1 14 ? 16.238 26.591 10.482 1.00 9.43 14 ILE B CA 1
ATOM 2587 C C . ILE B 1 14 ? 16.854 25.604 9.498 1.00 9.36 14 ILE B C 1
ATOM 2588 O O . ILE B 1 14 ? 17.028 25.915 8.315 1.00 9.26 14 ILE B O 1
ATOM 2593 N N . GLY B 1 15 ? 17.176 24.416 10.000 1.00 9.83 15 GLY B N 1
ATOM 2594 C CA . GLY B 1 15 ? 17.778 23.383 9.179 1.00 10.65 15 GLY B CA 1
ATOM 2595 C C . GLY B 1 15 ? 17.075 23.125 7.857 1.00 11.74 15 GLY B C 1
ATOM 2596 O O . GLY B 1 15 ? 17.724 22.854 6.843 1.00 11.52 15 GLY B O 1
ATOM 2597 N N . THR B 1 16 ? 15.750 23.204 7.865 1.00 11.95 16 THR B N 1
ATOM 2598 C CA . THR B 1 16 ? 14.968 22.967 6.657 1.00 14.69 16 THR B CA 1
ATOM 2599 C C . THR B 1 16 ? 15.341 23.943 5.540 1.00 13.62 16 THR B C 1
ATOM 2600 O O . THR B 1 16 ? 15.615 23.534 4.411 1.00 13.65 16 THR B O 1
ATOM 2604 N N . GLU B 1 17 ? 15.362 25.230 5.865 1.00 13.40 17 GLU B N 1
ATOM 2605 C CA . GLU B 1 17 ? 15.691 26.268 4.892 1.00 14.82 17 GLU B CA 1
ATOM 2606 C C . GLU B 1 17 ? 17.185 26.344 4.596 1.00 13.04 17 GLU B C 1
ATOM 2607 O O . GLU B 1 17 ? 17.588 26.605 3.462 1.00 13.02 17 GLU B O 1
ATOM 2613 N N . LEU B 1 18 ? 18.001 26.119 5.619 1.00 12.73 18 LEU B N 1
ATOM 2614 C CA . LEU B 1 18 ? 19.452 26.162 5.467 1.00 11.61 18 LEU B CA 1
ATOM 2615 C C . LEU B 1 18 ? 19.931 25.080 4.497 1.00 12.26 18 LEU B C 1
ATOM 2616 O O . LEU B 1 18 ? 20.764 25.336 3.623 1.00 11.31 18 LEU B O 1
ATOM 2621 N N . THR B 1 19 ? 19.397 23.870 4.651 1.00 12.47 19 THR B N 1
ATOM 2622 C CA . THR B 1 19 ? 19.777 22.759 3.784 1.00 12.57 19 THR B CA 1
ATOM 2623 C C . THR B 1 19 ? 19.394 23.057 2.335 1.00 13.25 19 THR B C 1
ATOM 2624 O O . THR B 1 19 ? 20.175 22.826 1.415 1.00 12.07 19 THR B O 1
ATOM 2628 N N . GLN B 1 20 ? 18.188 23.579 2.144 1.00 14.49 20 GLN B N 1
ATOM 2629 C CA . GLN B 1 20 ? 17.695 23.911 0.814 1.00 16.02 20 GLN B CA 1
ATOM 2630 C C . GLN B 1 20 ? 18.602 24.925 0.125 1.00 15.74 20 GLN B C 1
ATOM 2631 O O . GLN B 1 20 ? 19.050 24.707 -0.997 1.00 14.06 20 GLN B O 1
ATOM 2637 N N . LYS B 1 21 ? 18.878 26.031 0.809 1.00 15.26 21 LYS B N 1
ATOM 2638 C CA . LYS B 1 21 ? 19.716 27.086 0.249 1.00 16.20 21 LYS B CA 1
ATOM 2639 C C . LYS B 1 21 ? 21.141 26.623 -0.042 1.00 15.70 21 LYS B C 1
ATOM 2640 O O . LYS B 1 21 ? 21.689 26.916 -1.106 1.00 15.88 21 LYS B O 1
ATOM 2646 N N . LEU B 1 22 ? 21.749 25.905 0.897 1.00 14.90 22 LEU B N 1
ATOM 2647 C CA . LEU B 1 22 ? 23.106 25.425 0.680 1.00 14.01 22 LEU B CA 1
ATOM 2648 C C . LEU B 1 22 ? 23.160 24.490 -0.526 1.00 14.13 22 LEU B C 1
ATOM 2649 O O . LEU B 1 22 ? 24.117 24.525 -1.301 1.00 13.74 22 LEU B O 1
ATOM 2654 N N . ARG B 1 23 ? 22.127 23.669 -0.700 1.00 14.45 23 ARG B N 1
ATOM 2655 C CA . ARG B 1 23 ? 22.080 22.755 -1.842 1.00 14.98 23 ARG B CA 1
ATOM 2656 C C . ARG B 1 23 ? 21.929 23.517 -3.160 1.00 16.82 23 ARG B C 1
ATOM 2657 O O . ARG B 1 23 ? 22.426 23.078 -4.201 1.00 16.56 23 ARG B O 1
ATOM 2665 N N . LYS B 1 24 ? 21.250 24.659 -3.118 1.00 17.97 24 LYS B N 1
ATOM 2666 C CA . LYS B 1 24 ? 21.078 25.459 -4.325 1.00 20.59 24 LYS B CA 1
ATOM 2667 C C . LYS B 1 24 ? 22.415 26.079 -4.729 1.00 18.87 24 LYS B C 1
ATOM 2668 O O . LYS B 1 24 ? 22.755 26.133 -5.910 1.00 17.86 24 LYS B O 1
ATOM 2674 N N . LEU B 1 25 ? 23.172 26.524 -3.730 1.00 18.43 25 LEU B N 1
ATOM 2675 C CA . LEU B 1 25 ? 24.465 27.162 -3.949 1.00 18.68 25 LEU B CA 1
ATOM 2676 C C . LEU B 1 25 ? 25.644 26.229 -4.205 1.00 19.01 25 LEU B C 1
ATOM 2677 O O . LEU B 1 25 ? 26.513 26.537 -5.020 1.00 19.25 25 LEU B O 1
ATOM 2682 N N . TYR B 1 26 ? 25.679 25.093 -3.515 1.00 18.23 26 TYR B N 1
ATOM 2683 C CA . TYR B 1 26 ? 26.802 24.175 -3.653 1.00 19.13 26 TYR B CA 1
ATOM 2684 C C . TYR B 1 26 ? 26.503 22.827 -4.289 1.00 18.54 26 TYR B C 1
ATOM 2685 O O . TYR B 1 26 ? 27.414 22.022 -4.487 1.00 19.77 26 TYR B O 1
ATOM 2694 N N . GLY B 1 27 ? 25.242 22.575 -4.616 1.00 17.24 27 GLY B N 1
ATOM 2695 C CA . GLY B 1 27 ? 24.903 21.300 -5.218 1.00 15.68 27 GLY B CA 1
ATOM 2696 C C . GLY B 1 27 ? 24.195 20.396 -4.229 1.00 14.56 27 GLY B C 1
ATOM 2697 O O . GLY B 1 27 ? 24.558 20.332 -3.060 1.00 13.36 27 GLY B O 1
ATOM 2698 N N . THR B 1 28 ? 23.181 19.689 -4.709 1.00 13.72 28 THR B N 1
ATOM 2699 C CA . THR B 1 28 ? 22.394 18.794 -3.873 1.00 13.99 28 THR B CA 1
ATOM 2700 C C . THR B 1 28 ? 23.192 17.733 -3.111 1.00 14.10 28 THR B C 1
ATOM 2701 O O . THR B 1 28 ? 22.998 17.560 -1.905 1.00 12.12 28 THR B O 1
ATOM 2705 N N . GLU B 1 29 ? 24.088 17.029 -3.802 1.00 14.44 29 GLU B N 1
ATOM 2706 C CA . GLU B 1 29 ? 24.874 15.974 -3.160 1.00 15.52 29 GLU B CA 1
ATOM 2707 C C . GLU B 1 29 ? 26.076 16.425 -2.331 1.00 14.58 29 GLU B C 1
ATOM 2708 O O . GLU B 1 29 ? 26.702 15.610 -1.655 1.00 15.93 29 GLU B O 1
ATOM 2714 N N . ASN B 1 30 ? 26.407 17.710 -2.376 1.00 14.28 30 ASN B N 1
ATOM 2715 C CA . ASN B 1 30 ? 27.525 18.218 -1.588 1.00 14.34 30 ASN B CA 1
ATOM 2716 C C . ASN B 1 30 ? 27.044 18.575 -0.187 1.00 13.34 30 ASN B C 1
ATOM 2717 O O . ASN B 1 30 ? 27.846 18.874 0.697 1.00 13.72 30 ASN B O 1
ATOM 2722 N N . VAL B 1 31 ? 25.729 18.543 0.005 1.00 12.00 31 VAL B N 1
ATOM 2723 C CA . VAL B 1 31 ? 25.141 18.862 1.298 1.00 11.49 31 VAL B CA 1
ATOM 2724 C C . VAL B 1 31 ? 24.431 17.637 1.868 1.00 11.09 31 VAL B C 1
ATOM 2725 O O . VAL B 1 31 ? 23.439 17.168 1.312 1.00 10.60 31 VAL B O 1
ATOM 2729 N N . ILE B 1 32 ? 24.954 17.120 2.976 1.00 10.53 32 ILE B N 1
ATOM 2730 C CA . ILE B 1 32 ? 24.379 15.954 3.629 1.00 10.54 32 ILE B CA 1
ATOM 2731 C C . ILE B 1 32 ? 23.506 16.417 4.793 1.00 11.13 32 ILE B C 1
ATOM 2732 O O . ILE B 1 32 ? 23.985 17.100 5.693 1.00 10.17 32 ILE B O 1
ATOM 2737 N N . ALA B 1 33 ? 22.231 16.045 4.775 1.00 10.76 33 ALA B N 1
ATOM 2738 C CA . ALA B 1 33 ? 21.317 16.417 5.846 1.00 11.23 33 ALA B CA 1
ATOM 2739 C C . ALA B 1 33 ? 21.248 15.264 6.842 1.00 11.43 33 ALA B C 1
ATOM 2740 O O . ALA B 1 33 ? 21.169 14.103 6.451 1.00 11.61 33 ALA B O 1
ATOM 2742 N N . SER B 1 34 ? 21.295 15.580 8.130 1.00 11.48 34 SER B N 1
ATOM 2743 C CA . SER B 1 34 ? 21.232 14.541 9.148 1.00 11.59 34 SER B CA 1
ATOM 2744 C C . SER B 1 34 ? 20.378 15.011 10.310 1.00 11.46 34 SER B C 1
ATOM 2745 O O . SER B 1 34 ? 20.328 16.202 10.616 1.00 10.52 34 SER B O 1
ATOM 2748 N N . ASP B 1 35 ? 19.705 14.064 10.952 1.00 11.67 35 ASP B N 1
ATOM 2749 C CA . ASP B 1 35 ? 18.828 14.370 12.068 1.00 12.04 35 ASP B CA 1
ATOM 2750 C C . ASP B 1 35 ? 18.539 13.071 12.808 1.00 13.36 35 ASP B C 1
ATOM 2751 O O . ASP B 1 35 ? 18.740 11.979 12.263 1.00 13.08 35 ASP B O 1
ATOM 2756 N N . ILE B 1 36 ? 18.081 13.179 14.047 1.00 14.05 36 ILE B N 1
ATOM 2757 C CA . ILE B 1 36 ? 17.767 11.985 14.811 1.00 16.62 36 ILE B CA 1
ATOM 2758 C C . ILE B 1 36 ? 16.382 11.516 14.367 1.00 18.06 36 ILE B C 1
ATOM 2759 O O . ILE B 1 36 ? 16.004 10.362 14.569 1.00 16.35 36 ILE B O 1
ATOM 2764 N N . ARG B 1 37 ? 15.642 12.427 13.742 1.00 20.72 37 ARG B N 1
ATOM 2765 C CA . ARG B 1 37 ? 14.303 12.138 13.238 1.00 24.70 37 ARG B CA 1
ATOM 2766 C C . ARG B 1 37 ? 14.338 12.071 11.710 1.00 27.26 37 ARG B C 1
ATOM 2767 O O . ARG B 1 37 ? 14.970 12.905 11.059 1.00 27.19 37 ARG B O 1
ATOM 2775 N N . LYS B 1 38 ? 13.654 11.084 11.142 1.00 30.38 38 LYS B N 1
ATOM 2776 C CA . LYS B 1 38 ? 13.605 10.931 9.692 1.00 34.52 38 LYS B CA 1
ATOM 2777 C C . LYS B 1 38 ? 12.146 10.864 9.258 1.00 36.28 38 LYS B C 1
ATOM 2778 O O . LYS B 1 38 ? 11.555 9.787 9.199 1.00 37.44 38 LYS B O 1
ATOM 2784 N N . LEU B 1 39 ? 11.568 12.023 8.959 1.00 38.15 39 LEU B N 1
ATOM 2785 C CA . LEU B 1 39 ? 10.174 12.090 8.543 1.00 40.57 39 LEU B CA 1
ATOM 2786 C C . LEU B 1 39 ? 10.032 12.151 7.024 1.00 41.88 39 LEU B C 1
ATOM 2787 O O . LEU B 1 39 ? 11.022 12.280 6.299 1.00 42.33 39 LEU B O 1
ATOM 2792 N N . ASN B 1 40 ? 8.789 12.063 6.555 1.00 43.05 40 ASN B N 1
ATOM 2793 C CA . ASN B 1 40 ? 8.479 12.103 5.127 1.00 44.15 40 ASN B CA 1
ATOM 2794 C C . ASN B 1 40 ? 8.620 13.528 4.607 1.00 43.99 40 ASN B C 1
ATOM 2795 O O . ASN B 1 40 ? 8.046 13.886 3.579 1.00 44.16 40 ASN B O 1
ATOM 2800 N N . THR B 1 41 ? 9.384 14.337 5.331 1.00 43.37 41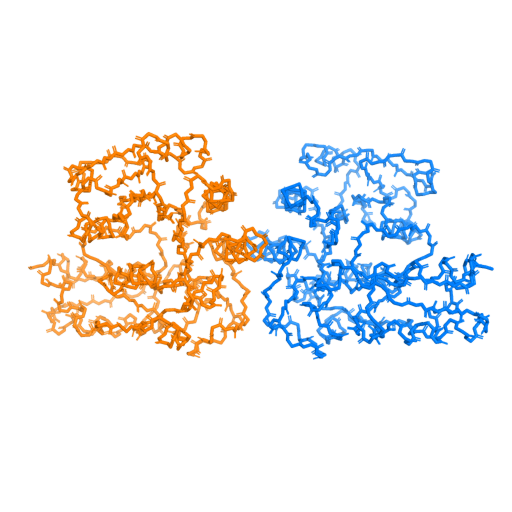 THR B N 1
ATOM 2801 C CA . THR B 1 41 ? 9.604 15.732 4.973 1.00 42.49 41 THR B CA 1
ATOM 2802 C C . THR B 1 41 ? 10.251 15.888 3.601 1.00 41.75 41 THR B C 1
ATOM 2803 O O . THR B 1 41 ? 10.706 14.914 2.996 1.00 41.13 41 THR B O 1
ATOM 2807 N N . ASP B 1 42 ? 10.283 17.125 3.118 1.00 40.35 42 ASP B N 1
ATOM 2808 C CA . ASP B 1 42 ? 10.885 17.432 1.831 1.00 39.59 42 ASP B CA 1
ATOM 2809 C C . ASP B 1 42 ? 12.405 17.434 1.981 1.00 37.66 42 ASP B C 1
ATOM 2810 O O . ASP B 1 42 ? 13.135 17.229 1.010 1.00 36.78 42 ASP B O 1
ATOM 2815 N N . VAL B 1 43 ? 12.871 17.662 3.207 1.00 35.81 43 VAL B N 1
ATOM 2816 C CA . VAL B 1 43 ? 14.301 17.700 3.496 1.00 33.66 43 VAL B CA 1
ATOM 2817 C C . VAL B 1 43 ? 14.961 16.344 3.262 1.00 31.90 43 VAL B C 1
ATOM 2818 O O . VAL B 1 43 ? 15.958 16.244 2.548 1.00 31.26 43 VAL B O 1
ATOM 2822 N N . VAL B 1 44 ? 14.400 15.305 3.871 1.00 29.84 44 VAL B N 1
ATOM 2823 C CA . VAL B 1 44 ? 14.939 13.957 3.740 1.00 29.39 44 VAL B CA 1
ATOM 2824 C C . VAL B 1 44 ? 14.988 13.470 2.290 1.00 29.01 44 VAL B C 1
ATOM 2825 O O . VAL B 1 44 ? 16.010 12.956 1.838 1.00 28.74 44 VAL B O 1
ATOM 2829 N N . ASN B 1 45 ? 13.889 13.644 1.562 1.00 28.80 45 ASN B N 1
ATOM 2830 C CA . ASN B 1 45 ? 13.807 13.191 0.175 1.00 29.54 45 ASN B CA 1
ATOM 2831 C C . ASN B 1 45 ? 14.451 14.076 -0.892 1.00 28.48 45 ASN B C 1
ATOM 2832 O O . ASN B 1 45 ? 14.544 13.668 -2.046 1.00 29.80 45 ASN B O 1
ATOM 2837 N N . SER B 1 46 ? 14.896 15.275 -0.532 1.00 26.62 46 SER B N 1
ATOM 2838 C CA . SER B 1 46 ? 15.500 16.155 -1.533 1.00 25.17 46 SER B CA 1
ATOM 2839 C C . SER B 1 46 ? 17.017 16.033 -1.662 1.00 23.50 46 SER B C 1
ATOM 2840 O O . SER B 1 46 ? 17.664 16.907 -2.235 1.00 23.99 46 SER B O 1
ATOM 2843 N N . GLY B 1 47 ? 17.586 14.950 -1.143 1.00 21.51 47 GLY B N 1
ATOM 2844 C CA . GLY B 1 47 ? 19.025 14.767 -1.234 1.00 19.10 47 GLY B CA 1
ATOM 2845 C C . GLY B 1 47 ? 19.545 13.778 -0.2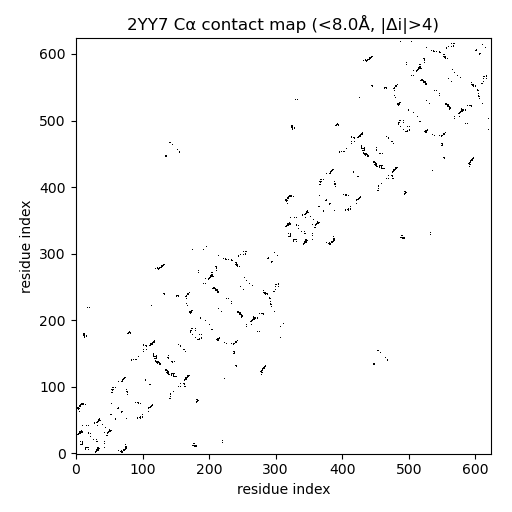09 1.00 17.45 47 GLY B C 1
ATOM 2846 O O . GLY B 1 47 ? 18.759 13.211 0.548 1.00 17.14 47 GLY B O 1
ATOM 2847 N N . PRO B 1 48 ? 20.866 13.547 -0.155 1.00 16.25 48 PRO B N 1
ATOM 2848 C CA . PRO B 1 48 ? 21.413 12.598 0.819 1.00 16.21 48 PRO B CA 1
ATOM 2849 C C . PRO B 1 48 ? 21.013 12.917 2.253 1.00 15.85 48 PRO B C 1
ATOM 2850 O O . PRO B 1 48 ? 21.164 14.049 2.720 1.00 16.12 48 PRO B O 1
ATOM 2854 N N . PHE B 1 49 ? 20.485 11.907 2.940 1.00 15.63 49 PHE B N 1
ATOM 2855 C CA . PHE B 1 49 ? 20.055 12.057 4.323 1.00 14.36 49 PHE B CA 1
ATOM 2856 C C . PHE B 1 49 ? 20.636 10.939 5.174 1.00 14.13 49 PHE B C 1
ATOM 2857 O O . PHE B 1 49 ? 20.723 9.788 4.735 1.00 13.38 49 PHE B O 1
ATOM 2865 N N . GLU B 1 50 ? 21.019 11.281 6.398 1.00 13.02 50 GLU B N 1
ATOM 2866 C CA . GLU B 1 50 ? 21.590 10.315 7.325 1.00 13.44 50 GLU B CA 1
ATOM 2867 C C . GLU B 1 50 ? 20.971 10.473 8.705 1.00 13.32 50 GLU B C 1
ATOM 2868 O O . GLU B 1 50 ? 20.910 11.581 9.235 1.00 12.79 50 GLU B O 1
ATOM 2874 N N . VAL B 1 51 ? 20.501 9.373 9.286 1.00 13.48 51 VAL B N 1
ATOM 2875 C CA . VAL B 1 51 ? 19.951 9.438 10.633 1.00 13.09 51 VAL B CA 1
ATOM 2876 C C . VAL B 1 51 ? 21.179 9.520 11.533 1.00 13.39 51 VAL B C 1
ATOM 2877 O O . VAL B 1 51 ? 22.169 8.826 11.296 1.00 14.01 51 VAL B O 1
ATOM 2881 N N . VAL B 1 52 ? 21.132 10.371 12.550 1.00 12.10 52 VAL B N 1
ATOM 2882 C CA . VAL B 1 52 ? 22.266 10.492 13.458 1.00 12.31 52 VAL B CA 1
ATOM 2883 C C . VAL B 1 52 ? 21.828 11.075 14.787 1.00 11.78 52 VAL B C 1
ATOM 2884 O O . VAL B 1 52 ? 20.828 11.784 14.866 1.00 11.34 52 VAL B O 1
ATOM 2888 N N . ASN B 1 53 ? 22.562 10.741 15.841 1.00 12.11 53 ASN B N 1
ATOM 2889 C CA . ASN B 1 53 ? 22.277 11.286 17.158 1.00 12.71 53 ASN B CA 1
ATOM 2890 C C . ASN B 1 53 ? 23.510 12.119 17.471 1.00 11.83 53 ASN B C 1
ATOM 2891 O O . ASN B 1 53 ? 24.598 11.572 17.655 1.00 13.52 53 ASN B O 1
ATOM 2896 N N . ALA B 1 54 ? 23.342 13.437 17.525 1.00 12.12 54 ALA B N 1
ATOM 2897 C CA . ALA B 1 54 ? 24.456 14.345 17.787 1.00 11.83 54 ALA B CA 1
ATOM 2898 C C . ALA B 1 54 ? 25.182 14.080 19.107 1.00 11.91 54 ALA B C 1
ATOM 2899 O O . ALA B 1 54 ? 26.309 14.532 19.297 1.00 12.07 54 ALA B O 1
ATOM 2901 N N . LEU B 1 55 ? 24.545 13.345 20.015 1.00 12.76 55 LEU B N 1
ATOM 2902 C CA . LEU B 1 55 ? 25.159 13.040 21.307 1.00 14.21 55 LEU B CA 1
ATOM 2903 C C . LEU B 1 55 ? 26.165 11.902 21.204 1.00 13.65 55 LEU B C 1
ATOM 2904 O O . LEU B 1 55 ? 26.934 11.656 22.135 1.00 13.74 55 LEU B O 1
ATOM 2909 N N . ASP B 1 56 ? 26.162 11.214 20.068 1.00 13.00 56 ASP B N 1
ATOM 2910 C CA . ASP B 1 56 ? 27.059 10.085 19.856 1.00 13.73 56 ASP B CA 1
ATOM 2911 C C . ASP B 1 56 ? 28.223 10.474 18.950 1.00 13.40 56 ASP B C 1
ATOM 2912 O O . ASP B 1 56 ? 28.080 10.535 17.728 1.00 12.62 56 ASP B O 1
ATOM 2917 N N . PHE B 1 57 ? 29.376 10.733 19.563 1.00 13.35 57 PHE B N 1
ATOM 2918 C CA . PHE B 1 57 ? 30.572 11.135 18.829 1.00 12.75 57 PHE B CA 1
ATOM 2919 C C . PHE B 1 57 ? 30.972 10.205 17.687 1.00 12.65 57 PHE B C 1
ATOM 2920 O O . PHE B 1 57 ? 31.274 10.674 16.591 1.00 12.29 57 PHE B O 1
ATOM 2928 N N . ASN B 1 58 ? 30.989 8.900 17.937 1.00 13.44 58 ASN B N 1
ATOM 2929 C CA . ASN B 1 58 ? 31.385 7.948 16.897 1.00 14.46 58 ASN B CA 1
ATOM 2930 C C . ASN B 1 58 ? 30.471 7.954 15.684 1.00 13.86 58 ASN B C 1
ATOM 2931 O O . ASN B 1 58 ? 30.919 7.686 14.574 1.00 15.28 58 ASN B O 1
ATOM 2936 N N . GLN B 1 59 ? 29.193 8.252 15.888 1.00 14.65 59 GLN B N 1
ATOM 2937 C CA . GLN B 1 59 ? 28.254 8.301 14.776 1.00 15.66 59 GLN B CA 1
ATOM 2938 C C . GLN B 1 59 ? 28.541 9.517 13.895 1.00 13.68 59 GLN B C 1
ATOM 2939 O O . GLN B 1 59 ? 28.456 9.433 12.672 1.00 13.45 59 GLN B O 1
ATOM 2945 N N . ILE B 1 60 ? 28.880 10.645 14.514 1.00 12.49 60 ILE B N 1
ATOM 2946 C CA . ILE B 1 60 ? 29.194 11.852 13.745 1.00 12.17 60 ILE B CA 1
ATOM 2947 C C . ILE B 1 60 ? 30.509 11.642 12.997 1.00 11.99 60 ILE B C 1
ATOM 2948 O O . ILE B 1 60 ? 30.627 11.976 11.816 1.00 11.35 60 ILE B O 1
ATOM 2953 N N . GLU B 1 61 ? 31.496 11.087 13.694 1.00 11.93 61 GLU B N 1
ATOM 2954 C CA . GLU B 1 61 ? 32.806 10.832 13.102 1.00 14.33 61 GLU B CA 1
ATOM 2955 C C . GLU B 1 61 ? 32.690 9.893 11.900 1.00 12.83 61 GLU B C 1
ATOM 2956 O O . GLU B 1 61 ? 33.406 10.049 10.911 1.00 12.97 61 GLU B O 1
ATOM 2962 N N . HIS B 1 62 ? 31.787 8.919 11.981 1.00 13.27 62 HIS B N 1
ATOM 2963 C CA . HIS B 1 62 ? 31.606 7.983 10.874 1.00 12.51 62 HIS B CA 1
ATOM 2964 C C . HIS B 1 62 ? 31.016 8.661 9.641 1.00 12.65 62 HIS B C 1
ATOM 2965 O O . HIS B 1 62 ? 31.410 8.351 8.510 1.00 11.14 62 HIS B O 1
ATOM 2972 N N . LEU B 1 63 ? 30.064 9.571 9.849 1.00 12.21 63 LEU B N 1
ATOM 2973 C CA . LEU B 1 63 ? 29.451 10.279 8.726 1.00 12.73 63 LEU B CA 1
ATOM 2974 C C . LEU B 1 63 ? 30.482 11.212 8.100 1.00 12.46 63 LEU B C 1
ATOM 2975 O O . LEU B 1 63 ? 30.541 11.358 6.874 1.00 12.67 63 LEU B O 1
ATOM 2980 N N . VAL B 1 64 ? 31.290 11.848 8.946 1.00 12.11 64 VAL B N 1
ATOM 2981 C CA . VAL B 1 64 ? 32.337 12.743 8.466 1.00 11.32 64 VAL B CA 1
ATOM 2982 C C . VAL B 1 64 ? 33.295 11.979 7.564 1.00 12.42 64 VAL B C 1
ATOM 2983 O O . VAL B 1 64 ? 33.761 12.502 6.553 1.00 11.69 64 VAL B O 1
ATOM 2987 N N . GLU B 1 65 ? 33.594 10.741 7.937 1.00 12.57 65 GLU B N 1
ATOM 2988 C CA . GLU B 1 65 ? 34.505 9.920 7.147 1.00 14.62 65 GLU B CA 1
ATOM 2989 C C . GLU B 1 65 ? 33.871 9.400 5.854 1.00 14.65 65 GLU B C 1
ATOM 2990 O O . GLU B 1 65 ? 34.426 9.569 4.767 1.00 13.66 65 GLU B O 1
ATOM 2996 N N . VAL B 1 66 ? 32.703 8.775 5.973 1.00 13.72 66 VAL B N 1
ATOM 2997 C CA . VAL B 1 66 ? 32.024 8.205 4.815 1.00 15.13 66 VAL B CA 1
ATOM 2998 C C . VAL B 1 66 ? 31.543 9.237 3.792 1.00 14.00 66 VAL B C 1
ATOM 2999 O O . VAL B 1 66 ? 31.312 8.899 2.624 1.00 14.62 66 VAL B O 1
ATOM 3003 N N . HIS B 1 67 ? 31.397 10.489 4.220 1.00 12.31 67 HIS B N 1
ATOM 3004 C CA . HIS B 1 67 ? 30.973 11.554 3.313 1.00 11.65 67 HIS B CA 1
ATOM 3005 C C . HIS B 1 67 ? 32.061 12.612 3.125 1.00 11.80 67 HIS B C 1
ATOM 3006 O O . HIS B 1 67 ? 31.804 13.679 2.561 1.00 11.36 67 HIS B O 1
ATOM 3013 N N . LYS B 1 68 ? 33.270 12.307 3.597 1.00 11.28 68 LYS B N 1
ATOM 3014 C CA . LYS B 1 68 ? 34.419 13.210 3.485 1.00 10.84 68 LYS B CA 1
ATOM 3015 C C . LYS B 1 68 ? 34.024 14.668 3.742 1.00 10.41 68 LYS B C 1
ATOM 3016 O O . LYS B 1 68 ? 34.311 15.559 2.940 1.00 8.83 68 LYS B O 1
ATOM 3022 N N . ILE B 1 69 ? 33.376 14.896 4.879 1.00 10.07 69 ILE B N 1
ATOM 3023 C CA . ILE B 1 69 ? 32.901 16.220 5.271 1.00 9.36 69 ILE B CA 1
ATOM 3024 C C . ILE B 1 69 ? 34.001 17.230 5.607 1.00 9.90 69 ILE B C 1
ATOM 3025 O O . ILE B 1 69 ? 34.983 16.897 6.275 1.00 9.06 69 ILE B O 1
ATOM 3030 N N . THR B 1 70 ? 33.821 18.469 5.145 1.00 9.75 70 THR B N 1
ATOM 3031 C CA . THR B 1 70 ? 34.771 19.547 5.426 1.00 10.63 70 THR B CA 1
ATOM 3032 C C . THR B 1 70 ? 34.139 20.576 6.363 1.00 11.06 70 THR B C 1
ATOM 3033 O O . THR B 1 70 ? 34.823 21.151 7.214 1.00 10.78 70 THR B O 1
ATOM 3037 N N . ASP B 1 71 ? 32.835 20.801 6.194 1.00 10.25 71 ASP B N 1
ATOM 3038 C CA . ASP B 1 71 ? 32.082 21.765 6.996 1.00 10.60 71 ASP B CA 1
ATOM 3039 C C . ASP B 1 71 ? 30.910 21.139 7.757 1.00 9.79 71 ASP B C 1
ATOM 3040 O O . ASP B 1 71 ? 30.184 20.302 7.221 1.00 9.74 71 ASP B O 1
ATOM 3045 N N . ILE B 1 72 ? 30.720 21.562 9.002 1.00 9.09 72 ILE B N 1
ATOM 3046 C CA . ILE B 1 72 ? 29.608 21.073 9.812 1.00 8.63 72 ILE B CA 1
ATOM 3047 C C . ILE B 1 72 ? 28.785 22.218 10.394 1.00 9.07 72 ILE B C 1
ATOM 3048 O O . ILE B 1 72 ? 29.330 23.112 11.048 1.00 8.23 72 ILE B O 1
ATOM 3053 N N . TYR B 1 73 ? 27.479 22.187 10.134 1.00 8.87 73 TYR B N 1
ATOM 3054 C CA . TYR B 1 73 ? 26.539 23.166 10.682 1.00 9.23 73 TYR B CA 1
ATOM 3055 C C . TYR B 1 73 ? 25.800 22.387 11.778 1.00 8.48 73 TYR B C 1
ATOM 3056 O O . TYR B 1 73 ? 24.960 21.532 11.478 1.00 8.93 73 TYR B O 1
ATOM 3065 N N . LEU B 1 74 ? 26.134 22.665 13.037 1.00 7.74 74 LEU B N 1
ATOM 3066 C CA . LEU B 1 74 ? 25.524 21.971 14.176 1.00 7.88 74 LEU B CA 1
ATOM 3067 C C . LEU B 1 74 ? 24.280 22.709 14.649 1.00 8.27 74 LEU B C 1
ATOM 3068 O O . LEU B 1 74 ? 24.362 23.652 15.438 1.00 8.58 74 LEU B O 1
ATOM 3073 N N . MET B 1 75 ? 23.127 22.264 14.164 1.00 9.05 75 MET B N 1
ATOM 3074 C CA . MET B 1 75 ? 21.864 22.897 14.491 1.00 9.05 75 MET B CA 1
ATOM 3075 C C . MET B 1 75 ? 21.078 22.194 15.586 1.00 8.89 75 MET B C 1
ATOM 3076 O O . MET B 1 75 ? 20.146 22.771 16.144 1.00 9.53 75 MET B O 1
ATOM 3081 N N . ALA B 1 76 ? 21.453 20.960 15.905 1.00 9.37 76 ALA B N 1
ATOM 3082 C CA . ALA B 1 76 ? 20.736 20.200 16.925 1.00 9.84 76 ALA B CA 1
ATOM 3083 C C . ALA B 1 76 ? 20.941 20.727 18.346 1.00 11.35 76 ALA B C 1
ATOM 3084 O O . ALA B 1 76 ? 22.073 20.932 18.796 1.00 12.70 76 ALA B O 1
ATOM 3086 N N . ALA B 1 77 ? 19.827 20.942 19.042 1.00 11.30 77 ALA B N 1
ATOM 3087 C CA . ALA B 1 77 ? 19.821 21.443 20.413 1.00 10.67 77 ALA B CA 1
ATOM 3088 C C . ALA B 1 77 ? 18.373 21.591 20.838 1.00 11.56 77 ALA B C 1
ATOM 3089 O O . ALA B 1 77 ? 17.473 21.553 19.999 1.00 11.93 77 ALA B O 1
ATOM 3091 N N . LEU B 1 78 ? 18.152 21.746 22.138 1.00 10.82 78 LEU B N 1
ATOM 3092 C CA . LEU B 1 78 ? 16.812 21.965 22.672 1.00 11.76 78 LEU B CA 1
ATOM 3093 C C . LEU B 1 78 ? 16.708 23.476 22.878 1.00 11.90 78 LEU B C 1
ATOM 3094 O O . LEU B 1 78 ? 17.650 24.098 23.365 1.00 11.23 78 LEU B O 1
ATOM 3099 N N . LEU B 1 79 ? 15.574 24.060 22.501 1.00 11.44 79 LEU B N 1
ATOM 3100 C CA . LEU B 1 79 ? 15.365 25.504 22.615 1.00 12.29 79 LEU B CA 1
ATOM 3101 C C . LEU B 1 79 ? 15.033 26.043 24.017 1.00 11.51 79 LEU B C 1
ATOM 3102 O O . LEU B 1 79 ? 14.780 25.281 24.944 1.00 11.56 79 LEU B O 1
ATOM 3107 N N . SER B 1 80 ? 15.032 27.368 24.151 1.00 12.00 80 SER B N 1
ATOM 3108 C CA . SER B 1 80 ? 14.776 28.035 25.429 1.00 12.39 80 SER B CA 1
ATOM 3109 C C . SER B 1 80 ? 13.592 27.517 26.238 1.00 12.73 80 SER B C 1
ATOM 3110 O O . SER B 1 80 ? 13.756 27.128 27.396 1.00 12.79 80 SER B O 1
ATOM 3113 N N . ALA B 1 81 ? 12.402 27.512 25.647 1.00 12.84 81 ALA B N 1
ATOM 3114 C CA . ALA B 1 81 ? 11.223 27.042 26.367 1.00 13.33 81 ALA B CA 1
ATOM 3115 C C . ALA B 1 81 ? 11.269 25.541 26.656 1.00 12.42 81 ALA B C 1
ATOM 3116 O O . ALA B 1 81 ? 11.054 25.114 27.790 1.00 12.34 81 ALA B O 1
ATOM 3118 N N . THR B 1 82 ? 11.554 24.746 25.632 1.00 12.36 82 THR B N 1
ATOM 3119 C CA . THR B 1 82 ? 11.615 23.293 25.770 1.00 13.57 82 THR B CA 1
ATOM 3120 C C . THR B 1 82 ? 12.671 22.828 26.769 1.00 13.16 82 THR B C 1
ATOM 3121 O O . THR B 1 82 ? 12.461 21.862 27.505 1.00 13.12 82 THR B O 1
ATOM 3125 N N . ALA B 1 83 ? 13.812 23.509 26.782 1.00 13.00 83 ALA B N 1
ATOM 3126 C CA . ALA B 1 83 ? 14.899 23.152 27.686 1.00 11.87 83 ALA B CA 1
ATOM 3127 C C . ALA B 1 83 ? 14.468 23.232 29.155 1.00 12.44 83 ALA B C 1
ATOM 3128 O O . ALA B 1 83 ? 14.867 22.392 29.959 1.00 11.72 83 ALA B O 1
ATOM 3130 N N . GLU B 1 84 ? 13.655 24.232 29.498 1.00 12.73 84 GLU B N 1
ATOM 3131 C CA . GLU B 1 84 ? 13.182 24.398 30.875 1.00 14.05 84 GLU B CA 1
ATOM 3132 C C . GLU B 1 84 ? 12.397 23.182 31.357 1.00 14.61 84 GLU B C 1
ATOM 3133 O O . GLU B 1 84 ? 12.340 22.917 32.555 1.00 14.90 84 GLU B O 1
ATOM 3139 N N . LYS B 1 85 ? 11.793 22.451 30.423 1.00 14.91 85 LYS B N 1
ATOM 3140 C CA . LYS B 1 85 ? 11.021 21.264 30.773 1.00 15.67 85 LYS B CA 1
ATOM 3141 C C . LYS B 1 85 ? 11.917 20.052 31.024 1.00 16.42 85 LYS B C 1
ATOM 3142 O O . LYS B 1 85 ? 11.509 19.096 31.686 1.00 15.94 85 LYS B O 1
ATOM 3148 N N . ASN B 1 86 ? 13.136 20.083 30.491 1.00 16.65 86 ASN B N 1
ATOM 3149 C CA . ASN B 1 86 ? 14.086 19.001 30.742 1.00 17.50 86 ASN B CA 1
ATOM 3150 C C . ASN B 1 86 ? 15.505 19.563 30.771 1.00 17.43 86 ASN B C 1
ATOM 3151 O O . ASN B 1 86 ? 16.286 19.371 29.832 1.00 16.04 86 ASN B O 1
ATOM 3156 N N . PRO B 1 87 ? 15.857 20.257 31.867 1.00 17.23 87 PRO B N 1
ATOM 3157 C CA . PRO B 1 87 ? 17.168 20.877 32.075 1.00 16.78 87 PRO B CA 1
ATOM 3158 C C . PRO B 1 87 ? 18.343 19.925 31.879 1.00 16.91 87 PRO B C 1
ATOM 3159 O O . PRO B 1 87 ? 19.299 20.243 31.166 1.00 16.79 87 PRO B O 1
ATOM 3163 N N . ALA B 1 88 ? 18.272 18.763 32.520 1.00 16.12 88 ALA B N 1
ATOM 3164 C CA . ALA B 1 88 ? 19.346 17.780 32.426 1.00 15.33 88 ALA B CA 1
ATOM 3165 C C . ALA B 1 88 ? 19.647 17.361 30.991 1.00 15.29 88 ALA B C 1
ATOM 3166 O O . ALA B 1 88 ? 20.795 17.420 30.550 1.00 13.78 88 ALA B O 1
ATOM 3168 N N . PHE B 1 89 ? 18.626 16.931 30.258 1.00 14.61 89 PHE B N 1
ATOM 3169 C CA . PHE B 1 89 ? 18.850 16.506 28.882 1.00 15.94 89 PHE B CA 1
ATOM 3170 C C . PHE B 1 89 ? 19.266 17.667 27.974 1.00 14.21 89 PHE B C 1
ATOM 3171 O O . PHE B 1 89 ? 20.081 17.485 27.072 1.00 14.22 89 PHE B O 1
ATOM 3179 N N . ALA B 1 90 ? 18.713 18.855 28.216 1.00 12.83 90 ALA B N 1
ATOM 3180 C CA . ALA B 1 90 ? 19.049 20.028 27.409 1.00 11.96 90 ALA B CA 1
ATOM 3181 C C . ALA B 1 90 ? 20.538 20.334 27.549 1.00 11.69 90 ALA B C 1
ATOM 3182 O O . ALA B 1 90 ? 21.247 20.510 26.554 1.00 12.15 90 ALA B O 1
ATOM 3184 N N . TRP B 1 91 ? 21.009 20.396 28.789 1.00 10.92 91 TRP B N 1
ATOM 3185 C CA . TRP B 1 91 ? 22.418 20.664 29.060 1.00 11.41 91 TRP B CA 1
ATOM 3186 C C . TRP B 1 91 ? 23.300 19.614 28.383 1.00 11.73 91 TRP B C 1
ATOM 3187 O O . TRP B 1 91 ? 24.309 19.938 27.752 1.00 11.70 91 TRP B O 1
ATOM 3198 N N . ASP B 1 92 ? 22.898 18.354 28.505 1.00 11.88 92 ASP B N 1
ATOM 3199 C CA . ASP B 1 92 ? 23.637 17.242 27.919 1.00 12.43 92 ASP B CA 1
ATOM 3200 C C . ASP B 1 92 ? 23.737 17.359 26.398 1.00 11.71 92 ASP B C 1
ATOM 3201 O O . ASP B 1 92 ? 24.831 17.329 25.844 1.00 10.94 92 ASP B O 1
ATOM 3206 N N . LEU B 1 93 ? 22.596 17.498 25.728 1.00 11.23 93 LEU B N 1
ATOM 3207 C CA . LEU B 1 93 ? 22.572 17.625 24.270 1.00 10.16 93 LEU B CA 1
ATOM 3208 C C . LEU B 1 93 ? 23.305 18.871 23.768 1.00 9.06 93 LEU B C 1
ATOM 3209 O O . LEU B 1 93 ? 24.238 18.780 22.970 1.00 8.98 93 LEU B O 1
ATOM 3214 N N . ASN B 1 94 ? 22.871 20.035 24.234 1.00 8.36 94 ASN B N 1
ATOM 3215 C CA . ASN B 1 94 ? 23.462 21.293 23.798 1.00 8.97 94 ASN B CA 1
ATOM 3216 C C . ASN B 1 94 ? 24.974 21.393 23.991 1.00 8.96 94 ASN B C 1
ATOM 3217 O O . ASN B 1 94 ? 25.684 21.869 23.100 1.00 9.34 94 ASN B O 1
ATOM 3222 N N . MET B 1 95 ? 25.479 20.933 25.132 1.00 8.29 95 MET B N 1
ATOM 3223 C CA . MET B 1 95 ? 26.918 21.007 25.377 1.00 8.28 95 MET B CA 1
ATOM 3224 C C . MET B 1 95 ? 27.742 19.928 24.698 1.00 8.20 95 MET B C 1
ATOM 3225 O O . MET B 1 95 ? 28.704 20.223 23.989 1.00 7.66 95 MET B O 1
ATOM 3230 N N . ASN B 1 96 ? 27.372 18.672 24.910 1.00 9.08 96 ASN B N 1
ATOM 3231 C CA . ASN B 1 96 ? 28.159 17.592 24.346 1.00 10.46 96 ASN B CA 1
ATOM 3232 C C . ASN B 1 96 ? 28.150 17.445 22.831 1.00 10.40 96 ASN B C 1
ATOM 3233 O O . ASN B 1 96 ? 29.140 16.992 22.262 1.00 9.89 96 ASN B O 1
ATOM 3238 N N . SER B 1 97 ? 27.064 17.833 22.168 1.00 9.55 97 SER B N 1
ATOM 3239 C CA . SER B 1 97 ? 27.037 17.743 20.713 1.00 9.07 97 SER B CA 1
ATOM 3240 C C . SER B 1 97 ? 28.058 18.754 20.189 1.00 8.52 97 SER B C 1
ATOM 3241 O O . SER B 1 97 ? 28.738 18.506 19.196 1.00 6.88 97 SER B O 1
ATOM 3244 N N . LEU B 1 98 ? 28.165 19.892 20.871 1.00 8.69 98 LEU B N 1
ATOM 3245 C CA . LEU B 1 98 ? 29.119 20.924 20.482 1.00 8.33 98 LEU B CA 1
ATOM 3246 C C . LEU B 1 98 ? 30.545 20.427 20.705 1.00 9.20 98 LEU B C 1
ATOM 3247 O O . LEU B 1 98 ? 31.407 20.603 19.842 1.00 9.68 98 LEU B O 1
ATOM 3252 N N . PHE B 1 99 ? 30.799 19.803 21.856 1.00 8.83 99 PHE B N 1
ATOM 3253 C CA . PHE B 1 99 ? 32.138 19.288 22.139 1.00 9.27 99 PHE B CA 1
ATOM 3254 C C . PHE B 1 99 ? 32.578 18.282 21.075 1.00 9.13 99 PHE B C 1
ATOM 3255 O O . PHE B 1 99 ? 33.740 18.282 20.652 1.00 10.58 99 PHE B O 1
ATOM 3263 N N . HIS B 1 100 ? 31.655 17.427 20.642 1.00 9.14 100 HIS B N 1
ATOM 3264 C CA . HIS B 1 100 ? 31.972 16.432 19.616 1.00 9.49 100 HIS B CA 1
ATOM 3265 C C . HIS B 1 100 ? 32.399 17.096 18.315 1.00 8.48 100 HIS B C 1
ATOM 3266 O O . HIS B 1 100 ? 33.396 16.703 17.709 1.00 8.23 100 HIS B O 1
ATOM 3273 N N . VAL B 1 101 ? 31.646 18.102 17.884 1.00 8.71 101 VAL B N 1
ATOM 3274 C CA . VAL B 1 101 ? 31.965 18.798 16.637 1.00 10.08 101 VAL B CA 1
ATOM 3275 C C . VAL B 1 101 ? 33.256 19.604 16.768 1.00 10.00 101 VAL B C 1
ATOM 3276 O O . VAL B 1 101 ? 34.079 19.624 15.849 1.00 10.67 101 VAL B O 1
ATOM 3280 N N . LEU B 1 102 ? 33.440 20.259 17.910 1.00 9.14 102 LEU B N 1
ATOM 3281 C CA . LEU B 1 102 ? 34.657 21.033 18.133 1.00 8.85 102 LEU B CA 1
ATOM 3282 C C . LEU B 1 102 ? 35.853 20.083 18.155 1.00 9.16 102 LEU B C 1
ATOM 3283 O O . LEU B 1 102 ? 36.908 20.392 17.595 1.00 9.75 102 LEU B O 1
ATOM 3288 N N . ASN B 1 103 ? 35.686 18.922 18.791 1.00 9.25 103 ASN B N 1
ATOM 3289 C CA . ASN B 1 103 ? 36.772 17.947 18.867 1.00 9.31 103 ASN B CA 1
ATOM 3290 C C . ASN B 1 103 ? 37.117 17.351 17.503 1.00 9.30 103 ASN B C 1
ATOM 3291 O O . ASN B 1 103 ? 38.271 16.999 17.253 1.00 8.49 103 ASN B O 1
ATOM 3296 N N . LEU B 1 104 ? 36.126 17.231 16.622 1.00 8.50 104 LEU B N 1
ATOM 3297 C CA . LEU B 1 104 ? 36.382 16.704 15.279 1.00 10.68 104 LEU B CA 1
ATOM 3298 C C . LEU B 1 104 ? 37.268 17.711 14.550 1.00 10.46 104 LEU B C 1
ATOM 3299 O O . LEU B 1 104 ? 38.136 17.339 13.759 1.00 11.52 104 LEU B O 1
ATOM 3304 N N . ALA B 1 105 ? 37.036 18.994 14.819 1.00 10.74 105 ALA B N 1
ATOM 3305 C CA . ALA B 1 105 ? 37.818 20.060 14.201 1.00 11.29 105 ALA B CA 1
ATOM 3306 C C . ALA B 1 105 ? 39.222 20.071 14.807 1.00 12.23 105 ALA B C 1
ATOM 3307 O O . ALA B 1 105 ? 40.219 20.261 14.106 1.00 12.15 105 ALA B O 1
ATOM 3309 N N . LYS B 1 106 ? 39.293 19.858 16.116 1.00 12.06 106 LYS B N 1
ATOM 3310 C CA . LYS B 1 106 ? 40.572 19.825 16.820 1.00 13.13 106 LYS B CA 1
ATOM 3311 C C . LYS B 1 106 ? 41.443 18.710 16.234 1.00 13.90 106 LYS B C 1
ATOM 3312 O O . LYS B 1 106 ? 42.653 18.865 16.084 1.00 14.11 106 LYS B O 1
ATOM 3318 N N . ALA B 1 107 ? 40.811 17.586 15.912 1.00 14.45 107 ALA B N 1
ATOM 3319 C CA . ALA B 1 107 ? 41.502 16.434 15.343 1.00 15.50 107 ALA B CA 1
ATOM 3320 C C . ALA B 1 107 ? 41.738 16.626 13.846 1.00 16.32 107 ALA B C 1
ATOM 3321 O O . ALA B 1 107 ? 42.321 15.763 13.182 1.00 15.90 107 ALA B O 1
ATOM 3323 N N . LYS B 1 108 ? 41.275 17.758 13.325 1.00 16.42 108 LYS B N 1
ATOM 3324 C CA . LYS B 1 108 ? 41.422 18.098 11.912 1.00 18.22 108 LYS B CA 1
ATOM 3325 C C . LYS B 1 108 ? 40.696 17.131 10.981 1.00 17.11 108 LYS B C 1
ATOM 3326 O O . LYS B 1 108 ? 41.136 16.888 9.858 1.00 16.58 108 LYS B O 1
ATOM 3332 N N . LYS B 1 109 ? 39.582 16.582 11.455 1.00 15.73 109 LYS B N 1
ATOM 3333 C CA . LYS B 1 109 ? 38.782 15.667 10.649 1.00 15.22 109 LYS B CA 1
ATOM 3334 C C . LYS B 1 109 ? 37.812 16.481 9.795 1.00 13.40 109 LYS B C 1
ATOM 3335 O O . LYS B 1 109 ? 37.253 15.975 8.823 1.00 13.31 109 LYS B O 1
ATOM 3341 N N . ILE B 1 110 ? 37.609 17.741 10.181 1.00 12.10 110 ILE B N 1
ATOM 3342 C CA . ILE B 1 110 ? 36.761 18.673 9.438 1.00 10.96 110 ILE B CA 1
ATOM 3343 C C . ILE B 1 110 ? 37.517 20.001 9.397 1.00 11.67 110 ILE B C 1
ATOM 3344 O O . ILE B 1 110 ? 38.464 20.201 10.155 1.00 10.86 110 ILE B O 1
ATOM 3349 N N . LYS B 1 111 ? 37.106 20.910 8.522 1.00 11.37 111 LYS B N 1
ATOM 3350 C CA . LYS B 1 111 ? 37.806 22.187 8.397 1.00 12.92 111 LYS B CA 1
ATOM 3351 C C . LYS B 1 111 ? 37.120 23.403 9.009 1.00 11.55 111 LYS B C 1
ATOM 3352 O O . LYS B 1 111 ? 37.786 24.298 9.535 1.00 10.06 111 LYS B O 1
ATOM 3358 N N . LYS B 1 112 ? 35.795 23.447 8.925 1.00 10.62 112 LYS B N 1
ATOM 3359 C CA . LYS B 1 112 ? 35.055 24.591 9.428 1.00 11.16 112 LYS B CA 1
ATOM 3360 C C . LYS B 1 112 ? 33.784 24.191 10.160 1.00 10.93 112 LYS B C 1
ATOM 3361 O O . LYS B 1 112 ? 33.188 23.145 9.889 1.00 11.22 112 LYS B O 1
ATOM 3367 N N . ILE B 1 113 ? 33.362 25.052 11.075 1.00 9.81 113 ILE B N 1
ATOM 3368 C CA . ILE B 1 113 ? 32.176 24.797 11.866 1.00 9.85 113 ILE B CA 1
ATOM 3369 C C . ILE B 1 113 ? 31.281 26.009 11.998 1.00 9.89 113 ILE B C 1
ATOM 3370 O O . ILE B 1 113 ? 31.761 27.131 12.173 1.00 9.68 113 ILE B O 1
ATOM 3375 N N . PHE B 1 114 ? 29.979 25.782 11.885 1.00 9.63 114 PHE B N 1
ATOM 3376 C CA . PHE B 1 114 ? 29.023 26.841 12.140 1.00 9.34 114 PHE B CA 1
ATOM 3377 C C . PHE B 1 114 ? 28.194 26.288 13.284 1.00 8.98 114 PHE B C 1
ATOM 3378 O O . PHE B 1 114 ? 27.708 25.156 13.213 1.00 8.08 114 PHE B O 1
ATOM 3386 N N . TRP B 1 115 ? 28.052 27.082 14.337 1.00 8.90 115 TRP B N 1
ATOM 3387 C CA . TRP B 1 115 ? 27.261 26.702 15.498 1.00 8.88 115 TRP B CA 1
ATOM 3388 C C . TRP B 1 115 ? 26.547 27.968 15.956 1.00 9.19 115 TRP B C 1
ATOM 3389 O O . TRP B 1 115 ? 27.188 28.966 16.280 1.00 8.87 115 TRP B O 1
ATOM 3400 N N . PRO B 1 116 ? 25.208 27.946 15.979 1.00 8.69 116 PRO B N 1
ATOM 3401 C CA . PRO B 1 116 ? 24.452 29.124 16.399 1.00 8.82 116 PRO B CA 1
ATOM 3402 C C . PRO B 1 116 ? 24.251 29.260 17.899 1.00 9.34 116 PRO B C 1
ATOM 3403 O O . PRO B 1 116 ? 24.027 28.272 18.610 1.00 9.93 116 PRO B O 1
ATOM 3407 N N . SER B 1 117 ? 24.349 30.499 18.367 1.00 9.57 117 SER B N 1
ATOM 3408 C CA . SER B 1 117 ? 24.118 30.820 19.765 1.00 9.94 117 SER B CA 1
ATOM 3409 C C . SER B 1 117 ? 22.725 31.446 19.723 1.00 10.43 117 SER B C 1
ATOM 3410 O O . SER B 1 117 ? 21.950 31.173 18.797 1.00 10.16 117 SER B O 1
ATOM 3413 N N . SER B 1 118 ? 22.407 32.296 20.693 1.00 10.44 118 SER B N 1
ATOM 3414 C CA . SER B 1 118 ? 21.090 32.920 20.724 1.00 8.71 118 SER B CA 1
ATOM 3415 C C . SER B 1 118 ? 21.069 34.171 21.589 1.00 8.90 118 SER B C 1
ATOM 3416 O O . SER B 1 118 ? 21.974 34.397 22.392 1.00 7.69 118 SER B O 1
ATOM 3419 N N . ILE B 1 119 ? 20.036 34.990 21.414 1.00 8.79 119 ILE B N 1
ATOM 3420 C CA . ILE B 1 119 ? 19.880 36.193 22.224 1.00 9.43 119 ILE B CA 1
ATOM 3421 C C . ILE B 1 119 ? 19.621 35.734 23.656 1.00 9.32 119 ILE B C 1
ATOM 3422 O O . ILE B 1 119 ? 19.644 36.534 24.594 1.00 8.39 119 ILE B O 1
ATOM 3427 N N . ALA B 1 120 ? 19.369 34.436 23.813 1.00 8.94 120 ALA B N 1
ATOM 3428 C CA . ALA B 1 120 ? 19.105 33.851 25.122 1.00 10.25 120 ALA B CA 1
ATOM 3429 C C . ALA B 1 120 ? 20.324 33.904 26.040 1.00 10.04 120 ALA B C 1
ATOM 3430 O O . ALA B 1 120 ? 20.207 33.652 27.247 1.00 10.91 120 ALA B O 1
ATOM 3432 N N . VAL B 1 121 ? 21.491 34.214 25.478 1.00 9.93 121 VAL B N 1
ATOM 3433 C CA . VAL B 1 121 ? 22.702 34.310 26.289 1.00 10.26 121 VAL B CA 1
ATOM 3434 C C . VAL B 1 121 ? 22.640 35.529 27.208 1.00 10.21 121 VAL B C 1
ATOM 3435 O O . VAL B 1 121 ? 23.402 35.628 28.165 1.00 9.98 121 VAL B O 1
ATOM 3439 N N . PHE B 1 122 ? 21.736 36.457 26.915 1.00 9.42 122 PHE B N 1
ATOM 3440 C CA . PHE B 1 122 ? 21.599 37.656 27.736 1.00 11.41 122 PHE B CA 1
ATOM 3441 C C . PHE B 1 122 ? 20.671 37.398 28.915 1.00 10.76 122 PHE B C 1
ATOM 3442 O O . PHE B 1 122 ? 19.877 36.456 28.895 1.00 10.57 122 PHE B O 1
ATOM 3450 N N . GLY B 1 123 ? 20.786 38.229 29.947 1.00 12.25 123 GLY B N 1
ATOM 3451 C CA . GLY B 1 123 ? 19.961 38.053 31.129 1.00 11.91 123 GLY B CA 1
ATOM 3452 C C . GLY B 1 123 ? 19.304 39.316 31.661 1.00 13.30 123 GLY B C 1
ATOM 3453 O O . GLY B 1 123 ? 19.383 40.379 31.037 1.00 12.63 123 GLY B O 1
ATOM 3454 N N . PRO B 1 124 ? 18.662 39.230 32.837 1.00 13.84 124 PRO B N 1
ATOM 3455 C CA . PRO B 1 124 ? 17.958 40.324 33.519 1.00 15.31 124 PRO B CA 1
ATOM 3456 C C . PRO B 1 124 ? 18.773 41.604 33.712 1.00 16.49 124 PRO B C 1
ATOM 3457 O O . PRO B 1 124 ? 18.223 42.708 33.695 1.00 17.01 124 PRO B O 1
ATOM 3461 N N . THR B 1 125 ? 20.079 41.449 33.899 1.00 15.64 125 THR B N 1
ATOM 3462 C CA . THR B 1 125 ? 20.966 42.582 34.122 1.00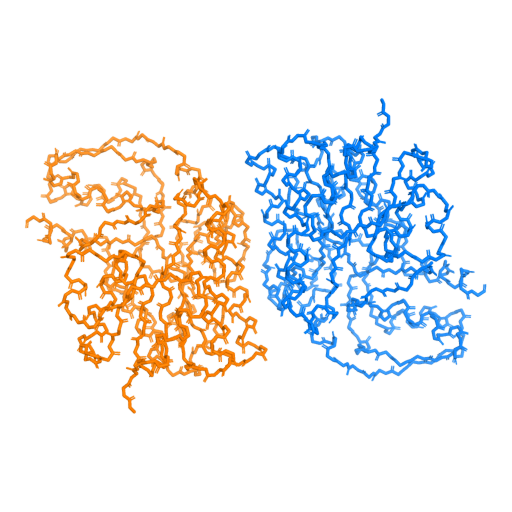 16.34 125 THR B CA 1
ATOM 3463 C C . THR B 1 125 ? 21.585 43.128 32.840 1.00 15.68 125 THR B C 1
ATOM 3464 O O . THR B 1 125 ? 22.405 44.047 32.877 1.00 15.68 125 THR B O 1
ATOM 3468 N N . THR B 1 126 ? 21.184 42.562 31.706 1.00 15.62 126 THR B N 1
ATOM 3469 C CA . THR B 1 126 ? 21.686 42.992 30.405 1.00 14.84 126 THR B CA 1
ATOM 3470 C C . THR B 1 126 ? 20.895 44.196 29.881 1.00 16.19 126 THR B C 1
ATOM 3471 O O . THR B 1 126 ? 19.666 44.178 29.882 1.00 16.34 126 THR B O 1
ATOM 3475 N N . PRO B 1 127 ? 21.589 45.259 29.431 1.00 16.56 127 PRO B N 1
ATOM 3476 C CA . PRO B 1 127 ? 20.898 46.444 28.906 1.00 18.09 127 PRO B CA 1
ATOM 3477 C C . PRO B 1 127 ? 19.864 45.990 27.877 1.00 18.38 127 PRO B C 1
ATOM 3478 O O . PRO B 1 127 ? 20.166 45.169 27.008 1.00 17.16 127 PRO B O 1
ATOM 3482 N N . LYS B 1 128 ? 18.652 46.520 27.966 1.00 17.93 128 LYS B N 1
ATOM 3483 C CA . LYS B 1 128 ? 17.594 46.096 27.060 1.00 19.35 128 LYS B CA 1
ATOM 3484 C C . LYS B 1 128 ? 17.498 46.707 25.668 1.00 18.86 128 LYS B C 1
ATOM 3485 O O . LYS B 1 128 ? 16.956 46.073 24.762 1.00 18.42 128 LYS B O 1
ATOM 3491 N N . GLU B 1 129 ? 18.016 47.915 25.479 1.00 18.32 129 GLU B N 1
ATOM 3492 C CA . GLU B 1 129 ? 17.958 48.540 24.160 1.00 19.50 129 GLU B CA 1
ATOM 3493 C C . GLU B 1 129 ? 19.336 48.615 23.514 1.00 18.35 129 GLU B C 1
ATOM 3494 O O . GLU B 1 129 ? 20.319 48.991 24.157 1.00 18.78 129 GLU B O 1
ATOM 3500 N N . ASN B 1 130 ? 19.400 48.251 22.237 1.00 17.68 130 ASN B N 1
ATOM 3501 C CA . ASN B 1 130 ? 20.653 48.257 21.492 1.00 17.68 130 ASN B CA 1
ATOM 3502 C C . ASN B 1 130 ? 21.757 47.542 22.271 1.00 16.27 130 ASN B C 1
ATOM 3503 O O . ASN B 1 130 ? 22.842 48.088 22.469 1.00 15.08 130 ASN B O 1
ATOM 3508 N N . THR B 1 131 ? 21.477 46.317 22.708 1.00 15.17 131 THR B N 1
ATOM 3509 C CA . THR B 1 131 ? 22.455 45.532 23.461 1.00 14.26 131 THR B CA 1
ATOM 3510 C C . THR B 1 131 ? 23.771 45.431 22.678 1.00 13.78 131 THR B C 1
ATOM 3511 O O . THR B 1 131 ? 23.789 44.995 21.526 1.00 12.48 131 THR B O 1
ATOM 3515 N N . PRO B 1 132 ? 24.891 45.832 23.302 1.00 13.93 132 PRO B N 1
ATOM 3516 C CA . PRO B 1 132 ? 26.209 45.788 22.657 1.00 13.95 132 PRO B CA 1
ATOM 3517 C C . PRO B 1 132 ? 26.750 44.369 22.482 1.00 13.32 132 PRO B C 1
ATOM 3518 O O . PRO B 1 132 ? 26.277 43.429 23.123 1.00 13.87 132 PRO B O 1
ATOM 3522 N N . GLN B 1 133 ? 27.750 44.231 21.618 1.00 12.97 133 GLN B N 1
ATOM 3523 C CA . GLN B 1 133 ? 28.390 42.943 21.368 1.00 13.01 133 GLN B CA 1
ATOM 3524 C C . GLN B 1 133 ? 29.018 42.435 22.667 1.00 13.71 133 GLN B C 1
ATOM 3525 O O . GLN B 1 133 ? 28.942 41.246 22.990 1.00 13.02 133 GLN B O 1
ATOM 3531 N N . TYR B 1 134 ? 29.644 43.352 23.400 1.00 14.05 134 TYR B N 1
ATOM 3532 C CA . TYR B 1 134 ? 30.294 43.034 24.671 1.00 13.87 134 TYR B CA 1
ATOM 3533 C C . TYR B 1 134 ? 29.470 43.680 25.778 1.00 14.63 134 TYR B C 1
ATOM 3534 O O . TYR B 1 134 ? 29.395 44.907 25.866 1.00 14.90 134 TYR B O 1
ATOM 3543 N N . THR B 1 135 ? 28.856 42.859 26.622 1.00 14.37 135 THR B N 1
ATOM 3544 C CA . THR B 1 135 ? 28.012 43.381 27.691 1.00 15.26 135 THR B CA 1
ATOM 3545 C C . THR B 1 135 ? 27.842 42.363 28.816 1.00 13.99 135 THR B C 1
ATOM 3546 O O . THR B 1 135 ? 28.423 41.281 28.779 1.00 14.91 135 THR B O 1
ATOM 3550 N N . ILE B 1 136 ? 27.053 42.721 29.822 1.00 13.78 136 ILE B N 1
ATOM 3551 C CA . ILE B 1 136 ? 26.786 41.828 30.939 1.00 12.92 136 ILE B CA 1
ATOM 3552 C C . ILE B 1 136 ? 25.916 40.677 30.419 1.00 13.23 136 ILE B C 1
ATOM 3553 O O . ILE B 1 136 ? 24.965 40.906 29.669 1.00 13.09 136 ILE B O 1
ATOM 3558 N N . MET B 1 137 ? 26.249 39.447 30.807 1.00 12.75 137 MET B N 1
ATOM 3559 C CA . MET B 1 137 ? 25.488 38.282 30.373 1.00 13.71 137 MET B CA 1
ATOM 3560 C C . MET B 1 137 ? 25.281 37.282 31.506 1.00 12.35 137 MET B C 1
ATOM 3561 O O . MET B 1 137 ? 26.174 36.500 31.832 1.00 11.47 137 MET B O 1
ATOM 3566 N N . GLU B 1 138 ? 24.098 37.316 32.111 1.00 11.47 138 GLU B N 1
ATOM 3567 C CA . GLU B 1 138 ? 23.777 36.401 33.200 1.00 12.07 138 GLU B CA 1
ATOM 3568 C C . GLU B 1 138 ? 22.484 35.664 32.864 1.00 10.67 138 GLU B C 1
ATOM 3569 O O . GLU B 1 138 ? 21.444 35.905 33.482 1.00 9.34 138 GLU B O 1
ATOM 3575 N N . PRO B 1 139 ? 22.531 34.760 31.869 1.00 10.61 139 PRO B N 1
ATOM 3576 C CA . PRO B 1 139 ? 21.340 34.003 31.469 1.00 11.13 139 PRO B CA 1
ATOM 3577 C C . PRO B 1 139 ? 20.673 33.286 32.634 1.00 11.80 139 PRO B C 1
ATOM 3578 O O . PRO B 1 139 ? 21.341 32.675 33.472 1.00 10.87 139 PRO B O 1
ATOM 3582 N N . SER B 1 140 ? 19.347 33.370 32.673 1.00 11.72 140 SER B N 1
ATOM 3583 C CA . SER B 1 140 ? 18.572 32.753 33.735 1.00 11.83 140 SER B CA 1
ATOM 3584 C C . SER B 1 140 ? 17.875 31.463 33.301 1.00 11.84 140 SER B C 1
ATOM 3585 O O . SER B 1 140 ? 17.107 30.892 34.067 1.00 11.34 140 SER B O 1
ATOM 3588 N N . THR B 1 141 ? 18.141 31.010 32.074 1.00 11.38 141 THR B N 1
ATOM 3589 C CA . THR B 1 141 ? 17.544 29.776 31.566 1.00 11.28 141 THR B CA 1
ATOM 3590 C C . THR B 1 141 ? 18.629 28.737 31.283 1.00 10.92 141 THR B C 1
ATOM 3591 O O . THR B 1 141 ? 19.774 29.089 31.013 1.00 11.30 141 THR B O 1
ATOM 3595 N N . VAL B 1 142 ? 18.268 27.460 31.351 1.00 11.10 142 VAL B N 1
ATOM 3596 C CA . VAL B 1 142 ? 19.220 26.383 31.084 1.00 11.63 142 VAL B CA 1
ATOM 3597 C C . VAL B 1 142 ? 19.763 26.543 29.660 1.00 11.52 142 VAL B C 1
ATOM 3598 O O . VAL B 1 142 ? 20.958 26.369 29.411 1.00 9.77 142 VAL B O 1
ATOM 3602 N N . TYR B 1 143 ? 18.876 26.897 28.737 1.00 10.75 143 TYR B N 1
ATOM 3603 C CA . TYR B 1 143 ? 19.240 27.106 27.338 1.00 10.09 143 TYR B CA 1
ATOM 3604 C C . TYR B 1 143 ? 20.305 28.196 27.251 1.00 10.55 143 TYR B C 1
ATOM 3605 O O . TYR B 1 143 ? 21.378 27.982 26.676 1.00 9.19 143 TYR B O 1
ATOM 3614 N N . GLY B 1 144 ? 19.999 29.358 27.831 1.00 10.03 144 GLY B N 1
ATOM 3615 C CA . GLY B 1 144 ? 20.929 30.476 27.825 1.00 9.58 144 GLY B CA 1
ATOM 3616 C C . GLY B 1 144 ? 22.287 30.115 28.402 1.00 9.90 144 GLY B C 1
ATOM 3617 O O . GLY B 1 144 ? 23.322 30.534 27.886 1.00 8.56 144 GLY B O 1
ATOM 3618 N N . ILE B 1 145 ? 22.289 29.341 29.483 1.00 9.26 145 ILE B N 1
ATOM 3619 C CA . ILE B 1 145 ? 23.542 28.922 30.097 1.00 8.85 145 ILE B CA 1
ATOM 3620 C C . ILE B 1 145 ? 24.340 28.048 29.124 1.00 8.85 145 ILE B C 1
ATOM 3621 O O . ILE B 1 145 ? 25.558 28.215 28.980 1.00 9.20 145 ILE B O 1
ATOM 3626 N N . SER B 1 146 ? 23.656 27.127 28.448 1.00 8.34 146 SER B N 1
ATOM 3627 C CA . SER B 1 146 ? 24.326 26.245 27.498 1.00 8.20 146 SER B CA 1
ATOM 3628 C C . SER B 1 146 ? 24.897 27.030 26.329 1.00 8.10 146 SER B C 1
ATOM 3629 O O . SER B 1 146 ? 25.985 26.719 25.837 1.00 8.48 146 SER B O 1
ATOM 3632 N N . LYS B 1 147 ? 24.162 28.036 25.865 1.00 7.57 147 LYS B N 1
ATOM 3633 C CA . LYS B 1 147 ? 24.645 28.842 24.755 1.00 7.37 147 LYS B CA 1
ATOM 3634 C C . LYS B 1 147 ? 25.842 29.688 25.198 1.00 7.54 147 LYS B C 1
ATOM 3635 O O . LYS B 1 147 ? 26.798 29.858 24.447 1.00 7.99 147 LYS B O 1
ATOM 3641 N N . GLN B 1 148 ? 25.797 30.212 26.418 1.00 7.31 148 GLN B N 1
ATOM 3642 C CA . GLN B 1 148 ? 26.910 31.021 26.914 1.00 7.23 148 GLN B CA 1
ATOM 3643 C C . GLN B 1 148 ? 28.195 30.195 27.053 1.00 6.63 148 GLN B C 1
ATOM 3644 O O . GLN B 1 148 ? 29.259 30.616 26.598 1.00 6.33 148 GLN B O 1
ATOM 3650 N N . ALA B 1 149 ? 28.097 29.023 27.673 1.00 6.12 149 ALA B N 1
ATOM 3651 C CA . ALA B 1 149 ? 29.260 28.143 27.838 1.00 7.49 149 ALA B CA 1
ATOM 3652 C C . ALA B 1 149 ? 29.746 27.682 26.462 1.00 8.00 149 ALA B C 1
ATOM 3653 O O . ALA B 1 149 ? 30.947 27.508 26.236 1.00 7.80 149 ALA B O 1
ATOM 3655 N N . GLY B 1 150 ? 28.797 27.469 25.555 1.00 7.39 150 GLY B N 1
ATOM 3656 C CA . GLY B 1 150 ? 29.143 27.051 24.210 1.00 7.10 150 GLY B CA 1
ATOM 3657 C C . GLY B 1 150 ? 29.997 28.116 23.553 1.00 6.96 150 GLY B C 1
ATOM 3658 O O . GLY B 1 150 ? 31.006 27.798 22.938 1.00 7.44 150 GLY B O 1
ATOM 3659 N N . GLU B 1 151 ? 29.587 29.379 23.675 1.00 6.59 151 GLU B N 1
ATOM 3660 C CA . GLU B 1 151 ? 30.343 30.494 23.107 1.00 7.93 151 GLU B CA 1
ATOM 3661 C C . GLU B 1 151 ? 31.768 30.528 23.668 1.00 7.07 151 GLU B C 1
ATOM 3662 O O . GLU B 1 151 ? 32.733 30.756 22.931 1.00 6.42 151 GLU B O 1
ATOM 3668 N N . ARG B 1 152 ? 31.896 30.317 24.976 1.00 6.69 152 ARG B N 1
ATOM 3669 C CA . ARG B 1 152 ? 33.204 30.334 25.623 1.00 6.93 152 ARG B CA 1
ATOM 3670 C C . ARG B 1 152 ? 34.096 29.222 25.076 1.00 7.20 152 ARG B C 1
ATOM 3671 O O . ARG B 1 152 ? 35.280 29.433 24.823 1.00 7.00 152 ARG B O 1
ATOM 3679 N N . TRP B 1 153 ? 33.532 28.031 24.902 1.00 7.89 153 TRP B N 1
ATOM 3680 C CA . TRP B 1 153 ? 34.312 26.918 24.381 1.00 8.48 153 TRP B CA 1
ATOM 3681 C C . TRP B 1 153 ? 34.678 27.097 22.909 1.00 8.96 153 TRP B C 1
ATOM 3682 O O . TRP B 1 153 ? 35.758 26.688 22.489 1.00 8.33 153 TRP B O 1
ATOM 3693 N N . CYS B 1 154 ? 33.795 27.708 22.122 1.00 8.88 154 CYS B N 1
ATOM 3694 C CA . CYS B 1 154 ? 34.109 27.937 20.710 1.00 9.37 154 CYS B CA 1
ATOM 3695 C C . CYS B 1 154 ? 35.327 28.853 20.626 1.00 9.67 154 CYS B C 1
ATOM 3696 O O . CYS B 1 154 ? 36.265 28.608 19.856 1.00 9.92 154 CYS B O 1
ATOM 3699 N N . GLU B 1 155 ? 35.308 29.911 21.430 1.00 10.24 155 GLU B N 1
ATOM 3700 C CA . GLU B 1 155 ? 36.411 30.867 21.462 1.00 9.97 155 GLU B CA 1
ATOM 3701 C C . GLU B 1 155 ? 37.686 30.166 21.941 1.00 10.29 155 GLU B C 1
ATOM 3702 O O . GLU B 1 155 ? 38.771 30.384 21.393 1.00 10.44 155 GLU B O 1
ATOM 3708 N N . TYR B 1 156 ? 37.552 29.320 22.961 1.00 10.92 156 TYR B N 1
ATOM 3709 C CA . TYR B 1 156 ? 38.703 28.589 23.488 1.00 10.10 156 TYR B CA 1
ATOM 3710 C C . TYR B 1 156 ? 39.316 27.702 22.406 1.00 9.69 156 TYR B C 1
ATOM 3711 O O . TYR B 1 156 ? 40.515 27.773 22.147 1.00 8.75 156 TYR B O 1
ATOM 3720 N N . TYR B 1 157 ? 38.499 26.855 21.786 1.00 9.18 157 TYR B N 1
ATOM 3721 C CA . TYR B 1 157 ? 38.998 25.968 20.734 1.00 9.78 157 TYR B CA 1
ATOM 3722 C C . TYR B 1 157 ? 39.655 26.744 19.594 1.00 10.77 157 TYR B C 1
ATOM 3723 O O . TYR B 1 157 ? 40.624 26.278 18.995 1.00 9.97 157 TYR B O 1
ATOM 3732 N N . HIS B 1 158 ? 39.130 27.924 19.286 1.00 10.74 158 HIS B N 1
ATOM 3733 C CA . HIS B 1 158 ? 39.720 28.728 18.225 1.00 11.64 158 HIS B CA 1
ATOM 3734 C C . HIS B 1 158 ? 41.086 29.251 18.660 1.00 12.04 158 HIS B C 1
ATOM 3735 O O . HIS B 1 158 ? 42.092 29.073 17.962 1.00 11.92 158 HIS B O 1
ATOM 3742 N N . ASN B 1 159 ? 41.103 29.894 19.824 1.00 12.71 159 ASN B N 1
ATOM 3743 C CA . ASN B 1 159 ? 42.310 30.497 20.386 1.00 13.67 159 ASN B CA 1
ATOM 3744 C C . ASN B 1 159 ? 43.421 29.542 20.791 1.00 14.09 159 ASN B C 1
ATOM 3745 O O . ASN B 1 159 ? 44.594 29.872 20.662 1.00 14.63 159 ASN B O 1
ATOM 3750 N N . ILE B 1 160 ? 43.052 28.368 21.291 1.00 13.91 160 ILE B N 1
ATOM 3751 C CA . ILE B 1 160 ? 44.038 27.399 21.738 1.00 14.38 160 ILE B CA 1
ATOM 3752 C C . ILE B 1 160 ? 44.360 26.325 20.708 1.00 15.09 160 ILE B C 1
ATOM 3753 O O . ILE B 1 160 ? 45.517 25.931 20.561 1.00 15.03 160 ILE B O 1
ATOM 3758 N N . TYR B 1 161 ? 43.349 25.862 19.981 1.00 14.71 161 TYR B N 1
ATOM 3759 C CA . TYR B 1 161 ? 43.571 24.823 18.987 1.00 14.98 161 TYR B CA 1
ATOM 3760 C C . TYR B 1 161 ? 43.484 25.291 17.539 1.00 15.24 161 TYR B C 1
ATOM 3761 O O . TYR B 1 161 ? 43.628 24.487 16.620 1.00 14.93 161 TYR B O 1
ATOM 3770 N N . GLY B 1 162 ? 43.249 26.583 17.337 1.00 14.13 162 GLY B N 1
ATOM 3771 C CA . GLY B 1 162 ? 43.169 27.121 15.987 1.00 14.46 162 GLY B CA 1
ATOM 3772 C C . GLY B 1 162 ? 41.966 26.676 15.168 1.00 13.68 162 GLY B C 1
ATOM 3773 O O . GLY B 1 162 ? 41.981 26.758 13.937 1.00 14.19 162 GLY B O 1
ATOM 3774 N N . VAL B 1 163 ? 40.918 26.217 15.840 1.00 12.52 163 VAL B N 1
ATOM 3775 C CA . VAL B 1 163 ? 39.712 25.769 15.154 1.00 11.21 163 VAL B CA 1
ATOM 3776 C C . VAL B 1 163 ? 38.911 26.906 14.517 1.00 11.14 163 VAL B C 1
ATOM 3777 O O . VAL B 1 163 ? 38.662 27.929 15.147 1.00 10.17 163 VAL B O 1
ATOM 3781 N N . ASP B 1 164 ? 38.503 26.718 13.265 1.00 9.96 164 ASP B N 1
ATOM 3782 C CA . ASP B 1 164 ? 37.709 27.723 12.559 1.00 10.18 164 ASP B CA 1
ATOM 3783 C C . ASP B 1 164 ? 36.228 27.477 12.826 1.00 9.70 164 ASP B C 1
ATOM 3784 O O . ASP B 1 164 ? 35.555 26.782 12.061 1.00 9.48 164 ASP B O 1
ATOM 3789 N N . VAL B 1 165 ? 35.730 28.040 13.924 1.00 10.59 165 VAL B N 1
ATOM 3790 C CA . VAL B 1 165 ? 34.323 27.910 14.301 1.00 9.58 165 VAL B CA 1
ATOM 3791 C C . VAL B 1 165 ? 33.688 29.302 14.282 1.00 10.63 165 VAL B C 1
ATOM 3792 O O . VAL B 1 165 ? 34.234 30.256 14.837 1.00 10.79 165 VAL B O 1
ATOM 3796 N N . ARG B 1 166 ? 32.534 29.412 13.636 1.00 9.64 166 ARG B N 1
ATOM 3797 C CA . ARG B 1 166 ? 31.852 30.690 13.514 1.00 9.61 166 ARG B CA 1
ATOM 3798 C C . ARG B 1 166 ? 30.448 30.597 14.087 1.00 9.84 166 ARG B C 1
ATOM 3799 O O . ARG B 1 166 ? 29.779 29.569 13.958 1.00 10.54 166 ARG B O 1
ATOM 3807 N N . SER B 1 167 ? 30.004 31.680 14.715 1.00 9.72 167 SER B N 1
ATOM 3808 C CA . SER B 1 167 ? 28.701 31.696 15.360 1.00 8.65 167 SER B CA 1
ATOM 3809 C C . SER B 1 167 ? 27.992 33.041 15.329 1.00 9.45 167 SER B C 1
ATOM 3810 O O . SER B 1 167 ? 28.614 34.094 15.197 1.00 8.22 167 SER B O 1
ATOM 3813 N N . ILE B 1 168 ? 26.671 32.988 15.439 1.00 10.46 168 ILE B N 1
ATOM 3814 C CA . ILE B 1 168 ? 25.854 34.187 15.476 1.00 10.55 168 ILE B CA 1
ATOM 3815 C C . ILE B 1 168 ? 24.731 33.955 16.480 1.00 9.73 168 ILE B C 1
ATOM 3816 O O . ILE B 1 168 ? 24.196 32.847 16.588 1.00 8.05 168 ILE B O 1
ATOM 3821 N N . ARG B 1 169 ? 24.408 34.996 17.236 1.00 8.75 169 ARG B N 1
ATOM 3822 C CA . ARG B 1 169 ? 23.350 34.932 18.233 1.00 9.14 169 ARG B CA 1
ATOM 3823 C C . ARG B 1 169 ? 22.030 35.273 17.539 1.00 9.36 169 ARG B C 1
ATOM 3824 O O . ARG B 1 169 ? 21.612 36.430 17.533 1.00 9.72 169 ARG B O 1
ATOM 3832 N N . TYR B 1 170 ? 21.377 34.272 16.951 1.00 7.82 170 TYR B N 1
ATOM 3833 C CA . TYR B 1 170 ? 20.110 34.522 16.260 1.00 9.16 170 TYR B CA 1
ATOM 3834 C C . TYR B 1 170 ? 19.054 35.105 17.185 1.00 9.00 170 TYR B C 1
ATOM 3835 O O . TYR B 1 170 ? 18.922 34.679 18.338 1.00 7.38 170 TYR B O 1
ATOM 3844 N N . PRO B 1 171 ? 18.294 36.097 16.699 1.00 9.94 171 PRO B N 1
ATOM 3845 C CA . PRO B 1 171 ? 17.240 36.660 17.546 1.00 9.68 171 PRO B CA 1
ATOM 3846 C C . PRO B 1 171 ? 16.087 35.669 17.319 1.00 10.15 171 PRO B C 1
ATOM 3847 O O . PRO B 1 171 ? 16.315 34.592 16.768 1.00 10.21 171 PRO B O 1
ATOM 3851 N N . GLY B 1 172 ? 14.868 36.001 17.730 1.00 10.59 172 GLY B N 1
ATOM 3852 C CA . GLY B 1 172 ? 13.762 35.079 17.497 1.00 10.34 172 GLY B CA 1
ATOM 3853 C C . GLY B 1 172 ? 13.507 34.948 16.001 1.00 11.13 172 GLY B C 1
ATOM 3854 O O . GLY B 1 172 ? 13.311 35.957 15.320 1.00 11.39 172 GLY B O 1
ATOM 3855 N N . LEU B 1 173 ? 13.494 33.718 15.486 1.00 10.06 173 LEU B N 1
ATOM 3856 C CA . LEU B 1 173 ? 13.297 33.492 14.052 1.00 10.05 173 LEU B CA 1
ATOM 3857 C C . LEU B 1 173 ? 11.871 33.129 13.642 1.00 10.32 173 LEU B C 1
ATOM 3858 O O . LEU B 1 173 ? 11.166 32.395 14.344 1.00 9.11 173 LEU B O 1
ATOM 3863 N N . ILE B 1 174 ? 11.469 33.641 12.482 1.00 10.71 174 ILE B N 1
ATOM 3864 C CA . ILE B 1 174 ? 10.126 33.436 11.949 1.00 11.97 174 ILE B CA 1
ATOM 3865 C C . ILE B 1 174 ? 10.165 32.788 10.567 1.00 12.64 174 ILE B C 1
ATOM 3866 O O . ILE B 1 174 ? 10.846 33.277 9.669 1.00 13.58 174 ILE B O 1
ATOM 3871 N N . SER B 1 175 ? 9.434 31.690 10.397 1.00 12.27 175 SER B N 1
ATOM 3872 C CA . SER B 1 175 ? 9.412 30.999 9.109 1.00 12.83 175 SER B CA 1
ATOM 3873 C C . SER B 1 175 ? 8.037 30.430 8.796 1.00 11.93 175 SER B C 1
ATOM 3874 O O . SER B 1 175 ? 7.168 30.372 9.664 1.00 12.14 175 SER B O 1
ATOM 3877 N N . TRP B 1 176 ? 7.861 30.005 7.547 1.00 12.08 176 TRP B N 1
ATOM 3878 C CA . TRP B 1 176 ? 6.603 29.438 7.071 1.00 11.75 176 TRP B CA 1
ATOM 3879 C C . TRP B 1 176 ? 6.712 27.969 6.655 1.00 11.56 176 TRP B C 1
ATOM 3880 O O . TRP B 1 176 ? 5.697 27.288 6.531 1.00 10.88 176 TRP B O 1
ATOM 3891 N N . SER B 1 177 ? 7.929 27.475 6.441 1.00 12.67 177 SER B N 1
ATOM 3892 C CA . SER B 1 177 ? 8.101 26.094 5.978 1.00 14.62 177 SER B CA 1
ATOM 3893 C C . SER B 1 177 ? 8.030 24.966 7.006 1.00 14.66 177 SER B C 1
ATOM 3894 O O . SER B 1 177 ? 7.535 23.881 6.699 1.00 15.65 177 SER B O 1
ATOM 3897 N N . THR B 1 178 ? 8.526 25.212 8.213 1.00 15.06 178 THR B N 1
ATOM 3898 C CA . THR B 1 178 ? 8.535 24.197 9.265 1.00 15.04 178 THR B CA 1
ATOM 3899 C C . THR B 1 178 ? 8.209 24.882 10.591 1.00 15.62 178 THR B C 1
ATOM 3900 O O . THR B 1 178 ? 8.645 26.001 10.832 1.00 15.33 178 THR B O 1
ATOM 3904 N N . PRO B 1 179 ? 7.424 24.225 11.458 1.00 16.07 179 PRO B N 1
ATOM 3905 C CA . PRO B 1 179 ? 7.041 24.778 12.764 1.00 15.58 179 PRO B CA 1
ATOM 3906 C C . PRO B 1 179 ? 8.250 24.975 13.683 1.00 15.20 179 PRO B C 1
ATOM 3907 O O . PRO B 1 179 ? 9.235 24.240 13.586 1.00 14.33 179 PRO B O 1
ATOM 3911 N N . PRO B 1 180 ? 8.186 25.965 14.592 1.00 14.97 180 PRO B N 1
ATOM 3912 C CA . PRO B 1 180 ? 9.295 26.226 15.517 1.00 14.36 180 PRO B CA 1
ATOM 3913 C C . PRO B 1 180 ? 9.475 25.064 16.495 1.00 14.47 180 PRO B C 1
ATOM 3914 O O . PRO B 1 180 ? 8.554 24.274 16.708 1.00 13.97 180 PRO B O 1
ATOM 3918 N N . GLY B 1 181 ? 10.654 24.971 17.099 1.00 13.82 181 GLY B N 1
ATOM 3919 C CA . GLY B 1 181 ? 10.929 23.867 18.002 1.00 14.72 181 GLY B CA 1
ATOM 3920 C C . GLY B 1 181 ? 10.702 24.082 19.484 1.00 15.22 181 GLY B C 1
ATOM 3921 O O . GLY B 1 181 ? 11.174 23.290 20.297 1.00 15.85 181 GLY B O 1
ATOM 3922 N N . GLY B 1 182 ? 9.991 25.141 19.849 1.00 16.10 182 GLY B N 1
ATOM 3923 C CA . GLY B 1 182 ? 9.739 25.384 21.258 1.00 15.96 182 GLY B CA 1
ATOM 3924 C C . GLY B 1 182 ? 10.547 26.519 21.850 1.00 16.46 182 GLY B C 1
ATOM 3925 O O . GLY B 1 182 ? 11.059 26.411 22.963 1.00 17.40 182 GLY B O 1
ATOM 3926 N N . GLY B 1 183 ? 10.666 27.610 21.104 1.00 17.57 183 GLY B N 1
ATOM 3927 C CA . GLY B 1 183 ? 11.402 28.764 21.587 1.00 17.62 183 GLY B CA 1
ATOM 3928 C C . GLY B 1 183 ? 10.455 29.683 22.333 1.00 17.70 183 GLY B C 1
ATOM 3929 O O . GLY B 1 183 ? 9.285 29.355 22.515 1.00 20.18 183 GLY B O 1
ATOM 3930 N N . THR B 1 184 ? 10.948 30.833 22.769 1.00 15.74 184 THR B N 1
ATOM 3931 C CA . THR B 1 184 ? 10.108 31.778 23.493 1.00 14.39 184 THR B CA 1
ATOM 3932 C C . THR B 1 184 ? 9.498 32.776 22.510 1.00 13.85 184 THR B C 1
ATOM 3933 O O . THR B 1 184 ? 8.489 33.420 22.796 1.00 12.47 184 THR B O 1
ATOM 3937 N N . THR B 1 185 ? 10.110 32.873 21.336 1.00 11.95 185 THR B N 1
ATOM 3938 C CA . THR B 1 185 ? 9.662 33.788 20.291 1.00 11.55 185 THR B CA 1
ATOM 3939 C C . THR B 1 185 ? 8.722 33.121 19.288 1.00 11.21 185 THR B C 1
ATOM 3940 O O . THR B 1 185 ? 8.342 33.728 18.286 1.00 10.87 185 THR B O 1
ATOM 3944 N N . ASP B 1 186 ? 8.352 31.873 19.561 1.00 11.29 186 ASP B N 1
ATOM 3945 C CA . ASP B 1 186 ? 7.478 31.112 18.670 1.00 11.92 186 ASP B CA 1
ATOM 3946 C C . ASP B 1 186 ? 6.101 31.730 18.411 1.00 11.41 186 ASP B C 1
ATOM 3947 O O . ASP B 1 186 ? 5.437 31.368 17.437 1.00 10.97 186 ASP B O 1
ATOM 3952 N N . TYR B 1 187 ? 5.663 32.651 19.267 1.00 11.69 187 TYR B N 1
ATOM 3953 C CA . TYR B 1 187 ? 4.355 33.268 19.050 1.00 10.82 187 TYR B CA 1
ATOM 3954 C C . TYR B 1 187 ? 4.354 34.033 17.730 1.00 11.24 187 TYR B C 1
ATOM 3955 O O . TYR B 1 187 ? 3.312 34.183 17.098 1.00 11.17 187 TYR B O 1
ATOM 3964 N N . ALA B 1 188 ? 5.525 34.520 17.321 1.00 10.88 188 ALA B N 1
ATOM 3965 C CA . ALA B 1 188 ? 5.651 35.288 16.082 1.00 10.84 188 ALA B CA 1
ATOM 3966 C C . ALA B 1 188 ? 5.395 34.442 14.837 1.00 11.12 188 ALA B C 1
ATOM 3967 O O . ALA B 1 188 ? 5.234 34.974 13.739 1.00 11.60 188 ALA B O 1
ATOM 3969 N N . VAL B 1 189 ? 5.371 33.125 15.012 1.00 11.47 189 VAL B N 1
ATOM 3970 C CA . VAL B 1 189 ? 5.086 32.211 13.913 1.00 11.47 189 VAL B CA 1
ATOM 3971 C C . VAL B 1 189 ? 3.643 31.721 14.059 1.00 11.86 189 VAL B C 1
ATOM 3972 O O . VAL B 1 189 ? 2.870 31.719 13.098 1.00 11.97 189 VAL B O 1
ATOM 3976 N N . ASP B 1 190 ? 3.290 31.312 15.274 1.00 11.50 190 ASP B N 1
ATOM 3977 C CA . ASP B 1 190 ? 1.950 30.815 15.570 1.00 12.70 190 ASP B CA 1
ATOM 3978 C C . ASP B 1 190 ? 0.856 31.824 15.224 1.00 12.68 190 ASP B C 1
ATOM 3979 O O . ASP B 1 190 ? -0.209 31.450 14.745 1.00 13.78 190 ASP B O 1
ATOM 3984 N N . ILE B 1 191 ? 1.122 33.100 15.481 1.00 13.21 191 ILE B N 1
ATOM 3985 C CA . ILE B 1 191 ? 0.154 34.158 15.208 1.00 13.00 191 ILE B CA 1
ATOM 3986 C C . ILE B 1 191 ? -0.309 34.143 13.749 1.00 13.93 191 ILE B C 1
ATOM 3987 O O . ILE B 1 191 ? -1.462 34.455 13.457 1.00 13.63 191 ILE B O 1
ATOM 3992 N N . PHE B 1 192 ? 0.588 33.784 12.833 1.00 13.85 192 PHE B N 1
ATOM 3993 C CA . PHE B 1 192 ? 0.225 33.732 11.415 1.00 14.63 192 PHE B CA 1
ATOM 3994 C C . PHE B 1 192 ? -0.696 32.545 11.136 1.00 15.85 192 PHE B C 1
ATOM 3995 O O . PHE B 1 192 ? -1.740 32.698 10.504 1.00 15.75 192 PHE B O 1
ATOM 4003 N N . TYR B 1 193 ? -0.318 31.366 11.618 1.00 17.29 193 TYR B N 1
ATOM 4004 C CA . TYR B 1 193 ? -1.134 30.176 11.402 1.00 18.68 193 TYR B CA 1
ATOM 4005 C C . TYR B 1 193 ? -2.533 30.316 11.979 1.00 18.32 193 TYR B C 1
ATOM 4006 O O . TYR B 1 193 ? -3.501 29.871 11.369 1.00 17.29 193 TYR B O 1
ATOM 4015 N N . LYS B 1 194 ? -2.639 30.930 13.156 1.00 17.04 194 LYS B N 1
ATOM 4016 C CA . LYS B 1 194 ? -3.934 31.120 13.805 1.00 17.30 194 LYS B CA 1
ATOM 4017 C C . LYS B 1 194 ? -4.729 32.265 13.187 1.00 17.04 194 LYS B C 1
ATOM 4018 O O . LYS B 1 194 ? -5.956 32.204 13.120 1.00 15.60 194 LYS B O 1
ATOM 4024 N N . ALA B 1 195 ? -4.035 33.308 12.744 1.00 15.77 195 ALA B N 1
ATOM 4025 C CA . ALA B 1 195 ? -4.702 34.444 12.119 1.00 16.75 195 ALA B CA 1
ATOM 4026 C C . ALA B 1 195 ? -5.329 33.984 10.813 1.00 17.37 195 ALA B C 1
ATOM 4027 O O . ALA B 1 195 ? -6.447 34.367 10.470 1.00 18.49 195 ALA B O 1
ATOM 4029 N N . ILE B 1 196 ? -4.594 33.152 10.089 1.00 17.96 196 ILE B N 1
ATOM 4030 C CA . ILE B 1 196 ? -5.057 32.651 8.807 1.00 18.94 196 ILE B CA 1
ATOM 4031 C C . ILE B 1 196 ? -6.089 31.540 8.943 1.00 19.69 196 ILE B C 1
ATOM 4032 O O . ILE B 1 196 ? -7.099 31.531 8.234 1.00 20.53 196 ILE B O 1
ATOM 4037 N N . ALA B 1 197 ? -5.847 30.620 9.868 1.00 20.56 197 ALA B N 1
ATOM 4038 C CA . ALA B 1 197 ? -6.750 29.499 10.079 1.00 21.42 197 ALA B CA 1
ATOM 4039 C C . ALA B 1 197 ? -8.018 29.848 10.847 1.00 22.34 197 ALA B C 1
ATOM 4040 O O . ALA B 1 197 ? -9.118 29.484 10.430 1.00 21.69 197 ALA B O 1
ATOM 4042 N N . ASP B 1 198 ? -7.873 30.558 11.963 1.00 22.56 198 ASP B N 1
ATOM 4043 C CA . ASP B 1 198 ? -9.031 30.897 12.785 1.00 22.81 198 ASP B CA 1
ATOM 4044 C C . ASP B 1 198 ? -9.378 32.379 12.854 1.00 22.07 198 ASP B C 1
ATOM 4045 O O . ASP B 1 198 ? -10.418 32.742 13.396 1.00 22.10 198 ASP B O 1
ATOM 4050 N N . LYS B 1 199 ? -8.515 33.229 12.308 1.00 21.48 199 LYS B N 1
ATOM 4051 C CA . LYS B 1 199 ? -8.740 34.672 12.337 1.00 21.91 199 LYS B CA 1
ATOM 4052 C C . LYS B 1 199 ? -8.725 35.210 13.767 1.00 21.21 199 LYS B C 1
ATOM 4053 O O . LYS B 1 199 ? -9.241 36.291 14.037 1.00 20.00 199 LYS B O 1
ATOM 4059 N N . LYS B 1 200 ? -8.139 34.444 14.681 1.00 20.11 200 LYS B N 1
ATOM 4060 C CA . LYS B 1 200 ? -8.028 34.853 16.080 1.00 21.26 200 LYS B CA 1
ATOM 4061 C C . LYS B 1 200 ? -6.831 34.133 16.690 1.00 19.63 200 LYS B C 1
ATOM 4062 O O . LYS B 1 200 ? -6.476 33.040 16.259 1.00 19.31 200 LYS B O 1
ATOM 4068 N N . TYR B 1 201 ? -6.212 34.739 17.695 1.00 18.51 201 TYR B N 1
ATOM 4069 C CA . TYR B 1 201 ? -5.051 34.130 18.322 1.00 17.27 201 TYR B CA 1
ATOM 4070 C C . TYR B 1 201 ? -4.934 34.480 19.800 1.00 17.38 201 TYR B C 1
ATOM 4071 O O . TYR B 1 201 ? -5.221 35.608 20.208 1.00 17.73 201 TYR B O 1
ATOM 4080 N N . GLU B 1 202 ? -4.530 33.492 20.594 1.00 16.80 202 GLU B N 1
ATOM 4081 C CA . GLU B 1 202 ? -4.313 33.673 22.021 1.00 17.37 202 GLU B CA 1
ATOM 4082 C C . GLU B 1 202 ? -2.796 33.623 22.200 1.00 15.82 202 GLU B C 1
ATOM 4083 O O . GLU B 1 202 ? -2.180 32.557 22.140 1.00 16.04 202 GLU B O 1
ATOM 4089 N N . CYS B 1 203 ? -2.210 34.800 22.394 1.00 15.00 203 CYS B N 1
ATOM 4090 C CA . CYS B 1 203 ? -0.770 34.973 22.539 1.00 14.19 203 CYS B CA 1
ATOM 4091 C C . CYS B 1 203 ? -0.251 34.619 23.934 1.00 15.03 203 CYS B C 1
ATOM 4092 O O . CYS B 1 203 ? -0.845 35.015 24.939 1.00 14.87 203 CYS B O 1
ATOM 4095 N N . PHE B 1 204 ? 0.861 33.884 23.996 1.00 14.21 204 PHE B N 1
ATOM 4096 C CA . PHE B 1 204 ? 1.427 33.483 25.282 1.00 14.57 204 PHE B CA 1
ATOM 4097 C C . PHE B 1 204 ? 2.409 34.494 25.875 1.00 14.46 204 PHE B C 1
ATOM 4098 O O . PHE B 1 204 ? 3.109 34.201 26.842 1.00 14.22 204 PHE B O 1
ATOM 4106 N N . LEU B 1 205 ? 2.432 35.689 25.296 1.00 15.74 205 LEU B N 1
ATOM 4107 C CA . LEU B 1 205 ? 3.282 36.785 25.752 1.00 15.81 205 LEU B CA 1
ATOM 4108 C C . LEU B 1 205 ? 2.392 38.028 25.818 1.00 16.79 205 LEU B C 1
ATOM 4109 O O . LEU B 1 205 ? 1.478 38.175 25.001 1.00 16.64 205 LEU B O 1
ATOM 4114 N N . SER B 1 206 ? 2.650 38.908 26.786 1.00 16.63 206 SER B N 1
ATOM 4115 C CA . SER B 1 206 ? 1.871 40.134 26.939 1.00 17.37 206 SER B CA 1
ATOM 4116 C C . SER B 1 206 ? 2.119 41.061 25.751 1.00 17.38 206 SER B C 1
ATOM 4117 O O . SER B 1 206 ? 3.210 41.081 25.181 1.00 17.75 206 SER B O 1
ATOM 4120 N N . SER B 1 207 ? 1.091 41.829 25.398 1.00 17.47 207 SER B N 1
ATOM 4121 C CA . SER B 1 207 ? 1.106 42.728 24.247 1.00 16.96 207 SER B CA 1
ATOM 4122 C C . SER B 1 207 ? 2.279 43.675 24.029 1.00 16.35 207 SER B C 1
ATOM 4123 O O . SER B 1 207 ? 2.599 43.993 22.887 1.00 15.09 207 SER B O 1
ATOM 4126 N N . GLU B 1 208 ? 2.919 44.134 25.099 1.00 15.95 208 GLU B N 1
ATOM 4127 C CA . GLU B 1 208 ? 4.028 45.068 24.942 1.00 15.43 208 GLU B CA 1
ATOM 4128 C C . GLU B 1 208 ? 5.417 44.462 25.127 1.00 15.13 208 GLU B C 1
ATOM 4129 O O . GLU B 1 208 ? 6.380 45.181 25.375 1.00 14.14 208 GLU B O 1
ATOM 4135 N N . THR B 1 209 ? 5.521 43.144 24.992 1.00 14.20 209 THR B N 1
ATOM 4136 C CA . THR B 1 209 ? 6.802 42.461 25.140 1.00 13.72 209 THR B CA 1
ATOM 4137 C C . THR B 1 209 ? 7.642 42.635 23.870 1.00 13.47 209 THR B C 1
ATOM 4138 O O . THR B 1 209 ? 7.542 41.837 22.931 1.00 12.86 209 THR B O 1
ATOM 4142 N N . LYS B 1 210 ? 8.463 43.684 23.843 1.00 12.63 210 LYS B N 1
ATOM 4143 C CA . LYS B 1 210 ? 9.307 43.965 22.685 1.00 13.69 210 LYS B CA 1
ATOM 4144 C C . LYS B 1 210 ? 10.505 43.020 22.641 1.00 13.55 210 LYS B C 1
ATOM 4145 O O . LYS B 1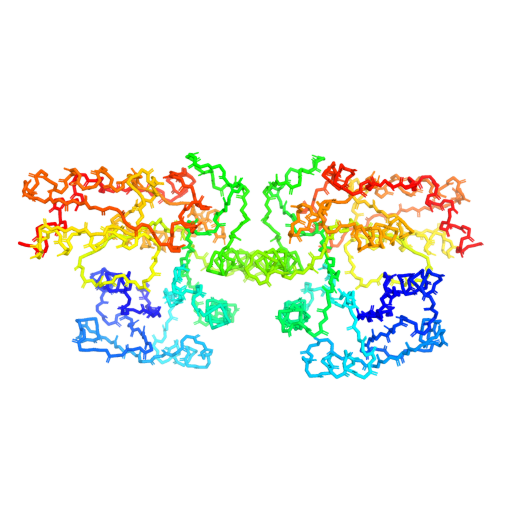 210 ? 11.255 42.911 23.609 1.00 12.67 210 LYS B O 1
ATOM 4151 N N . MET B 1 211 ? 10.679 42.336 21.513 1.00 13.21 211 MET B N 1
ATOM 4152 C CA . MET B 1 211 ? 11.784 41.394 21.364 1.00 13.87 211 MET B CA 1
ATOM 4153 C C . MET B 1 211 ? 12.507 41.522 20.031 1.00 12.24 211 MET B C 1
ATOM 4154 O O . MET B 1 211 ? 11.962 42.053 19.057 1.00 11.19 211 MET B O 1
ATOM 4159 N N . PRO B 1 212 ? 13.760 41.040 19.978 1.00 11.75 212 PRO B N 1
ATOM 4160 C CA . PRO B 1 212 ? 14.584 41.075 18.763 1.00 11.20 212 PRO B CA 1
ATOM 4161 C C . PRO B 1 212 ? 14.136 39.898 17.894 1.00 11.94 212 PRO B C 1
ATOM 4162 O O . PRO B 1 212 ? 14.134 38.750 18.349 1.00 11.68 212 PRO B O 1
ATOM 4166 N N . MET B 1 213 ? 13.760 40.187 16.653 1.00 12.27 213 MET B N 1
ATOM 4167 C CA . MET B 1 213 ? 13.280 39.165 15.730 1.00 11.03 213 MET B CA 1
ATOM 4168 C C . MET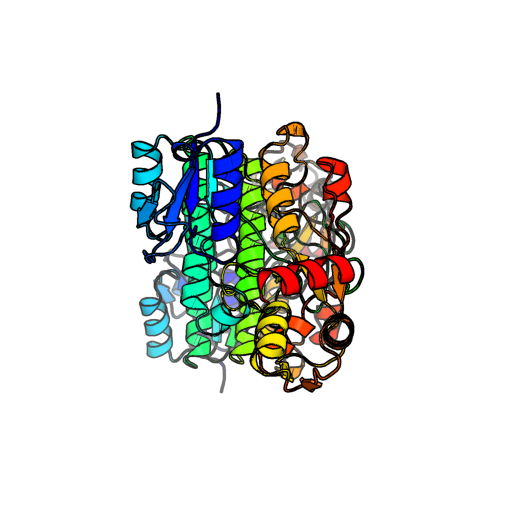 B 1 213 ? 13.975 39.245 14.378 1.00 10.66 213 MET B C 1
ATOM 4169 O O . MET B 1 213 ? 14.572 40.265 14.036 1.00 10.77 213 MET B O 1
ATOM 4174 N N . MET B 1 214 ? 13.868 38.163 13.608 1.00 10.16 214 MET B N 1
ATOM 4175 C CA . MET B 1 214 ? 14.458 38.094 12.278 1.00 10.67 214 MET B CA 1
ATOM 4176 C C . MET B 1 214 ? 13.727 37.083 11.399 1.00 9.91 214 MET B C 1
ATOM 4177 O O . MET B 1 214 ? 13.390 35.985 11.850 1.00 10.90 214 MET B O 1
ATOM 4182 N N . TYR B 1 215 ? 13.479 37.455 10.145 1.00 9.98 215 TYR B N 1
ATOM 4183 C CA . TYR B 1 215 ? 12.806 36.555 9.210 1.00 10.69 215 TYR B CA 1
ATOM 4184 C C . TYR B 1 215 ? 13.823 35.474 8.839 1.00 10.72 215 TYR B C 1
ATOM 4185 O O . TYR B 1 215 ? 15.019 35.758 8.724 1.00 10.82 215 TYR B O 1
ATOM 4194 N N . MET B 1 216 ? 13.358 34.242 8.645 1.00 11.12 216 MET B N 1
ATOM 4195 C CA . MET B 1 216 ? 14.264 33.143 8.318 1.00 10.72 216 MET B CA 1
ATOM 4196 C C . MET B 1 216 ? 15.145 33.409 7.103 1.00 10.84 216 MET B C 1
ATOM 4197 O O . MET B 1 216 ? 16.314 33.012 7.085 1.00 9.90 216 MET B O 1
ATOM 4202 N N . ASP B 1 217 ? 14.601 34.070 6.086 1.00 11.90 217 ASP B N 1
ATOM 4203 C CA . ASP B 1 217 ? 15.403 34.346 4.900 1.00 12.41 217 ASP B CA 1
ATOM 4204 C C . ASP B 1 217 ? 16.686 35.080 5.278 1.00 11.55 217 ASP B C 1
ATOM 4205 O O . ASP B 1 217 ? 17.764 34.762 4.772 1.00 11.71 217 ASP B O 1
ATOM 4210 N N . ASP B 1 218 ? 16.565 36.057 6.170 1.00 11.50 218 ASP B N 1
ATOM 4211 C CA . ASP B 1 218 ? 17.716 36.829 6.629 1.00 11.06 218 ASP B CA 1
ATOM 4212 C C . ASP B 1 218 ? 18.657 35.966 7.474 1.00 10.67 218 ASP B C 1
ATOM 4213 O O . ASP B 1 218 ? 19.880 36.027 7.322 1.00 9.30 218 ASP B O 1
ATOM 4218 N N . ALA B 1 219 ? 18.086 35.167 8.371 1.00 10.46 219 ALA B N 1
ATOM 4219 C CA . ALA B 1 219 ? 18.894 34.309 9.230 1.00 11.04 219 ALA B CA 1
ATOM 4220 C C . ALA B 1 219 ? 19.718 33.329 8.397 1.00 12.17 219 ALA B C 1
ATOM 4221 O O . ALA B 1 219 ? 20.866 33.039 8.730 1.00 12.12 219 ALA B O 1
ATOM 4223 N N . ILE B 1 220 ? 19.137 32.828 7.310 1.00 13.11 220 ILE B N 1
ATOM 4224 C CA . ILE B 1 220 ? 19.848 31.892 6.440 1.00 13.09 220 ILE B CA 1
ATOM 4225 C C . ILE B 1 220 ? 20.970 32.625 5.708 1.00 13.01 220 ILE B C 1
ATOM 4226 O O . ILE B 1 220 ? 22.096 32.134 5.630 1.00 11.41 220 ILE B O 1
ATOM 4231 N N . ASP B 1 221 ? 20.659 33.802 5.171 1.00 12.78 221 ASP B N 1
ATOM 4232 C CA . ASP B 1 221 ? 21.657 34.599 4.460 1.00 12.14 221 ASP B CA 1
ATOM 4233 C C . ASP B 1 221 ? 22.842 34.884 5.381 1.00 11.02 221 ASP B C 1
ATOM 4234 O O . ASP B 1 221 ? 23.996 34.774 4.975 1.00 10.57 221 ASP B O 1
ATOM 4239 N N . ALA B 1 222 ? 22.542 35.245 6.624 1.00 10.63 222 ALA B N 1
ATOM 4240 C CA . ALA B 1 222 ? 23.570 35.546 7.614 1.00 11.86 222 ALA B CA 1
ATOM 4241 C C . ALA B 1 222 ? 24.462 34.340 7.876 1.00 12.12 222 ALA B C 1
ATOM 4242 O O . ALA B 1 222 ? 25.685 34.463 7.944 1.00 13.11 222 ALA B O 1
ATOM 4244 N N . THR B 1 223 ? 23.838 33.179 8.029 1.00 11.85 223 THR B N 1
ATOM 4245 C CA . THR B 1 223 ? 24.550 31.933 8.290 1.00 12.66 223 THR B CA 1
ATOM 4246 C C . THR B 1 223 ? 25.521 31.560 7.170 1.00 12.79 223 THR B C 1
ATOM 4247 O O . THR B 1 223 ? 26.689 31.267 7.415 1.00 12.47 223 THR B O 1
ATOM 4251 N N . ILE B 1 224 ? 25.031 31.568 5.940 1.00 12.58 224 ILE B N 1
ATOM 4252 C CA . ILE B 1 224 ? 25.863 31.219 4.798 1.00 13.17 224 ILE B CA 1
ATOM 4253 C C . ILE B 1 224 ? 26.953 32.262 4.563 1.00 12.59 224 ILE B C 1
ATOM 4254 O O . ILE B 1 224 ? 28.093 31.918 4.249 1.00 12.22 224 ILE B O 1
ATOM 4259 N N . ASN B 1 225 ? 26.604 33.534 4.728 1.00 11.25 225 ASN B N 1
ATOM 4260 C CA . ASN B 1 225 ? 27.562 34.603 4.507 1.00 11.22 225 ASN B CA 1
ATOM 4261 C C . ASN B 1 225 ? 28.716 34.613 5.508 1.00 10.92 225 ASN B C 1
ATOM 4262 O O . ASN B 1 225 ? 29.861 34.790 5.107 1.00 11.36 225 ASN B O 1
ATOM 4267 N N . ILE B 1 226 ? 28.441 34.414 6.798 1.00 9.95 226 ILE B N 1
ATOM 4268 C CA . ILE B 1 226 ? 29.534 34.403 7.768 1.00 9.74 226 ILE B CA 1
ATOM 4269 C C . ILE B 1 226 ? 30.441 33.199 7.501 1.00 9.85 226 ILE B C 1
ATOM 4270 O O . ILE B 1 226 ? 31.645 33.246 7.752 1.00 8.97 226 ILE B O 1
ATOM 4275 N N . MET B 1 227 ? 29.866 32.122 6.975 1.00 10.23 227 MET B N 1
ATOM 4276 C CA . MET B 1 227 ? 30.646 30.927 6.667 1.00 12.30 227 MET B CA 1
ATOM 4277 C C . MET B 1 227 ? 31.451 31.088 5.374 1.00 13.56 227 MET B C 1
ATOM 4278 O O . MET B 1 227 ? 32.521 30.490 5.228 1.00 13.58 227 MET B O 1
ATOM 4283 N N . LYS B 1 228 ? 30.938 31.897 4.447 1.00 14.76 228 LYS B N 1
ATOM 4284 C CA . LYS B 1 228 ? 31.615 32.138 3.165 1.00 17.78 228 LYS B CA 1
ATOM 4285 C C . LYS B 1 228 ? 32.729 33.176 3.272 1.00 16.67 228 LYS B C 1
ATOM 4286 O O . LYS B 1 228 ? 33.637 33.202 2.445 1.00 17.60 228 LYS B O 1
ATOM 4292 N N . ALA B 1 229 ? 32.647 34.042 4.276 1.00 15.81 229 ALA B N 1
ATOM 4293 C CA . ALA B 1 229 ? 33.642 35.095 4.439 1.00 15.60 229 ALA B CA 1
ATOM 4294 C C . ALA B 1 229 ? 35.060 34.585 4.637 1.00 16.22 229 ALA B C 1
ATOM 4295 O O . ALA B 1 229 ? 35.278 33.512 5.196 1.00 15.90 229 ALA B O 1
ATOM 4297 N N . PRO B 1 230 ? 36.053 35.339 4.143 1.00 17.33 230 PRO B N 1
ATOM 4298 C CA . PRO B 1 230 ? 37.436 34.896 4.326 1.00 17.46 230 PRO B CA 1
ATOM 4299 C C . PRO B 1 230 ? 37.720 34.847 5.830 1.00 17.83 230 PRO B C 1
ATOM 4300 O O . PRO B 1 230 ? 37.189 35.652 6.597 1.00 17.01 230 PRO B O 1
ATOM 4304 N N . VAL B 1 231 ? 38.549 33.899 6.248 1.00 18.21 231 VAL B N 1
ATOM 4305 C CA . VAL B 1 231 ? 38.860 33.725 7.659 1.00 19.41 231 VAL B CA 1
ATOM 4306 C C . VAL B 1 231 ? 39.341 34.979 8.393 1.00 19.73 231 VAL B C 1
ATOM 4307 O O . VAL B 1 231 ? 39.060 35.139 9.579 1.00 19.40 231 VAL B O 1
ATOM 4311 N N . GLU B 1 232 ? 40.050 35.873 7.708 1.00 20.43 232 GLU B N 1
ATOM 4312 C CA . GLU B 1 232 ? 40.545 37.078 8.373 1.00 21.83 232 GLU B CA 1
ATOM 4313 C C . GLU B 1 232 ? 39.466 38.092 8.742 1.00 21.24 232 GLU B C 1
ATOM 4314 O O . GLU B 1 232 ? 39.710 38.986 9.549 1.00 20.99 232 GLU B O 1
ATOM 4320 N N . LYS B 1 233 ? 38.279 37.964 8.157 1.00 20.72 233 LYS B N 1
ATOM 4321 C CA . LYS B 1 233 ? 37.190 38.885 8.467 1.00 21.06 233 LYS B CA 1
ATOM 4322 C C . LYS B 1 233 ? 36.424 38.473 9.722 1.00 20.31 233 LYS B C 1
ATOM 4323 O O . LYS B 1 233 ? 35.637 39.252 10.261 1.00 21.18 233 LYS B O 1
ATOM 4329 N N . ILE B 1 234 ? 36.651 37.247 10.182 1.00 19.33 234 ILE B N 1
ATOM 4330 C CA . ILE B 1 234 ? 35.985 36.756 11.383 1.00 18.56 234 ILE B CA 1
ATOM 4331 C C . ILE B 1 234 ? 36.836 37.157 12.584 1.00 18.27 234 ILE B C 1
ATOM 4332 O O . ILE B 1 234 ? 37.784 36.460 12.947 1.00 18.58 234 ILE B O 1
ATOM 4337 N N . LYS B 1 235 ? 36.491 38.282 13.200 1.00 17.16 235 LYS B N 1
ATOM 4338 C CA . LYS B 1 235 ? 37.245 38.793 14.335 1.00 16.79 235 LYS B CA 1
ATOM 4339 C C . LYS B 1 235 ? 36.716 38.387 15.711 1.00 16.39 235 LYS B C 1
ATOM 4340 O O . LYS B 1 235 ? 37.441 38.464 16.703 1.00 16.04 235 LYS B O 1
ATOM 4346 N N . ILE B 1 236 ? 35.458 37.964 15.777 1.00 14.71 236 ILE B N 1
ATOM 4347 C CA . ILE B 1 236 ? 34.881 37.532 17.044 1.00 13.85 236 ILE B CA 1
ATOM 4348 C C . ILE B 1 236 ? 34.722 36.021 16.960 1.00 13.44 236 ILE B C 1
ATOM 4349 O O . ILE B 1 236 ? 34.073 35.503 16.051 1.00 12.06 236 ILE B O 1
ATOM 4354 N N . HIS B 1 237 ? 35.322 35.319 17.913 1.00 12.68 237 HIS B N 1
ATOM 4355 C CA . HIS B 1 237 ? 35.301 33.867 17.904 1.00 12.73 237 HIS B CA 1
ATOM 4356 C C . HIS B 1 237 ? 34.398 33.198 18.925 1.00 11.66 237 HIS B C 1
ATOM 4357 O O . HIS B 1 237 ? 34.439 31.977 19.108 1.00 12.04 237 HIS B O 1
ATOM 4364 N N . SER B 1 238 ? 33.577 34.006 19.585 1.00 10.17 238 SER B N 1
ATOM 4365 C CA . SER B 1 238 ? 32.609 33.490 20.541 1.00 9.68 238 SER B CA 1
ATOM 4366 C C . SER B 1 238 ? 31.340 33.409 19.696 1.00 9.99 238 SER B C 1
ATOM 4367 O O . SER B 1 238 ? 30.987 32.340 19.190 1.00 11.28 238 SER B O 1
ATOM 4370 N N . SER B 1 239 ? 30.672 34.543 19.516 1.00 10.71 239 SER B N 1
ATOM 4371 C CA . SER B 1 239 ? 29.475 34.588 18.683 1.00 10.04 239 SER B CA 1
ATOM 4372 C C . SER B 1 239 ? 29.094 36.034 18.401 1.00 9.73 239 SER B C 1
ATOM 4373 O O . SER B 1 239 ? 29.233 36.897 19.262 1.00 9.45 239 SER B O 1
ATOM 4376 N N . TYR B 1 240 ? 28.621 36.294 17.186 1.00 9.96 240 TYR B N 1
ATOM 4377 C CA . TYR B 1 240 ? 28.241 37.641 16.774 1.00 10.72 240 TYR B CA 1
ATOM 4378 C C . TYR B 1 240 ? 26.809 38.049 17.087 1.00 10.91 240 TYR B C 1
ATOM 4379 O O . TYR B 1 240 ? 25.874 37.275 16.880 1.00 10.51 240 TYR B O 1
ATOM 4388 N N . ASN B 1 241 ? 26.640 39.266 17.599 1.00 10.53 241 ASN B N 1
ATOM 4389 C CA . ASN B 1 241 ? 25.307 39.788 17.837 1.00 11.55 241 ASN B CA 1
ATOM 4390 C C . ASN B 1 241 ? 24.785 39.891 16.399 1.00 11.01 241 ASN B C 1
ATOM 4391 O O . ASN B 1 241 ? 25.567 40.146 15.480 1.00 10.78 241 ASN B O 1
ATOM 4396 N N . LEU B 1 242 ? 23.489 39.677 16.199 1.00 11.14 242 LEU B N 1
ATOM 4397 C CA . LEU B 1 242 ? 22.896 39.739 14.862 1.00 11.15 242 LEU B CA 1
ATOM 4398 C C . LEU B 1 242 ? 21.481 40.304 14.981 1.00 11.64 242 LEU B C 1
ATOM 4399 O O . LEU B 1 242 ? 20.695 39.848 15.807 1.00 11.73 242 LEU B O 1
ATOM 4404 N N . ALA B 1 243 ? 21.151 41.295 14.163 1.00 11.38 243 ALA B N 1
ATOM 4405 C CA . ALA B 1 243 ? 19.830 41.895 14.254 1.00 11.42 243 ALA B CA 1
ATOM 4406 C C . ALA B 1 243 ? 19.152 42.184 12.924 1.00 11.49 243 ALA B C 1
ATOM 4407 O O . ALA B 1 243 ? 19.773 42.151 11.859 1.00 10.13 243 ALA B O 1
ATOM 4409 N N . ALA B 1 244 ? 17.856 42.464 13.016 1.00 11.30 244 ALA B N 1
ATOM 4410 C CA . ALA B 1 244 ? 17.023 42.779 11.865 1.00 12.54 244 ALA B CA 1
ATOM 4411 C C . ALA B 1 244 ? 15.838 43.613 12.348 1.00 13.62 244 ALA B C 1
ATOM 4412 O O . ALA B 1 244 ? 15.742 44.801 12.050 1.00 13.93 244 ALA B O 1
ATOM 4414 N N . MET B 1 245 ? 14.955 42.987 13.120 1.00 13.69 245 MET B N 1
ATOM 4415 C CA . MET B 1 245 ? 13.772 43.662 13.640 1.00 15.26 245 MET B CA 1
ATOM 4416 C C . MET B 1 245 ? 13.600 43.536 15.149 1.00 14.08 245 MET B C 1
ATOM 4417 O O . MET B 1 245 ? 14.197 42.681 15.800 1.00 14.28 245 MET B O 1
ATOM 4422 N N . SER B 1 246 ? 12.734 44.395 15.674 1.00 13.78 246 SER B N 1
ATOM 4423 C CA . SER B 1 246 ? 12.352 44.410 17.077 1.00 13.32 246 SER B CA 1
ATOM 4424 C C . SER B 1 246 ? 10.907 44.893 17.056 1.00 13.73 246 SER B C 1
ATOM 4425 O O . SER B 1 246 ? 10.583 45.895 16.407 1.00 13.90 246 SER B O 1
ATOM 4428 N N . PHE B 1 247 ? 10.029 44.164 17.730 1.00 14.05 247 PHE B N 1
ATOM 4429 C CA . PHE B 1 247 ? 8.626 44.548 17.772 1.00 13.14 247 PHE B CA 1
ATOM 4430 C C . PHE B 1 247 ? 7.887 43.845 18.895 1.00 13.41 247 PHE B C 1
ATOM 4431 O O . PHE B 1 247 ? 8.383 42.882 19.477 1.00 13.52 247 PHE B O 1
ATOM 4439 N N . THR B 1 248 ? 6.699 44.352 19.203 1.00 12.64 248 THR B N 1
ATOM 4440 C CA . THR B 1 248 ? 5.857 43.798 20.252 1.00 12.77 248 THR B CA 1
ATOM 4441 C C . THR B 1 248 ? 4.755 42.972 19.602 1.00 12.00 248 THR B C 1
ATOM 4442 O O . THR B 1 248 ? 4.562 43.028 18.386 1.00 13.51 248 THR B O 1
ATOM 4446 N N . PRO B 1 249 ? 4.028 42.177 20.399 1.00 12.27 249 PRO B N 1
ATOM 4447 C CA . PRO B 1 249 ? 2.952 41.389 19.798 1.00 12.33 249 PRO B CA 1
ATOM 4448 C C . PRO B 1 249 ? 1.907 42.348 19.212 1.00 13.77 249 PRO B C 1
ATOM 4449 O O . PRO B 1 249 ? 1.337 42.090 18.152 1.00 12.59 249 PRO B O 1
ATOM 4453 N N . THR B 1 250 ? 1.673 43.466 19.900 1.00 13.81 250 THR B N 1
ATOM 4454 C CA . THR B 1 250 ? 0.704 44.451 19.424 1.00 14.60 250 THR B CA 1
ATOM 4455 C C . THR B 1 250 ? 1.047 44.918 18.006 1.00 15.20 250 THR B C 1
ATOM 4456 O O . THR B 1 250 ? 0.170 45.007 17.143 1.00 15.08 250 THR B O 1
ATOM 4460 N N . GLU B 1 251 ? 2.325 45.197 17.762 1.00 14.64 251 GLU B N 1
ATOM 4461 C CA . GLU B 1 251 ? 2.768 45.671 16.447 1.00 15.35 251 GLU B CA 1
ATOM 4462 C C . GLU B 1 251 ? 2.645 44.645 15.316 1.00 15.30 251 GLU B C 1
ATOM 4463 O O . GLU B 1 251 ? 2.186 44.988 14.224 1.00 15.67 251 GLU B O 1
ATOM 4469 N N . ILE B 1 252 ? 3.052 43.398 15.556 1.00 14.68 252 ILE B N 1
ATOM 4470 C CA . ILE B 1 252 ? 2.958 42.393 14.498 1.00 14.58 252 ILE B CA 1
ATOM 4471 C C . ILE B 1 252 ? 1.496 42.027 14.249 1.00 14.02 252 ILE B C 1
ATOM 4472 O O . ILE B 1 252 ? 1.117 41.677 13.133 1.00 14.29 252 ILE B O 1
ATOM 4477 N N . ALA B 1 253 ? 0.677 42.123 15.291 1.00 14.51 253 ALA B N 1
ATOM 4478 C CA . ALA B 1 253 ? -0.746 41.832 15.170 1.00 15.49 253 ALA B CA 1
ATOM 4479 C C . ALA B 1 253 ? -1.382 42.922 14.310 1.00 16.08 253 ALA B C 1
ATOM 4480 O O . ALA B 1 253 ? -2.234 42.642 13.466 1.00 16.98 253 ALA B O 1
ATOM 4482 N N . ASN B 1 254 ? -0.964 44.166 14.533 1.00 16.31 254 ASN B N 1
ATOM 4483 C CA . ASN B 1 254 ? -1.483 45.293 13.768 1.00 16.95 254 ASN B CA 1
ATOM 4484 C C . ASN B 1 254 ? -1.061 45.168 12.311 1.00 16.65 254 ASN B C 1
ATOM 4485 O O . ASN B 1 254 ? -1.812 45.534 11.410 1.00 17.24 254 ASN B O 1
ATOM 4490 N N . GLU B 1 255 ? 0.139 44.646 12.074 1.00 16.28 255 GLU B N 1
ATOM 4491 C CA . GLU B 1 255 ? 0.603 44.488 10.702 1.00 16.03 255 GLU B CA 1
ATOM 4492 C C . GLU B 1 255 ? -0.215 43.403 10.005 1.00 15.85 255 GLU B C 1
ATOM 4493 O O . GLU B 1 255 ? -0.560 43.536 8.827 1.00 16.29 255 GLU B O 1
ATOM 4499 N N . ILE B 1 256 ? -0.526 42.333 10.732 1.00 15.24 256 ILE B N 1
ATOM 4500 C CA . ILE B 1 256 ? -1.321 41.245 10.169 1.00 15.72 256 ILE B CA 1
ATOM 4501 C C . ILE B 1 256 ? -2.739 41.737 9.892 1.00 16.44 256 ILE B C 1
ATOM 4502 O O . ILE B 1 256 ? -3.352 41.355 8.892 1.00 15.55 256 ILE B O 1
ATOM 4507 N N . LYS B 1 257 ? -3.251 42.591 10.775 1.00 16.95 257 LYS B N 1
ATOM 4508 C CA . LYS B 1 257 ? -4.599 43.132 10.624 1.00 18.09 257 LYS B CA 1
ATOM 4509 C C . LYS B 1 257 ? -4.777 43.906 9.322 1.00 18.47 257 LYS B C 1
ATOM 4510 O O . LYS B 1 257 ? -5.895 44.046 8.834 1.00 18.90 257 LYS B O 1
ATOM 4516 N N . LYS B 1 258 ? -3.680 44.415 8.768 1.00 19.15 258 LYS B N 1
ATOM 4517 C CA . LYS B 1 258 ? -3.736 45.146 7.508 1.00 19.72 258 LYS B CA 1
ATOM 4518 C C . LYS B 1 258 ? -4.093 44.172 6.389 1.00 19.64 258 LYS B C 1
ATOM 4519 O O . LYS B 1 258 ? -4.699 44.558 5.393 1.00 19.60 258 LYS B O 1
ATOM 4525 N N . HIS B 1 259 ? -3.710 42.908 6.561 1.00 19.22 259 HIS B N 1
ATOM 4526 C CA . HIS B 1 259 ? -3.996 41.873 5.570 1.00 18.70 259 HIS B CA 1
ATOM 4527 C C . HIS B 1 259 ? -5.251 41.071 5.909 1.00 18.98 259 HIS B C 1
ATOM 4528 O O . HIS B 1 259 ? -5.943 40.581 5.014 1.00 17.89 259 HIS B O 1
ATOM 4535 N N . ILE B 1 260 ? -5.525 40.924 7.204 1.00 18.23 260 ILE B N 1
ATOM 4536 C CA . ILE B 1 260 ? -6.694 40.188 7.681 1.00 18.03 260 ILE B CA 1
ATOM 4537 C C . ILE B 1 260 ? -7.407 41.104 8.673 1.00 19.88 260 ILE B C 1
ATOM 4538 O O . ILE B 1 260 ? -7.207 41.011 9.885 1.00 19.50 260 ILE B O 1
ATOM 4543 N N . PRO B 1 261 ? -8.256 42.008 8.160 1.00 21.07 261 PRO B N 1
ATOM 4544 C CA . PRO B 1 261 ? -9.017 42.978 8.954 1.00 21.68 261 PRO B CA 1
ATOM 4545 C C . PRO B 1 261 ? -9.774 42.428 10.156 1.00 21.56 261 PRO B C 1
ATOM 4546 O O . PRO B 1 261 ? -9.818 43.065 11.209 1.00 22.29 261 PRO B O 1
ATOM 4550 N N . GLU B 1 262 ? -10.365 41.250 10.006 1.00 21.00 262 GLU B N 1
ATOM 4551 C CA . GLU B 1 262 ? -11.142 40.656 11.086 1.00 22.09 262 GLU B CA 1
ATOM 4552 C C . GLU B 1 262 ? -10.313 39.950 12.153 1.00 20.89 262 GLU B C 1
ATOM 4553 O O . GLU B 1 262 ? -10.860 39.424 13.120 1.00 20.74 262 GLU B O 1
ATOM 4559 N N . PHE B 1 263 ? -8.996 39.946 11.987 1.00 20.11 263 PHE B N 1
ATOM 4560 C CA . PHE B 1 263 ? -8.117 39.297 12.958 1.00 19.02 263 PHE B CA 1
ATOM 4561 C C . PHE B 1 263 ? -8.162 39.978 14.321 1.00 18.24 263 PHE B C 1
ATOM 4562 O O . PHE B 1 263 ? -8.050 41.198 14.423 1.00 17.97 263 PHE B O 1
ATOM 4570 N N . THR B 1 264 ? -8.319 39.175 15.367 1.00 18.60 264 THR B N 1
ATOM 4571 C CA . THR B 1 264 ? -8.348 39.681 16.732 1.00 19.14 264 THR B CA 1
ATOM 4572 C C . THR B 1 264 ? -7.329 38.894 17.543 1.00 19.34 264 THR B C 1
ATOM 4573 O O . THR B 1 264 ? -7.034 37.736 17.234 1.00 19.35 264 THR B O 1
ATOM 4577 N N . ILE B 1 265 ? -6.789 39.520 18.581 1.00 19.42 265 ILE B N 1
ATOM 4578 C CA . ILE B 1 265 ? -5.794 38.865 19.413 1.00 19.57 265 ILE B CA 1
ATOM 4579 C C . ILE B 1 265 ? -6.029 39.139 20.894 1.00 20.54 265 ILE B C 1
ATOM 4580 O O . ILE B 1 265 ? -6.398 40.245 21.276 1.00 19.75 265 ILE B O 1
ATOM 4585 N N . THR B 1 266 ? -5.833 38.111 21.714 1.00 20.59 266 THR B N 1
ATOM 4586 C CA . THR B 1 266 ? -5.974 38.228 23.161 1.00 21.67 266 THR B CA 1
ATOM 4587 C C . THR B 1 266 ? -4.656 37.742 23.764 1.00 20.05 266 THR B C 1
ATOM 4588 O O . THR B 1 266 ? -3.925 36.974 23.134 1.00 19.70 266 THR B O 1
ATOM 4592 N N . TYR B 1 267 ? -4.357 38.182 24.980 1.00 19.26 267 TYR B N 1
ATOM 4593 C CA . TYR B 1 267 ? -3.095 37.834 25.619 1.00 18.02 267 TYR B CA 1
ATOM 4594 C C . TYR B 1 267 ? -3.204 37.020 26.907 1.00 18.99 267 TYR B C 1
ATOM 4595 O O . TYR B 1 267 ? -3.799 37.466 27.890 1.00 18.18 267 TYR B O 1
ATOM 4604 N N . GLU B 1 268 ? -2.617 35.825 26.889 1.00 18.65 268 GLU B N 1
ATOM 4605 C CA . GLU B 1 268 ? -2.625 34.933 28.045 1.00 19.34 268 GLU B CA 1
ATOM 4606 C C . GLU B 1 268 ? -1.209 34.428 28.312 1.00 18.60 268 GLU B C 1
ATOM 4607 O O . GLU B 1 268 ? -0.885 33.272 28.032 1.00 19.59 268 GLU B O 1
ATOM 4613 N N . PRO B 1 269 ? -0.346 35.301 28.858 1.00 17.79 269 PRO B N 1
ATOM 4614 C CA . PRO B 1 269 ? 1.055 35.000 29.182 1.00 17.70 269 PRO B CA 1
ATOM 4615 C C . PRO B 1 269 ? 1.249 33.787 30.088 1.00 16.48 269 PRO B C 1
ATOM 4616 O O . PRO B 1 269 ? 0.493 33.591 31.037 1.00 16.81 269 PRO B O 1
ATOM 4620 N N . ASP B 1 270 ? 2.257 32.970 29.786 1.00 15.96 270 ASP B N 1
ATOM 4621 C CA . ASP B 1 270 ? 2.553 31.809 30.614 1.00 14.52 270 ASP B CA 1
ATOM 4622 C C . ASP B 1 270 ? 4.016 31.849 31.048 1.00 13.66 270 ASP B C 1
ATOM 4623 O O . ASP B 1 270 ? 4.630 32.914 31.023 1.00 12.78 270 ASP B O 1
ATOM 4628 N N . PHE B 1 271 ? 4.575 30.711 31.449 1.00 13.70 271 PHE B N 1
ATOM 4629 C CA . PHE B 1 271 ? 5.957 30.670 31.924 1.00 13.67 271 PHE B CA 1
ATOM 4630 C C . PHE B 1 271 ? 6.965 31.273 30.952 1.00 13.68 271 PHE B C 1
ATOM 4631 O O . PHE B 1 271 ? 8.035 31.724 31.357 1.00 12.53 271 PHE B O 1
ATOM 4639 N N . ARG B 1 272 ? 6.618 31.289 29.672 1.00 12.13 272 ARG B N 1
ATOM 4640 C CA . ARG B 1 272 ? 7.507 31.837 28.654 1.00 12.34 272 ARG B CA 1
ATOM 4641 C C . ARG B 1 272 ? 7.702 33.346 28.781 1.00 11.34 272 ARG B C 1
ATOM 4642 O O . ARG B 1 272 ? 8.684 33.896 28.277 1.00 10.01 272 ARG B O 1
ATOM 4650 N N . GLN B 1 273 ? 6.775 34.008 29.467 1.00 11.83 273 GLN B N 1
ATOM 4651 C CA . GLN B 1 273 ? 6.854 35.451 29.679 1.00 12.49 273 GLN B CA 1
ATOM 4652 C C . GLN B 1 273 ? 8.052 35.780 30.571 1.00 12.81 273 GLN B C 1
ATOM 4653 O O . GLN B 1 273 ? 8.724 36.794 30.379 1.00 13.10 273 GLN B O 1
ATOM 4659 N N . LYS B 1 274 ? 8.301 34.921 31.556 1.00 13.05 274 LYS B N 1
ATOM 4660 C CA . LYS B 1 274 ? 9.409 35.123 32.480 1.00 15.24 274 LYS B CA 1
ATOM 4661 C C . LYS B 1 274 ? 10.740 35.013 31.744 1.00 14.11 274 LYS B C 1
ATOM 4662 O O . LYS B 1 274 ? 11.713 35.664 32.115 1.00 14.90 274 LYS B O 1
ATOM 4668 N N . ILE B 1 275 ? 10.782 34.185 30.704 1.00 13.65 275 ILE B N 1
ATOM 4669 C CA . ILE B 1 275 ? 12.000 34.028 29.915 1.00 12.36 275 ILE B CA 1
ATOM 4670 C C . ILE B 1 275 ? 12.197 35.300 29.097 1.00 12.20 275 ILE B C 1
ATOM 4671 O O . ILE B 1 275 ? 13.266 35.911 29.127 1.00 12.10 275 ILE B O 1
ATOM 4676 N N . ALA B 1 276 ? 11.158 35.693 28.363 1.00 12.16 276 ALA B N 1
ATOM 4677 C CA . ALA B 1 276 ? 11.205 36.898 27.539 1.00 12.42 276 ALA B CA 1
ATOM 4678 C C . ALA B 1 276 ? 11.588 38.124 28.368 1.00 12.98 276 ALA B C 1
ATOM 4679 O O . ALA B 1 276 ? 12.360 38.973 27.916 1.00 12.66 276 ALA B O 1
ATOM 4681 N N . ASP B 1 277 ? 11.039 38.224 29.575 1.00 13.33 277 ASP B N 1
ATOM 4682 C CA . ASP B 1 277 ? 11.342 39.362 30.437 1.00 14.34 277 ASP B CA 1
ATOM 4683 C C . ASP B 1 277 ? 12.817 39.440 30.824 1.00 15.14 277 ASP B C 1
ATOM 4684 O O . ASP B 1 277 ? 13.295 40.500 31.212 1.00 14.89 277 ASP B O 1
ATOM 4689 N N . SER B 1 278 ? 13.538 38.326 30.718 1.00 14.83 278 SER B N 1
ATOM 4690 C CA . SER B 1 278 ? 14.955 38.324 31.067 1.00 15.21 278 SER B CA 1
ATOM 4691 C C . SER B 1 278 ? 15.843 38.641 29.856 1.00 15.15 278 SER B C 1
ATOM 4692 O O . SER B 1 278 ? 17.068 38.698 29.975 1.00 14.12 278 SER B O 1
ATOM 4695 N N . TRP B 1 279 ? 15.219 38.858 28.700 1.00 13.99 279 TRP B N 1
ATOM 4696 C CA . TRP B 1 279 ? 15.957 39.158 27.477 1.00 13.56 279 TRP B CA 1
ATOM 4697 C C . TRP B 1 279 ? 15.840 40.615 27.035 1.00 13.57 279 TRP B C 1
ATOM 4698 O O . TRP B 1 279 ? 14.933 41.328 27.449 1.00 12.90 279 TRP B O 1
ATOM 4709 N N . PRO B 1 280 ? 16.773 41.067 26.181 1.00 13.83 280 PRO B N 1
ATOM 4710 C CA . PRO B 1 280 ? 16.811 42.430 25.645 1.00 14.17 280 PRO B CA 1
ATOM 4711 C C . PRO B 1 280 ? 15.633 42.659 24.705 1.00 13.52 280 PRO B C 1
ATOM 4712 O O . PRO B 1 280 ? 14.946 41.710 24.324 1.00 13.45 280 PRO B O 1
ATOM 4716 N N . ALA B 1 281 ? 15.413 43.917 24.329 1.00 13.48 281 ALA B N 1
ATOM 4717 C CA . ALA B 1 281 ? 14.328 44.275 23.425 1.00 13.57 281 ALA B CA 1
ATOM 4718 C C . ALA B 1 281 ? 14.859 44.500 22.010 1.00 13.93 281 ALA B C 1
ATOM 4719 O O . ALA B 1 281 ? 14.174 44.199 21.028 1.00 13.48 281 ALA B O 1
ATOM 4721 N N . SER B 1 282 ? 16.071 45.042 21.912 1.00 14.07 282 SER B N 1
ATOM 4722 C CA . SER B 1 282 ? 16.710 45.297 20.620 1.00 14.78 282 SER B CA 1
ATOM 4723 C C . SER B 1 282 ? 18.213 45.030 20.726 1.00 14.62 282 SER B C 1
ATOM 4724 O O . SER B 1 282 ? 18.815 45.234 21.781 1.00 15.05 282 SER B O 1
ATOM 4727 N N . ILE B 1 283 ? 18.811 44.593 19.622 1.00 14.37 283 ILE B N 1
ATOM 4728 C CA . ILE B 1 283 ? 20.229 44.235 19.579 1.00 13.61 283 ILE B CA 1
ATOM 4729 C C . ILE B 1 283 ? 21.116 45.113 18.690 1.00 13.30 283 ILE B C 1
ATOM 4730 O O . ILE B 1 283 ? 20.718 45.497 17.592 1.00 12.67 283 ILE B O 1
ATOM 4735 N N . ASP B 1 284 ? 22.322 45.415 19.168 1.00 12.36 284 ASP B N 1
ATOM 4736 C CA . ASP B 1 284 ? 23.284 46.206 18.396 1.00 13.54 284 ASP B CA 1
ATOM 4737 C C . ASP B 1 284 ? 24.259 45.237 17.732 1.00 12.32 284 ASP B C 1
ATOM 4738 O O . ASP B 1 284 ? 25.118 44.662 18.393 1.00 11.80 284 ASP B O 1
ATOM 4743 N N . ASP B 1 285 ? 24.124 45.070 16.420 1.00 12.86 285 ASP B N 1
ATOM 4744 C CA . ASP B 1 285 ? 24.968 44.144 15.670 1.00 12.39 285 ASP B CA 1
ATOM 4745 C C . ASP B 1 285 ? 25.978 44.815 14.744 1.00 11.77 285 ASP B C 1
ATOM 4746 O O . ASP B 1 285 ? 26.276 44.286 13.671 1.00 12.18 285 ASP B O 1
ATOM 4751 N N . SER B 1 286 ? 26.517 45.961 15.149 1.00 12.78 286 SER B N 1
ATOM 4752 C CA . SER B 1 286 ? 27.477 46.653 14.297 1.00 12.55 286 SER B CA 1
ATOM 4753 C C . SER B 1 286 ? 28.759 45.851 14.027 1.00 12.82 286 SER B C 1
ATOM 4754 O O . SER B 1 286 ? 29.313 45.935 12.931 1.00 12.30 286 SER B O 1
ATOM 4757 N N . GLN B 1 287 ? 29.236 45.069 14.995 1.00 13.09 287 GLN B N 1
ATOM 4758 C CA . GLN B 1 287 ? 30.453 44.292 14.745 1.00 15.31 287 GLN B CA 1
ATOM 4759 C C . GLN B 1 287 ? 30.268 43.364 13.544 1.00 14.51 287 GLN B C 1
ATOM 4760 O O . GLN B 1 287 ? 31.174 43.207 12.721 1.00 14.46 287 GLN B O 1
ATOM 4766 N N . ALA B 1 288 ? 29.087 42.758 13.447 1.00 14.20 288 ALA B N 1
ATOM 4767 C CA . ALA B 1 288 ? 28.778 41.847 12.350 1.00 13.04 288 ALA B CA 1
ATOM 4768 C C . ALA B 1 288 ? 28.686 42.595 11.023 1.00 14.29 288 ALA B C 1
ATOM 4769 O O . ALA B 1 288 ? 29.164 42.114 9.999 1.00 12.26 288 ALA B O 1
ATOM 4771 N N . ARG B 1 289 ? 28.069 43.772 11.044 1.00 14.68 289 ARG B N 1
ATOM 4772 C CA . ARG B 1 289 ? 27.928 44.559 9.826 1.00 17.58 289 ARG B CA 1
ATOM 4773 C C . ARG B 1 289 ? 29.276 45.088 9.348 1.00 17.71 289 ARG B C 1
ATOM 4774 O O . ARG B 1 289 ? 29.514 45.201 8.145 1.00 17.80 289 ARG B O 1
ATOM 4782 N N . GLU B 1 290 ? 30.171 45.391 10.282 1.00 18.63 290 GLU B N 1
ATOM 4783 C CA . GLU B 1 290 ? 31.472 45.903 9.889 1.00 20.12 290 GLU B CA 1
ATOM 4784 C C . GLU B 1 290 ? 32.525 44.828 9.606 1.00 19.30 290 GLU B C 1
ATOM 4785 O O . GLU B 1 290 ? 33.358 45.004 8.714 1.00 19.04 290 GLU B O 1
ATOM 4791 N N . ASP B 1 291 ? 32.482 43.711 10.331 1.00 17.20 291 ASP B N 1
ATOM 4792 C CA . ASP B 1 291 ? 33.457 42.640 10.117 1.00 17.38 291 ASP B CA 1
ATOM 4793 C C . ASP B 1 291 ? 33.210 41.819 8.853 1.00 17.08 291 ASP B C 1
ATOM 4794 O O . ASP B 1 291 ? 34.135 41.592 8.069 1.00 16.21 291 ASP B O 1
ATOM 4799 N N . TRP B 1 292 ? 31.975 41.361 8.655 1.00 15.96 292 TRP B N 1
ATOM 4800 C CA . TRP B 1 292 ? 31.662 40.567 7.471 1.00 16.26 292 TRP B CA 1
ATOM 4801 C C . TRP B 1 292 ? 30.477 41.056 6.634 1.00 16.60 292 TRP B C 1
ATOM 4802 O O . TRP B 1 292 ? 29.824 40.277 5.938 1.00 16.29 292 TRP B O 1
ATOM 4813 N N . ASP B 1 293 ? 30.221 42.359 6.710 1.00 17.42 293 ASP B N 1
ATOM 4814 C CA . ASP B 1 293 ? 29.170 43.029 5.946 1.00 18.96 293 ASP B CA 1
ATOM 4815 C C . ASP B 1 293 ? 27.739 42.534 6.103 1.00 18.72 293 ASP B C 1
ATOM 4816 O O . ASP B 1 293 ? 26.984 42.515 5.129 1.00 17.42 293 ASP B O 1
ATOM 4821 N N . TRP B 1 294 ? 27.350 42.144 7.312 1.00 18.45 294 TRP B N 1
ATOM 4822 C CA . TRP B 1 294 ? 25.984 41.682 7.522 1.00 17.62 294 TRP B CA 1
ATOM 4823 C C . TRP B 1 294 ? 25.011 42.805 7.191 1.00 18.24 294 TRP B C 1
ATOM 4824 O O . TRP B 1 294 ? 25.234 43.954 7.559 1.00 18.11 294 TRP B O 1
ATOM 4835 N N . LYS B 1 295 ? 23.936 42.457 6.493 1.00 18.61 295 LYS B N 1
ATOM 4836 C CA . LYS B 1 295 ? 22.899 43.411 6.121 1.00 20.92 295 LYS B CA 1
ATOM 4837 C C . LYS B 1 295 ? 21.574 42.664 5.969 1.00 18.63 295 LYS B C 1
ATOM 4838 O O . LYS B 1 295 ? 21.433 41.822 5.083 1.00 19.00 295 LYS B O 1
ATOM 4844 N N . HIS B 1 296 ? 20.608 42.966 6.833 1.00 17.62 296 HIS B N 1
ATOM 4845 C CA . HIS B 1 296 ? 19.308 42.308 6.767 1.00 17.61 296 HIS B CA 1
ATOM 4846 C C . HIS B 1 296 ? 18.477 42.910 5.639 1.00 17.87 296 HIS B C 1
ATOM 4847 O O . HIS B 1 296 ? 18.712 44.047 5.218 1.00 18.11 296 HIS B O 1
ATOM 4854 N N . THR B 1 297 ? 17.512 42.142 5.146 1.00 18.09 297 THR B N 1
ATOM 4855 C CA . THR B 1 297 ? 16.667 42.587 4.041 1.00 18.19 297 THR B CA 1
ATOM 4856 C C . THR B 1 297 ? 15.206 42.828 4.415 1.00 18.00 297 THR B C 1
ATOM 4857 O O . THR B 1 297 ? 14.580 43.758 3.906 1.00 17.72 297 THR B O 1
ATOM 4861 N N . PHE B 1 298 ? 14.667 42.000 5.305 1.00 16.42 298 PHE B N 1
ATOM 4862 C CA . PHE B 1 298 ? 13.264 42.120 5.695 1.00 16.09 298 PHE B CA 1
ATOM 4863 C C . PHE B 1 298 ? 12.950 42.886 6.972 1.00 16.21 298 PHE B C 1
ATOM 4864 O O . PHE B 1 298 ? 13.648 42.748 7.976 1.00 16.36 298 PHE B O 1
ATOM 4872 N N . ASP B 1 299 ? 11.883 43.683 6.926 1.00 15.74 299 ASP B N 1
ATOM 4873 C CA . ASP B 1 299 ? 11.417 44.410 8.097 1.00 15.45 299 ASP B CA 1
ATOM 4874 C C . ASP B 1 299 ? 10.041 43.818 8.406 1.00 15.32 299 ASP B C 1
ATOM 4875 O O . ASP B 1 299 ? 9.584 42.924 7.687 1.00 13.54 299 ASP B O 1
ATOM 4880 N N . LEU B 1 300 ? 9.381 44.297 9.458 1.00 14.05 300 LEU B N 1
ATOM 4881 C CA . LEU B 1 300 ? 8.072 43.761 9.837 1.00 14.18 300 LEU B CA 1
ATOM 4882 C C . LEU B 1 300 ? 7.057 43.752 8.697 1.00 14.22 300 LEU B C 1
ATOM 4883 O O . LEU B 1 300 ? 6.335 42.770 8.510 1.00 13.88 300 LEU B O 1
ATOM 4888 N N . GLU B 1 301 ? 7.003 44.839 7.938 1.00 14.26 301 GLU B N 1
ATOM 4889 C CA . GLU B 1 301 ? 6.064 44.939 6.827 1.00 16.77 301 GLU B CA 1
ATOM 4890 C C . GLU B 1 301 ? 6.307 43.888 5.747 1.00 14.85 301 GLU B C 1
ATOM 4891 O O . GLU B 1 301 ? 5.400 43.131 5.403 1.00 14.04 301 GLU B O 1
ATOM 4897 N N . SER B 1 302 ? 7.530 43.840 5.219 1.00 13.96 302 SER B N 1
ATOM 4898 C CA . SER B 1 302 ? 7.864 42.891 4.160 1.00 14.46 302 SER B CA 1
ATOM 4899 C C . SER B 1 302 ? 7.788 41.436 4.620 1.00 14.51 302 SER B C 1
ATOM 4900 O O . SER B 1 302 ? 7.406 40.555 3.847 1.00 14.48 302 SER B O 1
ATOM 4903 N N . MET B 1 303 ? 8.150 41.179 5.872 1.00 14.29 303 MET B N 1
ATOM 4904 C CA . MET B 1 303 ? 8.080 39.820 6.397 1.00 15.81 303 MET B CA 1
ATOM 4905 C C . MET B 1 303 ? 6.632 39.362 6.523 1.00 14.85 303 MET B C 1
ATOM 4906 O O . MET B 1 303 ? 6.296 38.240 6.148 1.00 15.45 303 MET B O 1
ATOM 4911 N N . THR B 1 304 ? 5.778 40.224 7.067 1.00 14.41 304 THR B N 1
ATOM 4912 C CA . THR B 1 304 ? 4.369 39.878 7.238 1.00 12.99 304 THR B CA 1
ATOM 4913 C C . THR B 1 304 ? 3.746 39.561 5.878 1.00 12.97 304 THR B C 1
ATOM 4914 O O . THR B 1 304 ? 2.974 38.612 5.739 1.00 10.43 304 THR B O 1
ATOM 4918 N N . LYS B 1 305 ? 4.097 40.358 4.874 1.00 12.93 305 LYS B N 1
ATOM 4919 C CA . LYS B 1 305 ? 3.570 40.164 3.531 1.00 13.90 305 LYS B CA 1
ATOM 4920 C C . LYS B 1 305 ? 3.966 38.798 2.984 1.00 14.05 305 LYS B C 1
ATOM 4921 O O . LYS B 1 305 ? 3.114 38.035 2.523 1.00 13.26 305 LYS B O 1
ATOM 4927 N N . ASP B 1 306 ? 5.261 38.492 3.049 1.00 13.70 306 ASP B N 1
ATOM 4928 C CA . ASP B 1 306 ? 5.789 37.219 2.554 1.00 13.20 306 ASP B CA 1
ATOM 4929 C C . ASP B 1 306 ? 5.213 36.004 3.293 1.00 12.93 306 ASP B C 1
ATOM 4930 O O . ASP B 1 306 ? 4.930 34.975 2.676 1.00 12.57 306 ASP B O 1
ATOM 4935 N N . MET B 1 307 ? 5.041 36.116 4.610 1.00 12.41 307 MET B N 1
ATOM 4936 C CA . MET B 1 307 ? 4.483 35.010 5.383 1.00 12.12 307 MET B CA 1
ATOM 4937 C C . MET B 1 307 ? 3.050 34.727 4.927 1.00 12.95 307 MET B C 1
ATOM 4938 O O . MET B 1 307 ? 2.687 33.584 4.662 1.00 11.81 307 MET B O 1
ATOM 4943 N N . ILE B 1 308 ? 2.238 35.774 4.829 1.00 12.91 308 ILE B N 1
ATOM 4944 C CA . ILE B 1 308 ? 0.851 35.606 4.417 1.00 13.30 308 ILE B CA 1
ATOM 4945 C C . ILE B 1 308 ? 0.742 35.037 2.997 1.00 13.34 308 ILE B C 1
ATOM 4946 O O . ILE B 1 308 ? -0.153 34.243 2.711 1.00 13.06 308 ILE B O 1
ATOM 4951 N N . GLU B 1 309 ? 1.655 35.428 2.112 1.00 12.10 309 GLU B N 1
ATOM 4952 C CA . GLU B 1 309 ? 1.640 34.902 0.748 1.00 12.10 309 GLU B CA 1
ATOM 4953 C C . GLU B 1 309 ? 1.914 33.400 0.790 1.00 11.08 309 GLU B C 1
ATOM 4954 O O . GLU B 1 309 ? 1.258 32.619 0.107 1.00 11.16 309 GLU B O 1
ATOM 4960 N N . HIS B 1 310 ? 2.888 32.993 1.598 1.00 10.95 310 HIS B N 1
ATOM 4961 C CA . HIS B 1 310 ? 3.223 31.574 1.712 1.00 10.23 310 HIS B CA 1
ATOM 4962 C C . HIS B 1 310 ? 2.126 30.746 2.373 1.00 11.62 310 HIS B C 1
ATOM 4963 O O . HIS B 1 310 ? 1.863 29.615 1.969 1.00 11.73 310 HIS B O 1
ATOM 4970 N N . LEU B 1 311 ? 1.480 31.323 3.380 1.00 12.10 311 LEU B N 1
ATOM 4971 C CA . LEU B 1 311 ? 0.451 30.627 4.137 1.00 13.40 311 LEU B CA 1
ATOM 4972 C C . LEU B 1 311 ? -1.000 30.763 3.694 1.00 13.23 311 LEU B C 1
ATOM 4973 O O . LEU B 1 311 ? -1.869 30.103 4.258 1.00 13.31 311 LEU B O 1
ATOM 4978 N N . SER B 1 312 ? -1.273 31.596 2.693 1.00 13.34 312 SER B N 1
ATOM 4979 C CA . SER B 1 312 ? -2.651 31.779 2.243 1.00 14.72 312 SER B CA 1
ATOM 4980 C C . SER B 1 312 ? -2.801 32.158 0.772 1.00 15.52 312 SER B C 1
ATOM 4981 O O . SER B 1 312 ? -1.873 31.902 -0.022 1.00 16.18 312 SER B O 1
#

CATH classification: 3.40.50.720

Secondary structure (DSSP, 8-state):
----EEEETTTSHHHHHHHHHHHHHH-GGGEEEEES---S-HHHHSS-EEE--TT-HHHHHHHHHHTT--EEEE-----HHHHHH-HHHHHHHHHHHHHHHHHHHHTTS-SEEE--EEGGG--TTS-SSSB-SS-B----SHHHHHHHHHHHHHHHHHHHH--EEE-EEE-EEE-SSS---S-TTTHHHHHHHHHHHTSEEEESS-TT--EEEEEHHHHHHHHHHHHHS-GGG---SS-EE--SEEE-HHHHHHHHHTT-TT-EEEE---THHHHHTTS-SSB--HHHHHHH-------HHHHHHHHHHHH-/----EEEETTTSHHHHHHHHHHHHHH-GGGEEEEES---S-HHHHTS-EEE--TT-HHHHHHHHHHTT--EEEE-----HHHHHH-HHHHHHHHHHHHHHHHHHHHTTS-SEEE--EEGGG--TTS-SSSB-SS-B----SHHHHHHHHHHHHHHHHHHHH---EE-EEE-EEE-SSS---S-SSTHHHHHHHHHHHTSEEEESS-TT--EEEEEHHHHHHHHHHHHHS-GGG---SS-EE--SEEE-HHHHHHHHHHH-TT-EEEE---HHHHHHTTS-SSB--HHHHHHH-------HHHHHHHHHHHH-

Nearest PDB structures (foldseek):
  2yy7-assembly1_B  TM=1.003E+00  e=1.272E-68  Flavobacterium frigidimaris
  5z75-assembly2_D  TM=9.975E-01  e=1.286E-55  synthetic construct
  7epr-assembly1_A  TM=9.944E-01  e=3.900E-52  synthetic construct
  7epr-assembly1_B  TM=9.923E-01  e=1.396E-51  synthetic construct
  7eps-assembly2_C  TM=9.935E-01  e=1.042E-49  synthetic construct